Protein AF-T0PY92-F1 (afdb_monomer_lite)

pLDDT: mean 81.88, std 17.58, range [29.41, 98.19]

Radius of gyration: 31.51 Å; chains: 1; bounding box: 95×74×73 Å

Organism: Saprolegnia diclina (strain VS20) (NCBI:txid1156394)

Foldseek 3Di:
DPPVPADKDKDWAQDLCCQFDWDQCVVVLAQATFRQDGDDNCVVRPNDGQWGWQDKAPDGGGNPHHVVVVVCSNPHDPRIMIMTGDNVCVVVVPVPPPDDRPDDPDDPDVLVVVVVVLPPVDDDLVRLVVLLVVLVVLLVVQPDLQRDDPDPVVNVVSNVSNVSSVVSNVSSVVSNVPDPVSVVVVVVVVVVVCVVCQVLLLVLLLLVQLLAALPLVPDDLVRQQPDQFPVRDGRDSLNSCCCVVQVLLLLSQAQLVVVLVDFLVVLVPGDLPLDALSSLSNSCNSCVVSLVVLVVVCVDPRSVSNNVSSVVSVVVNVVLVVLLVVLCVVQNDPPNGDEQDPVGNPPGHPADACRRSNNSNVSVPSPDGRRGGSDRNHPPPPPPPDPPPDDDD

Sequence (393 aa):
MRADELPTYAVRFDGPKVGILPSDGAASGLDGALVGSVRGAALASGVVAGDLICRVNDINVLFKPFAFVTDVLRTAHWPCTIEFIPSVYGADLYRRYGVPLPVSTPRNDPVMDRLVAIMRPNDSYDELTRRIQEISRRMRAIGTADVTHPDPLVQRDLREEYFVLEQDMEACHDAIQHKPEYAIELTRLQEAWDDADADDALRALCAIRRMLPVNIKSLSETALTQMLTPNGQTIPRDVARKFKRTNILELLRTDPADVAKAHPAILENLRTTGLTLTERRALHAHLRDVGRQWARSIDNELGKRRYDWFQLLRGEYVASVNTYKAHVAQFGLPGSHPYATPKTPDVGCPLRGKQCPLMADASPAYSSDYGYPDGPVYMGFEGHNDYGIGNAT

InterPro domains:
  IPR036034 PDZ superfamily [SSF50156] (15-83)

Structure (mmCIF, N/CA/C/O backbone):
data_AF-T0PY92-F1
#
_entry.id   AF-T0PY92-F1
#
loop_
_atom_site.group_PDB
_atom_site.id
_atom_site.type_symbol
_atom_site.label_atom_id
_atom_site.label_alt_id
_atom_site.label_comp_id
_atom_site.label_asym_id
_atom_site.label_entity_id
_atom_site.label_seq_id
_atom_site.pdbx_PDB_ins_code
_atom_site.Cartn_x
_atom_site.Cartn_y
_atom_site.Cartn_z
_atom_site.occupancy
_atom_site.B_iso_or_equiv
_atom_site.auth_seq_id
_atom_site.auth_comp_id
_atom_site.auth_asym_id
_atom_site.auth_atom_id
_atom_site.pdbx_PDB_model_num
ATOM 1 N N . MET A 1 1 ? 40.375 23.351 -4.734 1.00 42.12 1 MET A N 1
ATOM 2 C CA . MET A 1 1 ? 41.007 22.160 -4.148 1.00 42.12 1 MET A CA 1
ATOM 3 C C . MET A 1 1 ? 42.084 21.665 -5.100 1.00 42.12 1 MET A C 1
ATOM 5 O O . MET A 1 1 ? 41.837 21.728 -6.299 1.00 42.12 1 MET A O 1
ATOM 9 N N . ARG A 1 2 ? 43.261 21.262 -4.609 1.00 40.72 2 ARG A N 1
ATOM 10 C CA . ARG A 1 2 ? 44.324 20.622 -5.420 1.00 40.72 2 ARG A CA 1
ATOM 11 C C . ARG A 1 2 ? 43.956 19.151 -5.697 1.00 40.72 2 ARG A C 1
ATOM 13 O O . ARG A 1 2 ? 43.075 18.615 -5.026 1.00 40.72 2 ARG A O 1
ATOM 20 N N . ALA A 1 3 ? 44.597 18.498 -6.676 1.00 43.09 3 ALA A N 1
ATOM 21 C CA . ALA A 1 3 ? 44.310 17.094 -7.054 1.00 43.09 3 ALA A CA 1
ATOM 22 C C . ALA A 1 3 ? 44.480 16.121 -5.877 1.00 43.09 3 ALA A C 1
ATOM 24 O O . ALA A 1 3 ? 43.842 15.075 -5.817 1.00 43.09 3 ALA A O 1
ATOM 25 N N . ASP A 1 4 ? 45.280 16.554 -4.915 1.00 48.81 4 ASP A N 1
ATOM 26 C CA . ASP A 1 4 ? 45.674 15.892 -3.681 1.00 48.81 4 ASP A CA 1
ATOM 27 C C . ASP A 1 4 ? 44.562 15.882 -2.609 1.00 48.81 4 ASP A C 1
ATOM 29 O O . ASP A 1 4 ? 44.727 15.265 -1.562 1.00 48.81 4 ASP A O 1
ATOM 33 N N . GLU A 1 5 ? 43.436 16.570 -2.838 1.00 53.16 5 GLU A N 1
ATOM 34 C CA . GLU A 1 5 ? 42.357 16.731 -1.849 1.00 53.16 5 GLU A CA 1
ATOM 35 C C . GLU A 1 5 ? 41.085 15.930 -2.193 1.00 53.16 5 GLU A C 1
ATOM 37 O O . GLU A 1 5 ? 40.097 15.994 -1.460 1.00 53.16 5 GLU A O 1
ATOM 42 N N . LEU A 1 6 ? 41.074 15.177 -3.298 1.00 61.50 6 LEU A N 1
ATOM 43 C CA . LEU A 1 6 ? 39.950 14.299 -3.631 1.00 61.50 6 LEU A CA 1
ATOM 44 C C . LEU A 1 6 ? 40.007 13.013 -2.794 1.00 61.50 6 LEU A C 1
ATOM 46 O O . LEU A 1 6 ? 41.082 12.421 -2.668 1.00 61.50 6 LEU A O 1
ATOM 50 N N . PRO A 1 7 ? 38.871 12.552 -2.237 1.00 70.12 7 PRO A N 1
ATOM 51 C CA . PRO A 1 7 ? 38.833 11.301 -1.497 1.00 70.12 7 PRO A CA 1
ATOM 52 C C . PRO A 1 7 ? 39.203 10.154 -2.439 1.00 70.12 7 PRO A C 1
ATOM 54 O O . PRO A 1 7 ? 38.510 9.880 -3.419 1.00 70.12 7 PRO A O 1
ATOM 57 N N . THR A 1 8 ? 40.326 9.513 -2.140 1.00 80.94 8 THR A N 1
ATOM 58 C CA . THR A 1 8 ? 40.837 8.343 -2.851 1.00 80.94 8 THR A CA 1
ATOM 59 C C . THR A 1 8 ? 40.839 7.147 -1.916 1.00 80.94 8 THR A C 1
ATOM 61 O O . THR A 1 8 ? 40.910 7.293 -0.693 1.00 80.94 8 THR A O 1
ATOM 64 N N . TYR A 1 9 ? 40.766 5.953 -2.489 1.00 82.25 9 TYR A N 1
ATOM 65 C CA . TYR A 1 9 ? 41.011 4.720 -1.755 1.00 82.25 9 TYR A CA 1
ATOM 66 C C . TYR A 1 9 ? 41.973 3.834 -2.544 1.00 82.25 9 TYR A C 1
ATOM 68 O O . TYR A 1 9 ? 41.944 3.802 -3.774 1.00 82.25 9 TYR A O 1
ATOM 76 N N . ALA A 1 10 ? 42.859 3.144 -1.828 1.00 87.12 10 ALA A N 1
ATOM 77 C CA . ALA A 1 10 ? 43.905 2.313 -2.408 1.00 87.12 10 ALA A CA 1
ATOM 78 C C . ALA A 1 10 ? 43.610 0.836 -2.156 1.00 87.12 10 ALA A C 1
ATOM 80 O O . ALA A 1 10 ? 43.261 0.449 -1.039 1.00 87.12 10 ALA A O 1
ATOM 81 N N . VAL A 1 11 ? 43.808 0.004 -3.173 1.00 87.44 11 VAL A N 1
ATOM 82 C CA . VAL A 1 11 ? 43.692 -1.450 -3.064 1.00 87.44 11 VAL A CA 1
ATOM 83 C C . VAL A 1 11 ? 45.007 -2.091 -3.470 1.00 87.44 11 VAL A C 1
ATOM 85 O O . VAL A 1 11 ? 45.534 -1.822 -4.548 1.00 87.44 11 VAL A O 1
ATOM 88 N N . ARG A 1 12 ? 45.530 -2.960 -2.603 1.00 90.25 12 ARG A N 1
ATOM 89 C CA . ARG A 1 12 ? 46.725 -3.760 -2.868 1.00 90.25 12 ARG A CA 1
ATOM 90 C C . ARG A 1 12 ? 46.332 -5.141 -3.381 1.00 90.25 12 ARG A C 1
ATOM 92 O O . ARG A 1 12 ? 45.552 -5.848 -2.751 1.00 90.25 12 ARG A O 1
ATOM 99 N N . PHE A 1 13 ? 46.928 -5.529 -4.497 1.00 87.50 13 PHE A N 1
ATOM 100 C CA . PHE A 1 13 ? 46.736 -6.800 -5.173 1.00 87.50 13 PHE A CA 1
ATOM 101 C C . PHE A 1 13 ? 48.035 -7.600 -5.145 1.00 87.50 13 PHE A C 1
ATOM 103 O O . PHE A 1 13 ? 49.050 -7.192 -5.710 1.00 87.50 13 PHE A O 1
ATOM 110 N N . ASP A 1 14 ? 48.003 -8.769 -4.510 1.00 83.62 14 ASP A N 1
ATOM 111 C CA . ASP A 1 14 ? 49.196 -9.606 -4.332 1.00 83.62 14 ASP A CA 1
ATOM 112 C C . ASP A 1 14 ? 49.450 -10.582 -5.500 1.00 83.62 14 ASP A C 1
ATOM 114 O O . ASP A 1 14 ? 50.446 -11.301 -5.499 1.00 83.62 14 ASP A O 1
ATOM 118 N N . GLY A 1 15 ? 48.581 -10.616 -6.518 1.00 76.44 15 GLY A N 1
ATOM 119 C CA . GLY A 1 15 ? 48.709 -11.530 -7.655 1.00 76.44 15 GLY A CA 1
ATOM 120 C C . GLY A 1 15 ? 48.233 -10.940 -8.987 1.00 76.44 15 GLY A C 1
ATOM 121 O O . GLY A 1 15 ? 47.431 -10.009 -8.995 1.00 76.44 15 GLY A O 1
ATOM 122 N N . PRO A 1 16 ? 48.651 -11.524 -10.128 1.00 68.94 16 PRO A N 1
ATOM 123 C CA . PRO A 1 16 ? 48.541 -10.913 -11.459 1.00 68.94 16 PRO A CA 1
ATOM 124 C C . PRO A 1 16 ? 47.115 -10.766 -12.002 1.00 68.94 16 PRO A C 1
ATOM 126 O O . PRO A 1 16 ? 46.895 -10.156 -13.046 1.00 68.94 16 PRO A O 1
ATOM 129 N N . LYS A 1 17 ? 46.127 -11.346 -11.317 1.00 77.62 17 LYS A N 1
ATOM 130 C CA . LYS A 1 17 ? 44.714 -11.277 -11.688 1.00 77.62 17 LYS A CA 1
ATOM 131 C C . LYS A 1 17 ? 43.989 -10.308 -10.763 1.00 77.62 17 LYS A C 1
ATOM 133 O O . LYS A 1 17 ? 43.292 -10.728 -9.845 1.00 77.62 17 LYS A O 1
ATOM 138 N N . VAL A 1 18 ? 44.131 -9.017 -11.053 1.00 80.06 18 VAL A N 1
ATOM 139 C CA . VAL A 1 18 ? 43.422 -7.927 -10.356 1.00 80.06 18 VAL A CA 1
ATOM 140 C C . VAL A 1 18 ? 41.909 -8.104 -10.459 1.00 80.06 18 VAL A C 1
ATOM 142 O O . VAL A 1 18 ? 41.185 -7.906 -9.492 1.00 80.06 18 VAL A O 1
ATOM 145 N N . GLY A 1 19 ? 41.432 -8.531 -11.633 1.00 80.44 19 GLY A N 1
ATOM 146 C CA . GLY A 1 19 ? 40.004 -8.689 -11.903 1.00 80.44 19 GLY A CA 1
ATOM 147 C C . GLY A 1 19 ? 39.283 -7.373 -12.213 1.00 80.44 19 GLY A C 1
ATOM 148 O O . GLY A 1 19 ? 38.071 -7.293 -12.053 1.00 80.44 19 GLY A O 1
ATOM 149 N N . ILE A 1 20 ? 40.020 -6.362 -12.680 1.00 83.62 20 ILE A N 1
ATOM 150 C CA . ILE A 1 20 ? 39.487 -5.104 -13.214 1.00 83.62 20 ILE A CA 1
ATOM 151 C C . ILE A 1 20 ? 39.590 -5.147 -14.734 1.00 83.62 20 ILE A C 1
ATOM 153 O O . ILE A 1 20 ? 40.660 -5.437 -15.271 1.00 83.62 20 ILE A O 1
ATOM 157 N N . LEU A 1 21 ? 38.496 -4.828 -15.422 1.00 86.75 21 LEU A N 1
ATOM 158 C CA . LEU A 1 21 ? 38.519 -4.495 -16.841 1.00 86.75 21 LEU A CA 1
ATOM 159 C C . LEU A 1 21 ? 38.422 -2.971 -16.971 1.00 86.75 21 LEU A C 1
ATOM 161 O O . LEU A 1 21 ? 37.339 -2.432 -16.733 1.00 86.75 21 LEU A O 1
ATOM 165 N N . PRO A 1 22 ? 39.519 -2.269 -17.296 1.00 84.06 22 PRO A N 1
ATOM 166 C CA . PRO A 1 22 ? 39.475 -0.827 -17.456 1.00 84.06 22 PRO A CA 1
ATOM 167 C C . PRO A 1 22 ? 38.713 -0.469 -18.740 1.00 84.06 22 PRO A C 1
ATOM 169 O O . PRO A 1 22 ? 38.855 -1.140 -19.763 1.00 84.06 22 PRO A O 1
ATOM 172 N N . SER A 1 23 ? 37.911 0.587 -18.686 1.00 82.81 23 SER A N 1
ATOM 173 C CA . SER A 1 23 ? 37.211 1.179 -19.824 1.00 82.81 23 SER A CA 1
ATOM 174 C C . SER A 1 23 ? 37.735 2.583 -20.091 1.00 82.81 23 SER A C 1
ATOM 176 O O . SER A 1 23 ? 38.186 3.276 -19.176 1.00 82.81 23 SER A O 1
ATOM 178 N N . ASP A 1 24 ? 37.683 3.002 -21.351 1.00 81.06 24 ASP A N 1
ATOM 179 C CA . ASP A 1 24 ? 38.084 4.349 -21.738 1.00 81.06 24 ASP A CA 1
ATOM 180 C C . ASP A 1 24 ? 37.126 5.373 -21.115 1.00 81.06 24 ASP A C 1
ATOM 182 O O . ASP A 1 24 ? 35.912 5.314 -21.328 1.00 81.06 24 ASP A O 1
ATOM 186 N N . GLY A 1 25 ? 37.674 6.297 -20.325 1.00 66.62 25 GLY A N 1
ATOM 187 C CA . GLY A 1 25 ? 36.915 7.381 -19.713 1.00 66.62 25 GLY A CA 1
ATOM 188 C C . GLY A 1 25 ? 36.311 8.334 -20.741 1.00 66.62 25 GLY A C 1
ATOM 189 O O . GLY A 1 25 ? 35.349 9.034 -20.414 1.00 66.62 25 GLY A O 1
ATOM 190 N N . ALA A 1 26 ? 36.813 8.329 -21.985 1.00 65.62 26 ALA A N 1
ATOM 191 C CA . ALA A 1 26 ? 36.377 9.241 -23.037 1.00 65.62 26 ALA A CA 1
ATOM 192 C C . ALA A 1 26 ? 34.871 9.125 -23.322 1.00 65.62 26 ALA A C 1
ATOM 194 O O . ALA A 1 26 ? 34.213 10.133 -23.579 1.00 65.62 26 ALA A O 1
ATOM 195 N N . ALA A 1 27 ? 34.301 7.920 -23.196 1.00 55.19 27 ALA A N 1
ATOM 196 C CA . ALA A 1 27 ? 32.863 7.681 -23.352 1.00 55.19 27 ALA A CA 1
ATOM 197 C C . ALA A 1 27 ? 32.011 8.395 -22.284 1.00 55.19 27 ALA A C 1
ATOM 199 O O . ALA A 1 27 ? 30.836 8.665 -22.503 1.00 55.19 27 ALA A O 1
ATOM 200 N N . SER A 1 28 ? 32.604 8.720 -21.134 1.00 52.62 28 SER A N 1
ATOM 201 C CA . SER A 1 28 ? 31.986 9.470 -20.033 1.00 52.62 28 SER A CA 1
ATOM 202 C C . SER A 1 28 ? 32.442 10.935 -19.988 1.00 52.62 28 SER A C 1
ATOM 204 O O . SER A 1 28 ? 32.233 11.615 -18.986 1.00 52.62 28 SER A O 1
ATOM 206 N N . GLY A 1 29 ? 33.088 11.424 -21.053 1.00 56.38 29 GLY A N 1
ATOM 207 C CA . GLY A 1 29 ? 33.656 12.773 -21.113 1.00 56.38 29 GLY A CA 1
ATOM 208 C C . GLY A 1 29 ? 34.898 12.963 -20.239 1.00 56.38 29 GLY A C 1
ATOM 209 O O . GLY A 1 29 ? 35.262 14.105 -19.959 1.00 56.38 29 GLY A O 1
ATOM 210 N N . LEU A 1 30 ? 35.533 11.867 -19.797 1.00 60.62 30 LEU A N 1
ATOM 211 C CA . LEU A 1 30 ? 36.706 11.888 -18.930 1.00 60.62 30 LEU A CA 1
ATOM 212 C C . LEU A 1 30 ? 37.988 11.536 -19.711 1.00 60.62 30 LEU A C 1
ATOM 214 O O . LEU A 1 30 ? 38.008 10.559 -20.446 1.0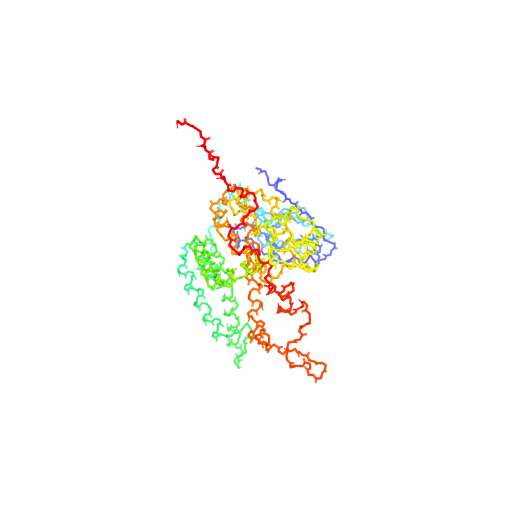0 60.62 30 LEU A O 1
ATOM 218 N N . ASP A 1 31 ? 39.092 12.253 -19.509 1.00 62.84 31 ASP A N 1
ATOM 219 C CA . ASP A 1 31 ? 40.418 11.764 -19.901 1.00 62.84 31 ASP A CA 1
ATOM 220 C C . ASP A 1 31 ? 40.891 10.825 -18.782 1.00 62.84 31 ASP A C 1
ATOM 222 O O . ASP A 1 31 ? 40.961 11.218 -17.616 1.00 62.84 31 ASP A O 1
ATOM 226 N N . GLY A 1 32 ? 41.174 9.562 -19.096 1.00 73.62 32 GLY A N 1
ATOM 227 C CA . GLY A 1 32 ? 41.601 8.570 -18.105 1.00 73.62 32 GLY A CA 1
ATOM 228 C C . GLY A 1 32 ? 40.994 7.189 -18.321 1.00 73.62 32 GLY A C 1
ATOM 229 O O . GLY A 1 32 ? 40.366 6.913 -19.341 1.00 73.62 32 GLY A O 1
ATOM 230 N N . ALA A 1 33 ? 41.191 6.305 -17.344 1.00 83.69 33 ALA A N 1
ATOM 231 C CA . ALA A 1 33 ? 40.605 4.970 -17.347 1.00 83.69 33 ALA A CA 1
ATOM 232 C C . ALA A 1 33 ? 39.627 4.814 -16.184 1.00 83.69 33 ALA A C 1
ATOM 234 O O . ALA A 1 33 ? 39.972 5.073 -15.029 1.00 83.69 33 ALA A O 1
ATOM 235 N N . LEU A 1 34 ? 38.424 4.354 -16.503 1.00 86.25 34 LEU A N 1
ATOM 236 C CA . LEU A 1 34 ? 37.405 3.971 -15.537 1.00 86.25 34 LEU A CA 1
ATOM 237 C C . LEU A 1 34 ? 37.459 2.467 -15.286 1.00 86.25 34 LEU A C 1
ATOM 239 O O . LEU A 1 34 ? 37.939 1.691 -16.112 1.00 86.25 34 LEU A O 1
ATOM 243 N N . VAL A 1 35 ? 36.922 2.034 -14.156 1.00 83.69 35 VAL A N 1
ATOM 244 C CA . VAL A 1 35 ? 36.642 0.625 -13.897 1.00 83.69 35 VAL A CA 1
ATOM 245 C C . VAL A 1 35 ? 35.384 0.236 -14.681 1.00 83.69 35 VAL A C 1
ATOM 247 O O . VAL A 1 35 ? 34.275 0.558 -14.273 1.00 83.69 35 VAL A O 1
ATOM 250 N N . GLY A 1 36 ? 35.530 -0.463 -15.806 1.00 77.75 36 GLY A N 1
ATOM 251 C CA . GLY A 1 36 ? 34.396 -0.881 -16.640 1.00 77.75 36 GLY A CA 1
ATOM 252 C C . GLY A 1 36 ? 33.674 -2.118 -16.101 1.00 77.75 36 GLY A C 1
ATOM 253 O O . GLY A 1 36 ? 32.449 -2.183 -16.095 1.00 77.75 36 GLY A O 1
ATOM 254 N N . SER A 1 37 ? 34.419 -3.112 -15.610 1.00 78.44 37 SER A N 1
ATOM 255 C CA . SER A 1 37 ? 33.835 -4.242 -14.873 1.00 78.44 37 SER A CA 1
ATOM 256 C C . SER A 1 37 ? 34.787 -4.796 -13.816 1.00 78.44 37 SER A C 1
ATOM 258 O O . SER A 1 37 ? 36.010 -4.719 -13.964 1.00 78.44 37 SER A O 1
ATOM 260 N N . VAL A 1 38 ? 34.216 -5.367 -12.752 1.00 82.88 38 VAL A N 1
ATOM 261 C CA . VAL A 1 38 ? 34.945 -5.930 -11.603 1.00 82.88 38 VAL A CA 1
ATOM 262 C C . VAL A 1 38 ? 34.598 -7.398 -11.389 1.00 82.88 38 VAL A C 1
ATOM 264 O O . VAL A 1 38 ? 33.439 -7.800 -11.484 1.00 82.88 38 VAL A O 1
ATOM 267 N N . ARG A 1 39 ? 35.612 -8.220 -11.112 1.00 81.06 39 ARG A N 1
ATOM 268 C CA . ARG A 1 39 ? 35.512 -9.656 -10.803 1.00 81.06 39 ARG A CA 1
ATOM 269 C C . ARG A 1 39 ? 36.654 -10.058 -9.864 1.00 81.06 39 ARG A C 1
ATOM 271 O O . ARG A 1 39 ? 37.640 -9.342 -9.737 1.00 81.06 39 ARG A O 1
ATOM 278 N N . GLY A 1 40 ? 36.565 -11.231 -9.239 1.00 84.94 40 GLY A N 1
ATOM 279 C CA . GLY A 1 40 ? 37.687 -11.809 -8.486 1.00 84.94 40 GLY A CA 1
ATOM 280 C C . GLY A 1 40 ? 38.199 -10.911 -7.351 1.00 84.94 40 GLY A C 1
ATOM 281 O O . GLY A 1 40 ? 37.407 -10.451 -6.532 1.00 84.94 40 GLY A O 1
ATOM 282 N N . ALA A 1 41 ? 39.517 -10.680 -7.301 1.00 80.44 41 ALA A N 1
ATOM 283 C CA . ALA A 1 41 ? 40.173 -9.932 -6.225 1.00 80.44 41 ALA A CA 1
ATOM 284 C C . ALA A 1 41 ? 39.650 -8.491 -6.093 1.00 80.44 41 ALA A C 1
ATOM 286 O O . ALA A 1 41 ? 39.387 -8.048 -4.983 1.00 80.44 41 ALA A O 1
ATOM 287 N N . ALA A 1 42 ? 39.406 -7.792 -7.205 1.00 76.75 42 ALA A N 1
ATOM 288 C CA . ALA A 1 42 ? 38.860 -6.434 -7.186 1.00 76.75 42 ALA A CA 1
ATOM 289 C C . ALA A 1 42 ? 37.468 -6.355 -6.553 1.00 76.75 42 ALA A C 1
ATOM 291 O O . ALA A 1 42 ? 37.205 -5.450 -5.765 1.00 76.75 42 ALA A O 1
ATOM 292 N N . LEU A 1 43 ? 36.604 -7.336 -6.833 1.00 78.94 43 LEU A N 1
ATOM 293 C CA . LEU A 1 43 ? 35.281 -7.404 -6.212 1.00 78.94 43 LEU A CA 1
ATOM 294 C C . LEU A 1 43 ? 35.387 -7.686 -4.704 1.00 78.94 43 LEU A C 1
ATOM 296 O O . LEU A 1 43 ? 34.701 -7.051 -3.911 1.00 78.94 43 LEU A O 1
ATOM 300 N N . ALA A 1 44 ? 36.274 -8.603 -4.300 1.00 75.00 44 ALA A N 1
ATOM 301 C CA . ALA A 1 44 ? 36.495 -8.933 -2.889 1.00 75.00 44 ALA A CA 1
ATOM 302 C C . ALA A 1 44 ? 37.095 -7.765 -2.083 1.00 75.00 44 ALA A C 1
ATOM 304 O O . ALA A 1 44 ? 36.862 -7.665 -0.881 1.00 75.00 44 ALA A O 1
ATOM 305 N N . SER A 1 45 ? 37.838 -6.875 -2.744 1.00 75.81 45 SER A N 1
ATOM 306 C CA . SER A 1 45 ? 38.432 -5.674 -2.152 1.00 75.81 45 SER A CA 1
ATOM 307 C C . SER A 1 45 ? 37.535 -4.431 -2.209 1.00 75.81 45 SER A C 1
ATOM 309 O O . SER A 1 45 ? 37.969 -3.364 -1.785 1.00 75.81 45 SER A O 1
ATOM 311 N N . GLY A 1 46 ? 36.298 -4.557 -2.706 1.00 75.00 46 GLY A N 1
ATOM 312 C CA . GLY A 1 46 ? 35.311 -3.474 -2.703 1.00 75.00 46 GLY A CA 1
ATOM 313 C C . GLY A 1 46 ? 35.453 -2.450 -3.833 1.00 75.00 46 GLY A C 1
ATOM 314 O O . GLY A 1 46 ? 34.919 -1.353 -3.706 1.00 75.00 46 GLY A O 1
ATOM 315 N N . VAL A 1 47 ? 36.149 -2.785 -4.926 1.00 78.69 47 VAL A N 1
ATOM 316 C CA . VAL A 1 47 ? 36.241 -1.916 -6.113 1.00 78.69 47 VAL A CA 1
ATOM 317 C C . VAL A 1 47 ? 34.897 -1.891 -6.843 1.00 78.69 47 VAL A C 1
ATOM 319 O O . VAL A 1 47 ? 34.294 -2.944 -7.069 1.00 78.69 47 VAL A O 1
ATOM 322 N N . VAL A 1 48 ? 34.445 -0.704 -7.251 1.00 79.75 48 VAL A N 1
ATOM 323 C CA . VAL A 1 48 ? 33.144 -0.499 -7.906 1.00 79.75 48 VAL A CA 1
ATOM 324 C C . VAL A 1 48 ? 33.329 -0.097 -9.372 1.00 79.75 48 VAL A C 1
ATOM 326 O O . VAL A 1 48 ? 34.261 0.623 -9.729 1.00 79.75 48 VAL A O 1
ATOM 329 N N . ALA A 1 49 ? 32.442 -0.579 -10.249 1.00 81.00 49 ALA A N 1
ATOM 330 C CA . ALA A 1 49 ? 32.407 -0.135 -11.641 1.00 81.00 49 ALA A CA 1
ATOM 331 C C . ALA A 1 49 ? 32.021 1.353 -11.727 1.00 81.00 49 ALA A C 1
ATOM 333 O O . ALA A 1 49 ? 31.126 1.811 -11.022 1.00 81.00 49 ALA A O 1
ATOM 334 N N . GLY A 1 50 ? 32.702 2.102 -12.589 1.00 75.44 50 GLY A N 1
ATOM 335 C CA . GLY A 1 50 ? 32.587 3.554 -12.706 1.00 75.44 50 GLY A CA 1
ATOM 336 C C . GLY A 1 50 ? 33.608 4.343 -11.881 1.00 75.44 50 GLY A C 1
ATOM 337 O O . GLY A 1 50 ? 33.694 5.556 -12.052 1.00 75.44 50 GLY A O 1
ATOM 338 N N . ASP A 1 51 ? 34.400 3.702 -11.015 1.00 81.25 51 ASP A N 1
ATOM 339 C CA . ASP A 1 51 ? 35.474 4.390 -10.291 1.00 81.25 51 ASP A CA 1
ATOM 340 C C . ASP A 1 51 ? 36.635 4.753 -11.227 1.00 81.25 51 ASP A C 1
ATOM 342 O O . ASP A 1 51 ? 36.945 4.031 -12.178 1.00 81.25 51 ASP A O 1
ATOM 346 N N . LEU A 1 52 ? 37.292 5.882 -10.966 1.00 85.75 52 LEU A N 1
ATOM 347 C CA . LEU A 1 52 ? 38.368 6.405 -11.806 1.00 85.75 52 LEU A CA 1
ATOM 348 C C . LEU A 1 52 ? 39.729 5.942 -11.293 1.00 85.75 52 LEU A C 1
ATOM 350 O O . LEU A 1 52 ? 40.054 6.141 -10.125 1.00 85.75 52 LEU A O 1
ATOM 354 N N . ILE A 1 53 ? 40.547 5.372 -12.174 1.00 89.06 53 ILE A N 1
ATOM 355 C CA . ILE A 1 53 ? 41.906 4.942 -11.840 1.00 89.06 53 ILE A CA 1
ATOM 356 C C . ILE A 1 53 ? 42.810 6.175 -11.835 1.00 89.06 53 ILE A C 1
ATOM 358 O O . ILE A 1 53 ? 43.004 6.812 -12.872 1.00 89.06 53 ILE A O 1
ATOM 362 N N . CYS A 1 54 ? 43.371 6.519 -10.675 1.00 87.12 54 CYS A N 1
ATOM 363 C CA . CYS A 1 54 ? 44.191 7.723 -10.527 1.00 87.12 54 CYS A CA 1
ATOM 364 C C . CYS A 1 54 ? 45.683 7.419 -10.342 1.00 87.12 54 CYS A C 1
ATOM 366 O O . CYS A 1 54 ? 46.527 8.187 -10.816 1.00 87.12 54 CYS A O 1
ATOM 368 N N . ARG A 1 55 ? 46.034 6.286 -9.722 1.00 90.38 55 ARG A N 1
ATOM 369 C CA . ARG A 1 55 ? 47.432 5.877 -9.525 1.00 90.38 55 ARG A CA 1
ATOM 370 C C . ARG A 1 55 ? 47.590 4.365 -9.607 1.00 90.38 55 ARG A C 1
ATOM 372 O O . ARG A 1 55 ? 46.743 3.626 -9.119 1.00 90.38 55 ARG A O 1
ATOM 379 N N . VAL A 1 56 ? 48.687 3.912 -10.204 1.00 91.38 56 VAL A N 1
ATOM 380 C CA . VAL A 1 56 ? 49.106 2.505 -10.216 1.00 91.38 56 VAL A CA 1
ATOM 381 C C . VAL A 1 56 ? 50.541 2.456 -9.695 1.00 91.38 56 VAL A C 1
ATOM 383 O O . VAL A 1 56 ? 51.452 2.998 -10.320 1.00 91.38 56 VAL A O 1
ATOM 386 N N . ASN A 1 57 ? 50.736 1.841 -8.533 1.00 90.31 57 ASN A N 1
ATOM 387 C CA . ASN A 1 57 ? 51.938 1.921 -7.703 1.00 90.31 57 ASN A CA 1
ATOM 388 C C . ASN A 1 57 ? 52.317 3.394 -7.461 1.00 90.31 57 ASN A C 1
ATOM 390 O O . ASN A 1 57 ? 51.529 4.140 -6.883 1.00 90.31 57 ASN A O 1
ATOM 394 N N . ASP A 1 58 ? 53.470 3.833 -7.966 1.00 86.44 58 ASP A N 1
ATOM 395 C CA . ASP A 1 58 ? 53.941 5.219 -7.852 1.00 86.44 58 ASP A CA 1
ATOM 396 C C . ASP A 1 58 ? 53.638 6.068 -9.106 1.00 86.44 58 ASP A C 1
ATOM 398 O O . ASP A 1 58 ? 54.042 7.228 -9.199 1.00 86.44 58 ASP A O 1
ATOM 402 N N . ILE A 1 59 ? 52.931 5.511 -10.098 1.00 87.06 59 ILE A N 1
ATOM 403 C CA . ILE A 1 59 ? 52.663 6.169 -11.384 1.00 87.06 59 ILE A CA 1
ATOM 404 C C . ILE A 1 59 ? 51.282 6.822 -11.357 1.00 87.06 59 ILE A C 1
ATOM 406 O O . ILE A 1 59 ? 50.257 6.144 -11.286 1.00 87.06 59 ILE A O 1
ATOM 410 N N . ASN A 1 60 ? 51.246 8.153 -11.468 1.00 85.50 60 ASN A N 1
ATOM 411 C CA . ASN A 1 60 ? 50.006 8.905 -11.648 1.00 85.50 60 ASN A CA 1
ATOM 412 C C . ASN A 1 60 ? 49.472 8.713 -13.078 1.00 85.50 60 ASN A C 1
ATOM 414 O O . ASN A 1 60 ? 50.128 9.082 -14.058 1.00 85.50 60 ASN A O 1
ATOM 418 N N . VAL A 1 61 ? 48.275 8.138 -13.174 1.00 86.06 61 VAL A N 1
ATOM 419 C CA . VAL A 1 61 ? 47.587 7.820 -14.433 1.00 86.06 61 VAL A CA 1
ATOM 420 C C . VAL A 1 61 ? 46.321 8.656 -14.644 1.00 86.06 61 VAL A C 1
ATOM 422 O O . VAL A 1 61 ? 45.656 8.516 -15.670 1.00 86.06 61 VAL A O 1
ATOM 425 N N . LEU A 1 62 ? 46.007 9.556 -13.710 1.00 81.25 62 LEU A N 1
ATOM 426 C CA . LEU A 1 62 ? 44.869 10.461 -13.806 1.00 81.25 62 LEU A CA 1
ATOM 427 C C . LEU A 1 62 ? 45.023 11.373 -15.035 1.00 81.25 62 LEU A C 1
ATOM 429 O O . LEU A 1 62 ? 46.082 11.971 -15.241 1.00 81.25 62 LEU A O 1
ATOM 433 N N . PHE A 1 63 ? 43.979 11.470 -15.863 1.00 74.94 63 PHE A N 1
ATOM 434 C CA . PHE A 1 63 ? 43.983 12.240 -17.117 1.00 74.94 63 PHE A CA 1
ATOM 435 C C . PHE A 1 63 ? 45.040 11.816 -18.145 1.00 74.94 63 PHE A C 1
ATOM 437 O O . PHE A 1 63 ? 45.391 12.582 -19.043 1.00 74.94 63 PHE A O 1
ATOM 444 N N . LYS A 1 64 ? 45.575 10.595 -18.034 1.00 81.25 64 LYS A N 1
ATOM 445 C CA . LYS A 1 64 ? 46.438 10.019 -19.069 1.00 81.25 64 LYS A CA 1
ATOM 446 C C . LYS A 1 64 ? 45.604 9.262 -20.107 1.00 81.25 64 LYS A C 1
ATOM 448 O O . LYS A 1 64 ? 44.574 8.693 -19.749 1.00 81.25 64 LYS A O 1
ATOM 453 N N . PRO A 1 65 ? 46.057 9.192 -21.376 1.00 80.75 65 PRO A N 1
ATOM 454 C CA . PRO A 1 65 ? 45.353 8.442 -22.412 1.00 80.75 65 PRO A CA 1
ATOM 455 C C . PRO A 1 65 ? 45.120 6.987 -21.999 1.00 80.75 65 PRO A C 1
ATOM 457 O O . PRO A 1 65 ? 46.015 6.357 -21.435 1.00 80.75 65 PRO A O 1
ATOM 460 N N . PHE A 1 66 ? 43.966 6.418 -22.342 1.00 81.88 66 PHE A N 1
ATOM 461 C CA . PHE A 1 66 ? 43.606 5.042 -21.979 1.00 81.88 66 PHE A CA 1
ATOM 462 C C . PHE A 1 66 ? 44.674 4.001 -22.375 1.00 81.88 66 PHE A C 1
ATOM 464 O O . PHE A 1 66 ? 44.982 3.084 -21.610 1.00 81.88 66 PHE A O 1
ATOM 471 N N . ALA A 1 67 ? 45.320 4.183 -23.532 1.00 82.19 67 ALA A N 1
ATOM 472 C CA . ALA A 1 67 ? 46.433 3.343 -23.984 1.00 82.19 67 ALA A CA 1
ATOM 473 C C . ALA A 1 67 ? 47.644 3.374 -23.028 1.00 82.19 67 ALA A C 1
ATOM 475 O O . ALA A 1 67 ? 48.292 2.355 -22.812 1.00 82.19 67 ALA A O 1
ATOM 476 N N . PHE A 1 68 ? 47.931 4.526 -22.417 1.00 83.56 68 PHE A N 1
ATOM 477 C CA . PHE A 1 68 ? 48.985 4.656 -21.411 1.00 83.56 68 PHE A CA 1
ATOM 478 C C . PHE A 1 68 ? 48.591 3.947 -20.113 1.00 83.56 68 PHE A C 1
ATOM 480 O O . PHE A 1 68 ? 49.386 3.198 -19.555 1.00 83.56 68 PHE A O 1
ATOM 487 N N . VAL A 1 69 ? 47.351 4.132 -19.647 1.00 86.00 69 VAL A N 1
ATOM 488 C CA . VAL A 1 69 ? 46.883 3.508 -18.398 1.00 86.00 69 VAL A CA 1
ATOM 489 C C . VAL A 1 69 ? 46.846 1.982 -18.510 1.00 86.00 69 VAL A C 1
ATOM 491 O O . VAL A 1 69 ? 47.262 1.280 -17.591 1.00 86.00 69 VAL A O 1
ATOM 494 N N . THR A 1 70 ? 46.400 1.455 -19.651 1.00 87.50 70 THR A N 1
ATOM 495 C CA . THR A 1 70 ? 46.388 0.008 -19.922 1.00 87.50 70 THR A CA 1
ATOM 496 C C . THR A 1 70 ? 47.794 -0.580 -20.006 1.00 87.50 70 THR A C 1
ATOM 498 O O . THR A 1 70 ? 48.022 -1.672 -19.483 1.00 87.50 70 THR A O 1
ATOM 501 N N . ASP A 1 71 ? 48.753 0.139 -20.593 1.00 88.06 71 ASP A N 1
ATOM 502 C CA . ASP A 1 71 ? 50.150 -0.299 -20.618 1.00 88.06 71 ASP A CA 1
ATOM 503 C C . ASP A 1 71 ? 50.782 -0.304 -19.218 1.00 88.06 71 ASP A C 1
ATOM 505 O O . ASP A 1 71 ? 51.421 -1.285 -18.833 1.00 88.06 71 ASP A O 1
ATOM 509 N N . VAL A 1 72 ? 50.516 0.727 -18.409 1.00 88.75 72 VAL A N 1
ATOM 510 C CA . VAL A 1 72 ? 50.949 0.801 -17.003 1.00 88.75 72 VAL A CA 1
ATOM 511 C C . VAL A 1 72 ? 50.358 -0.344 -16.174 1.00 88.75 72 VAL A C 1
ATOM 513 O O . VAL A 1 72 ? 51.090 -1.015 -15.453 1.00 88.75 72 VAL A O 1
ATOM 516 N N . LEU A 1 73 ? 49.060 -0.637 -16.310 1.00 87.62 73 LEU A N 1
ATOM 517 C CA . LEU A 1 73 ? 48.415 -1.756 -15.606 1.00 87.62 73 LEU A CA 1
ATOM 518 C C . LEU A 1 73 ? 48.985 -3.119 -16.019 1.00 87.62 73 LEU A C 1
ATOM 520 O O . LEU A 1 73 ? 49.085 -4.027 -15.196 1.00 87.62 73 LEU A O 1
ATOM 524 N N . ARG A 1 74 ? 49.372 -3.272 -17.289 1.00 86.38 74 ARG A N 1
ATOM 525 C CA . ARG A 1 74 ? 49.948 -4.514 -17.822 1.00 86.38 74 ARG A CA 1
ATOM 526 C C . ARG A 1 74 ? 51.399 -4.729 -17.387 1.00 86.38 74 ARG A C 1
ATOM 528 O O . ARG A 1 74 ? 51.826 -5.874 -17.258 1.00 86.38 74 ARG A O 1
ATOM 535 N N . THR A 1 75 ? 52.152 -3.648 -17.203 1.00 86.31 75 THR A N 1
ATOM 536 C CA . THR A 1 75 ? 53.592 -3.670 -16.885 1.00 86.31 75 THR A CA 1
ATOM 537 C C . THR A 1 75 ? 53.893 -3.458 -15.399 1.00 86.31 75 THR A C 1
ATOM 539 O O . THR A 1 75 ? 55.055 -3.527 -14.995 1.00 86.31 75 THR A O 1
ATOM 542 N N . ALA A 1 76 ? 52.864 -3.239 -14.574 1.00 85.88 76 ALA A N 1
ATOM 543 C CA . ALA A 1 76 ? 52.998 -3.039 -13.138 1.00 85.88 76 ALA A CA 1
ATOM 544 C C . ALA A 1 76 ? 53.684 -4.229 -12.445 1.00 85.88 76 ALA A C 1
ATOM 546 O O . ALA A 1 76 ? 53.393 -5.399 -12.710 1.00 85.88 76 ALA A O 1
ATOM 547 N N . HIS A 1 77 ? 54.596 -3.917 -11.522 1.00 84.25 77 HIS A N 1
ATOM 548 C CA . HIS A 1 77 ? 55.243 -4.918 -10.682 1.00 84.25 77 HIS A CA 1
ATOM 549 C C . HIS A 1 77 ? 54.309 -5.361 -9.547 1.00 84.25 77 HIS A C 1
ATOM 551 O O . HIS A 1 77 ? 53.510 -4.568 -9.045 1.00 84.25 77 HIS A O 1
ATOM 557 N N . TRP A 1 78 ? 54.435 -6.628 -9.142 1.00 83.12 78 TRP A N 1
ATOM 558 C CA . TRP A 1 78 ? 53.639 -7.242 -8.078 1.00 83.12 78 TRP A CA 1
ATOM 559 C C . TRP A 1 78 ? 54.418 -7.268 -6.759 1.00 83.12 78 TRP A C 1
ATOM 561 O O . TRP A 1 78 ? 55.615 -7.565 -6.787 1.00 83.12 78 TRP A O 1
ATOM 571 N N . PRO A 1 79 ? 53.771 -7.027 -5.606 1.00 85.62 79 PRO A N 1
ATOM 572 C CA . PRO A 1 79 ? 52.357 -6.674 -5.418 1.00 85.62 79 PRO A CA 1
ATOM 573 C C . PRO A 1 79 ? 52.032 -5.275 -5.965 1.00 85.62 79 PRO A C 1
ATOM 575 O O . PRO A 1 79 ? 52.842 -4.360 -5.843 1.00 85.62 79 PRO A O 1
ATOM 578 N N . CYS A 1 80 ? 50.856 -5.125 -6.574 1.00 88.81 80 CYS A N 1
ATOM 579 C CA . CYS A 1 80 ? 50.434 -3.890 -7.232 1.00 88.81 80 CYS A CA 1
ATOM 580 C C . CYS A 1 80 ? 49.409 -3.148 -6.371 1.00 88.81 80 CYS A C 1
ATOM 582 O O . CYS A 1 80 ? 48.416 -3.736 -5.950 1.00 88.81 80 CYS A O 1
ATOM 584 N N . THR A 1 81 ? 49.624 -1.860 -6.127 1.00 92.19 81 THR A N 1
ATOM 585 C CA . THR A 1 81 ? 48.669 -0.987 -5.437 1.00 92.19 81 THR A CA 1
ATOM 586 C C . THR A 1 81 ? 48.002 -0.084 -6.459 1.00 92.19 81 THR A C 1
ATOM 588 O O . THR A 1 81 ? 48.688 0.622 -7.188 1.00 92.19 81 THR A O 1
ATOM 591 N N . ILE A 1 82 ? 46.675 -0.077 -6.518 1.00 92.12 82 ILE A N 1
ATOM 592 C CA . ILE A 1 82 ? 45.922 0.809 -7.408 1.00 92.12 82 ILE A CA 1
ATOM 593 C C . ILE A 1 82 ? 45.082 1.747 -6.551 1.00 92.12 82 ILE A C 1
ATOM 595 O O . ILE A 1 82 ? 44.370 1.296 -5.654 1.00 92.12 82 IL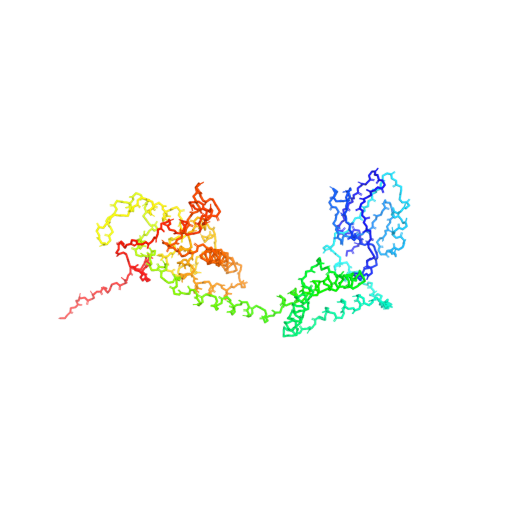E A O 1
ATOM 599 N N . GLU A 1 83 ? 45.182 3.043 -6.819 1.00 89.94 83 GLU A N 1
ATOM 600 C CA . GLU A 1 83 ? 44.346 4.064 -6.200 1.00 89.94 83 GLU A CA 1
ATOM 601 C C . GLU A 1 83 ? 43.205 4.466 -7.129 1.00 89.94 83 GLU A C 1
ATOM 603 O O . GLU A 1 83 ? 43.389 4.657 -8.340 1.00 89.94 83 GLU A O 1
ATOM 608 N N . PHE A 1 84 ? 42.035 4.629 -6.521 1.00 86.25 84 PHE A N 1
ATOM 609 C CA . PHE A 1 84 ? 40.788 4.952 -7.190 1.00 86.25 84 PHE A CA 1
ATOM 610 C C . PHE A 1 84 ? 40.174 6.223 -6.616 1.00 86.25 84 PHE A C 1
ATOM 612 O O . PHE A 1 84 ? 40.286 6.504 -5.420 1.00 86.25 84 PHE A O 1
ATOM 619 N N . ILE A 1 85 ? 39.469 6.961 -7.470 1.00 83.19 85 ILE A N 1
ATOM 620 C CA . ILE A 1 85 ? 38.538 8.013 -7.071 1.00 83.19 85 ILE A CA 1
ATOM 621 C C . ILE A 1 85 ? 37.118 7.464 -7.260 1.00 83.19 85 ILE A C 1
ATOM 623 O O . ILE A 1 85 ? 36.790 7.047 -8.375 1.00 83.19 85 ILE A O 1
ATOM 627 N N . PRO A 1 86 ? 36.266 7.470 -6.219 1.00 79.00 86 PRO A N 1
ATOM 628 C CA . PRO A 1 86 ? 34.897 6.985 -6.334 1.00 79.00 86 PRO A CA 1
ATOM 629 C C . PRO A 1 86 ? 34.089 7.727 -7.406 1.00 79.00 86 PRO A C 1
ATOM 631 O O . PRO A 1 86 ? 34.133 8.959 -7.494 1.00 79.00 86 PRO A O 1
ATOM 634 N N . SER A 1 87 ? 33.297 6.976 -8.169 1.00 71.69 87 SER A N 1
ATOM 635 C CA . SER A 1 87 ? 32.430 7.460 -9.257 1.00 71.69 87 SER A CA 1
ATOM 636 C C . SER A 1 87 ? 31.533 8.644 -8.872 1.00 71.69 87 SER A C 1
ATOM 638 O O . SER A 1 87 ? 31.326 9.554 -9.676 1.00 71.69 87 SER A O 1
ATOM 640 N N . VAL A 1 88 ? 31.070 8.695 -7.617 1.00 63.78 88 VAL A N 1
ATOM 641 C CA . VAL A 1 88 ? 30.241 9.787 -7.067 1.00 63.78 88 VAL A CA 1
ATOM 642 C C . VAL A 1 88 ? 30.905 11.169 -7.153 1.00 63.78 88 VAL A C 1
ATOM 644 O O . VAL A 1 88 ? 30.211 12.182 -7.119 1.00 63.78 88 VAL A O 1
ATOM 647 N N . TYR A 1 89 ? 32.232 11.231 -7.302 1.00 64.25 89 TYR A N 1
ATOM 648 C CA . TYR A 1 89 ? 32.987 12.480 -7.438 1.00 64.25 89 TYR A CA 1
ATOM 649 C C . TYR A 1 89 ? 33.319 12.847 -8.897 1.00 64.25 89 TYR A C 1
ATOM 651 O O . TYR A 1 89 ? 33.843 13.935 -9.148 1.00 64.25 89 TYR A O 1
ATOM 659 N N . GLY A 1 90 ? 32.994 11.990 -9.873 1.00 58.16 90 GLY A N 1
ATOM 660 C CA . GLY A 1 90 ? 33.368 12.163 -11.284 1.00 58.16 90 GLY A CA 1
ATOM 661 C C . GLY A 1 90 ? 32.781 13.417 -11.948 1.00 58.16 90 GLY A C 1
ATOM 662 O O . GLY A 1 90 ? 33.494 14.142 -12.641 1.00 58.16 90 GLY A O 1
ATOM 663 N N . ALA A 1 91 ? 31.512 13.741 -11.675 1.00 52.47 91 ALA A N 1
ATOM 664 C CA . ALA A 1 91 ? 30.837 14.922 -12.236 1.00 52.47 91 ALA A CA 1
ATOM 665 C C . ALA A 1 91 ? 31.345 16.264 -11.657 1.00 52.47 91 ALA A C 1
ATOM 667 O O . ALA A 1 91 ? 31.223 17.317 -12.291 1.00 52.47 91 ALA A O 1
ATOM 668 N N . ASP A 1 92 ? 31.920 16.230 -10.452 1.00 52.88 92 ASP A N 1
ATOM 669 C CA . ASP A 1 92 ? 32.417 17.400 -9.715 1.00 52.88 92 ASP A CA 1
ATOM 670 C C . ASP A 1 92 ? 33.888 17.722 -10.046 1.00 52.88 92 ASP A C 1
ATOM 672 O O . ASP A 1 92 ? 34.316 18.876 -9.949 1.00 52.88 92 ASP A O 1
ATOM 676 N N . LEU A 1 93 ? 34.646 16.718 -10.503 1.00 55.50 93 LEU A N 1
ATOM 677 C CA . LEU A 1 93 ? 36.029 16.827 -10.979 1.00 55.50 93 LEU A CA 1
ATOM 678 C C . LEU A 1 93 ? 36.147 17.766 -12.197 1.00 55.50 93 LEU A C 1
ATOM 680 O O . LEU A 1 93 ? 36.988 18.663 -12.214 1.00 55.50 93 LEU A O 1
ATOM 684 N N . TYR A 1 94 ? 35.256 17.646 -13.183 1.00 50.97 94 TYR A N 1
ATOM 685 C CA . TYR A 1 94 ? 35.340 18.407 -14.442 1.00 50.97 94 TYR A CA 1
ATOM 686 C C . TYR A 1 94 ? 35.001 19.891 -14.300 1.00 50.97 94 TYR A C 1
ATOM 688 O O . TYR A 1 94 ? 35.685 20.747 -14.863 1.00 50.97 94 TYR A O 1
ATOM 696 N N . ARG A 1 95 ? 33.996 20.222 -13.479 1.00 50.31 95 ARG A N 1
ATOM 697 C CA . ARG A 1 95 ? 33.611 21.618 -13.213 1.00 50.31 95 ARG A CA 1
ATOM 698 C C . ARG A 1 95 ? 34.704 22.420 -12.503 1.00 50.31 95 ARG A C 1
ATOM 700 O O . ARG A 1 95 ? 34.724 23.641 -12.623 1.00 50.31 95 ARG A O 1
ATOM 707 N N . ARG A 1 96 ? 35.597 21.756 -11.760 1.00 51.16 96 ARG A N 1
ATOM 708 C CA . ARG A 1 96 ? 36.603 22.414 -10.910 1.00 51.16 96 ARG A CA 1
ATOM 709 C C . ARG A 1 96 ? 37.996 22.517 -11.543 1.00 51.16 96 ARG A C 1
ATOM 711 O O . ARG A 1 96 ? 38.728 23.423 -11.156 1.00 51.16 96 ARG A O 1
ATOM 718 N N . TYR A 1 97 ? 38.358 21.653 -12.501 1.00 51.34 97 TYR A N 1
ATOM 719 C CA . TYR A 1 97 ? 39.690 21.662 -13.143 1.00 51.34 97 TYR A CA 1
ATOM 720 C C . TYR A 1 97 ? 39.787 22.456 -14.454 1.00 51.34 97 TYR A C 1
ATOM 722 O O . TYR A 1 97 ? 40.885 22.590 -14.986 1.00 51.34 97 TYR A O 1
ATOM 730 N N . GLY A 1 98 ? 38.687 23.025 -14.960 1.00 41.88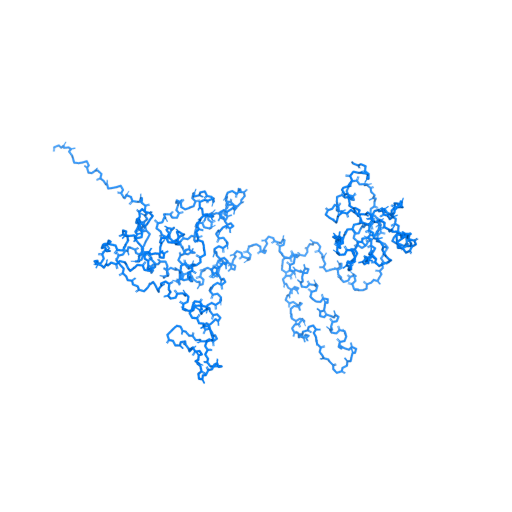 98 GLY A N 1
ATOM 731 C CA . GLY A 1 98 ? 38.725 23.992 -16.068 1.00 41.88 98 GLY A CA 1
ATOM 732 C C . GLY A 1 98 ? 39.309 23.459 -17.383 1.00 41.88 98 GLY A C 1
ATOM 733 O O . GLY A 1 98 ? 39.736 24.250 -18.222 1.00 41.88 98 GLY A O 1
ATOM 734 N N . VAL A 1 99 ? 39.349 22.136 -17.567 1.00 42.41 99 VAL A N 1
ATOM 735 C CA . VAL A 1 99 ? 39.834 21.511 -18.800 1.00 42.41 99 VAL A CA 1
ATOM 736 C C . VAL A 1 99 ? 38.723 21.615 -19.852 1.00 42.41 99 VAL A C 1
ATOM 738 O O . VAL A 1 99 ? 37.608 21.161 -19.584 1.00 42.41 99 VAL A O 1
ATOM 741 N N . PRO A 1 100 ? 38.970 22.225 -21.027 1.00 35.78 100 PRO A N 1
ATOM 742 C CA . PRO A 1 100 ? 37.980 22.267 -22.095 1.00 35.78 100 PRO A CA 1
ATOM 743 C C . PRO A 1 100 ? 37.655 20.839 -22.531 1.00 35.78 100 PRO A C 1
ATOM 745 O O . PRO A 1 100 ? 38.569 20.052 -22.774 1.00 35.78 100 PRO A O 1
ATOM 748 N N . LEU A 1 101 ? 36.367 20.515 -22.651 1.00 36.62 101 LEU A N 1
ATOM 749 C CA . LEU A 1 101 ? 35.934 19.257 -23.255 1.00 36.62 101 LEU A CA 1
ATOM 750 C C . LEU A 1 101 ? 36.550 19.163 -24.663 1.00 36.62 101 LEU A C 1
ATOM 752 O O . LEU A 1 101 ? 36.339 20.082 -25.464 1.00 36.62 101 LEU A O 1
ATOM 756 N N . PRO A 1 102 ? 37.322 18.112 -24.989 1.00 32.81 102 PRO A N 1
ATOM 757 C CA . PRO A 1 102 ? 37.802 17.941 -26.346 1.00 32.81 102 PRO A CA 1
ATOM 758 C C . PRO A 1 102 ? 36.599 17.721 -27.264 1.00 32.81 102 PRO A C 1
ATOM 760 O O . PRO A 1 102 ? 35.693 16.943 -26.962 1.00 32.81 102 PRO A O 1
ATOM 763 N N . VAL A 1 103 ? 36.594 18.433 -28.392 1.00 34.50 103 VAL A N 1
ATOM 764 C CA . VAL A 1 103 ? 35.617 18.238 -29.464 1.00 34.50 103 VAL A CA 1
ATOM 765 C C . VAL A 1 103 ? 35.733 16.786 -29.915 1.00 34.50 103 VAL A C 1
ATOM 767 O O . VAL A 1 103 ? 36.771 16.377 -30.438 1.00 34.50 103 VAL A O 1
ATOM 770 N N . SER A 1 104 ? 34.688 16.004 -29.656 1.00 34.78 104 SER A N 1
ATOM 771 C CA . SER A 1 104 ? 34.617 14.592 -30.008 1.00 34.78 104 SER A CA 1
ATOM 772 C C . SER A 1 104 ? 34.952 14.424 -31.488 1.00 34.78 104 SER A C 1
ATOM 774 O O . SER A 1 104 ? 34.275 14.979 -32.355 1.00 34.78 104 SER A O 1
ATOM 776 N N . THR A 1 105 ? 36.004 13.666 -31.796 1.00 31.23 105 THR A N 1
ATOM 777 C CA . THR A 1 105 ? 36.156 13.139 -33.152 1.00 31.23 105 THR A CA 1
ATOM 778 C C . THR A 1 105 ? 35.106 12.040 -33.311 1.00 31.23 105 THR A C 1
ATOM 780 O O . THR A 1 105 ? 35.074 11.116 -32.494 1.00 31.23 105 THR A O 1
ATOM 783 N N . PRO A 1 106 ? 34.202 12.140 -34.298 1.00 29.41 106 PRO A N 1
ATOM 784 C CA . PRO A 1 106 ? 33.123 11.180 -34.446 1.00 29.41 106 PRO A CA 1
ATOM 785 C C . PRO A 1 106 ? 33.714 9.840 -34.889 1.00 29.41 106 PRO A C 1
ATOM 787 O O . PRO A 1 106 ? 34.242 9.703 -35.994 1.00 29.41 106 PRO A O 1
ATOM 790 N N . ARG A 1 107 ? 33.643 8.837 -34.010 1.00 34.03 107 ARG A N 1
ATOM 791 C CA . ARG A 1 107 ? 33.698 7.435 -34.424 1.00 34.03 107 ARG A CA 1
ATOM 792 C C . ARG A 1 107 ? 32.305 7.075 -34.932 1.00 34.03 107 ARG A C 1
ATOM 794 O O . ARG A 1 107 ? 31.369 7.065 -34.145 1.00 34.03 107 ARG A O 1
ATOM 801 N N . ASN A 1 108 ? 32.203 6.783 -36.229 1.00 33.97 108 ASN A N 1
ATOM 802 C CA . ASN A 1 108 ? 31.044 6.136 -36.848 1.00 33.97 108 ASN A CA 1
ATOM 803 C C . ASN A 1 108 ? 30.854 4.747 -36.222 1.00 33.97 108 ASN A C 1
ATOM 805 O O . ASN A 1 108 ? 31.372 3.758 -36.744 1.00 33.97 108 ASN A O 1
ATOM 809 N N . ASP A 1 109 ? 30.148 4.684 -35.099 1.00 36.28 109 ASP A N 1
ATOM 810 C CA . ASP A 1 109 ? 29.732 3.437 -34.474 1.00 36.28 109 ASP A CA 1
ATOM 811 C C . ASP A 1 109 ? 28.194 3.403 -34.498 1.00 36.28 109 ASP A C 1
ATOM 813 O O . ASP A 1 109 ? 27.548 4.112 -33.721 1.00 36.28 109 ASP A O 1
ATOM 817 N N . PRO A 1 110 ? 27.570 2.644 -35.420 1.00 38.38 110 PRO A N 1
ATOM 818 C CA . PRO A 1 110 ? 26.135 2.748 -35.708 1.00 38.38 110 PRO A CA 1
ATOM 819 C C . PRO A 1 110 ? 25.228 2.366 -34.525 1.00 38.38 110 PRO A C 1
ATOM 821 O O . PRO A 1 110 ? 24.033 2.660 -34.549 1.00 38.38 110 PRO A O 1
ATOM 824 N N . VAL A 1 111 ? 25.782 1.730 -33.488 1.00 36.56 111 VAL A N 1
ATOM 825 C CA . VAL A 1 111 ? 25.080 1.370 -32.246 1.00 36.56 111 VAL A CA 1
ATOM 826 C C . VAL A 1 111 ? 25.110 2.519 -31.230 1.00 36.56 111 VAL A C 1
ATOM 828 O O . VAL A 1 111 ? 24.089 2.813 -30.609 1.00 36.56 111 VAL A O 1
ATOM 831 N N . MET A 1 112 ? 26.234 3.235 -31.112 1.00 34.66 112 MET A N 1
ATOM 832 C CA . MET A 1 112 ? 26.355 4.394 -30.214 1.00 34.66 112 MET A CA 1
ATOM 833 C C . MET A 1 112 ? 25.721 5.655 -30.806 1.00 34.66 112 MET A C 1
ATOM 835 O O . MET A 1 112 ? 25.105 6.416 -30.065 1.00 34.66 112 MET A O 1
ATOM 839 N N . ASP A 1 113 ? 25.761 5.834 -32.130 1.00 37.44 113 ASP A N 1
ATOM 840 C CA . ASP A 1 113 ? 24.997 6.890 -32.811 1.00 37.44 113 ASP A CA 1
ATOM 841 C C . ASP A 1 113 ? 23.482 6.679 -32.668 1.00 37.44 113 ASP A C 1
ATOM 843 O O . ASP A 1 113 ? 22.721 7.647 -32.649 1.00 37.44 113 ASP A O 1
ATOM 847 N N . ARG A 1 114 ? 23.026 5.427 -32.497 1.00 40.66 114 ARG A N 1
ATOM 848 C CA . ARG A 1 114 ? 21.643 5.144 -32.094 1.00 40.66 114 ARG A CA 1
ATOM 849 C C . ARG A 1 114 ? 21.426 5.517 -30.632 1.00 40.66 114 ARG A C 1
ATOM 851 O O . ARG A 1 114 ? 20.595 6.374 -30.386 1.00 40.66 114 ARG A O 1
ATOM 858 N N . LEU A 1 115 ? 22.195 4.994 -29.679 1.00 34.75 115 LEU A N 1
ATOM 859 C CA . LEU A 1 115 ? 22.003 5.291 -28.246 1.00 34.75 115 LEU A CA 1
ATOM 860 C C . LEU A 1 115 ? 22.079 6.798 -27.900 1.00 34.75 115 LEU A C 1
ATOM 862 O O . LEU A 1 115 ? 21.277 7.295 -27.108 1.00 34.75 115 LEU A O 1
ATOM 866 N N . VAL A 1 116 ? 22.962 7.564 -28.549 1.00 39.31 116 VAL A N 1
ATOM 867 C CA . VAL A 1 116 ? 23.069 9.028 -28.375 1.00 39.31 116 VAL A CA 1
ATOM 868 C C . VAL A 1 116 ? 21.941 9.788 -29.089 1.00 39.31 116 VAL A C 1
ATOM 870 O O . VAL A 1 116 ? 21.472 10.805 -28.580 1.00 39.31 116 VAL A O 1
ATOM 873 N N . ALA A 1 117 ? 21.426 9.292 -30.221 1.00 45.09 117 ALA A N 1
ATOM 874 C CA . ALA A 1 117 ? 20.235 9.865 -30.861 1.00 45.09 117 ALA A CA 1
ATOM 875 C C . ALA A 1 117 ? 18.939 9.632 -30.060 1.00 45.09 117 ALA A C 1
ATOM 877 O O . ALA A 1 117 ? 17.914 10.251 -30.361 1.00 45.09 117 ALA A O 1
ATOM 878 N N . ILE A 1 118 ? 18.990 8.733 -29.075 1.00 43.09 118 ILE A N 1
ATOM 879 C CA . ILE A 1 118 ? 17.849 8.175 -28.350 1.00 43.09 118 ILE A CA 1
ATOM 880 C C . ILE A 1 118 ? 17.623 8.860 -27.006 1.00 43.09 118 ILE A C 1
ATOM 882 O O . ILE A 1 118 ? 16.469 9.061 -26.638 1.00 43.09 118 ILE A O 1
ATOM 886 N N . MET A 1 119 ? 18.687 9.286 -26.324 1.00 45.34 119 MET A N 1
ATOM 887 C CA . MET A 1 119 ? 18.598 10.194 -25.182 1.00 45.34 119 MET A CA 1
ATOM 888 C C . MET A 1 119 ? 18.625 11.641 -25.668 1.00 45.34 119 MET A C 1
ATOM 890 O O . MET A 1 119 ? 19.575 12.384 -25.422 1.00 45.34 119 MET A O 1
ATOM 894 N N . ARG A 1 120 ? 17.580 12.069 -26.380 1.00 54.06 120 ARG A N 1
ATOM 895 C CA . ARG A 1 120 ? 17.392 13.498 -26.632 1.00 54.06 120 ARG A CA 1
ATOM 896 C C . ARG A 1 120 ? 17.009 14.144 -25.301 1.00 54.06 120 ARG A C 1
ATOM 898 O O . ARG A 1 120 ? 15.947 13.824 -24.768 1.00 54.06 120 ARG A O 1
ATOM 905 N N . PRO A 1 121 ? 17.803 15.087 -24.767 1.00 50.47 121 PRO A N 1
ATOM 906 C CA . PRO A 1 121 ? 17.548 15.690 -23.454 1.00 50.47 121 PRO A CA 1
ATOM 907 C C . PRO A 1 121 ? 16.183 16.400 -23.326 1.00 50.47 121 PRO A C 1
ATOM 909 O O . PRO A 1 121 ? 15.800 16.788 -22.227 1.00 50.47 121 PRO A O 1
ATOM 912 N N . ASN A 1 122 ? 15.446 16.562 -24.433 1.00 58.22 122 ASN A N 1
ATOM 913 C CA . ASN A 1 122 ? 14.224 17.354 -24.542 1.00 58.22 122 ASN A CA 1
ATOM 914 C C . ASN A 1 122 ? 13.004 16.601 -25.105 1.00 58.22 122 ASN A C 1
ATOM 916 O O . ASN A 1 122 ? 12.017 17.264 -25.424 1.00 58.22 122 ASN A O 1
ATOM 920 N N . ASP A 1 123 ? 13.018 15.269 -25.224 1.00 69.00 123 ASP A N 1
ATOM 921 C CA . ASP A 1 123 ? 11.829 14.554 -25.721 1.00 69.00 123 ASP A CA 1
ATOM 922 C C . ASP A 1 123 ? 10.612 14.824 -24.818 1.00 69.00 123 ASP A C 1
ATOM 924 O O . ASP A 1 123 ? 10.719 14.867 -23.584 1.00 69.00 123 ASP A O 1
ATOM 928 N N . SER A 1 124 ? 9.456 15.072 -25.439 1.00 83.44 124 SER A N 1
ATOM 929 C CA . SER A 1 124 ? 8.200 15.352 -24.729 1.00 83.44 124 SER A CA 1
ATOM 930 C C . SER A 1 124 ? 7.624 14.086 -24.084 1.00 83.44 124 SER A C 1
ATOM 932 O O . SER A 1 124 ? 7.944 12.970 -24.495 1.00 83.44 124 SER A O 1
ATOM 934 N N . TYR A 1 125 ? 6.746 14.240 -23.086 1.00 78.25 125 TYR A N 1
ATOM 935 C CA . TYR A 1 125 ? 6.063 13.101 -22.456 1.00 78.25 125 TYR A CA 1
ATOM 936 C C . TYR A 1 125 ? 5.308 12.231 -23.480 1.00 78.25 125 TYR A C 1
ATOM 938 O O . TYR A 1 125 ? 5.405 11.002 -23.447 1.00 78.25 125 TYR A O 1
ATOM 946 N N . ASP A 1 126 ? 4.616 12.861 -24.435 1.00 83.75 126 ASP A N 1
ATOM 947 C CA . ASP A 1 126 ? 3.861 12.167 -25.485 1.00 83.75 126 ASP A CA 1
ATOM 948 C C . ASP A 1 126 ? 4.776 11.393 -26.442 1.00 83.75 126 ASP A C 1
ATOM 950 O O . ASP A 1 126 ? 4.465 10.269 -26.843 1.00 83.75 126 ASP A O 1
ATOM 954 N N . GLU A 1 127 ? 5.930 11.967 -26.787 1.00 85.19 127 GLU A N 1
ATOM 955 C CA . GLU A 1 127 ? 6.910 11.332 -27.669 1.00 85.19 127 GLU A CA 1
ATOM 956 C C . GLU A 1 127 ? 7.565 10.117 -27.008 1.00 85.19 127 GLU A C 1
ATOM 958 O O . GLU A 1 127 ? 7.628 9.049 -27.623 1.00 85.19 127 GLU A O 1
ATOM 963 N N . LEU A 1 128 ? 7.953 10.240 -25.734 1.00 83.12 128 LEU A N 1
ATOM 964 C CA . LEU A 1 128 ? 8.468 9.122 -24.943 1.00 83.12 128 LEU A CA 1
ATOM 965 C C . LEU A 1 128 ? 7.409 8.020 -24.785 1.00 83.12 128 LEU A C 1
ATOM 967 O O . LEU A 1 128 ? 7.710 6.839 -24.955 1.00 83.12 128 LEU A O 1
ATOM 971 N N . THR A 1 129 ? 6.147 8.386 -24.540 1.00 83.69 129 THR A N 1
ATOM 972 C CA . THR A 1 129 ? 5.040 7.424 -24.413 1.00 83.69 129 THR A CA 1
ATOM 973 C C . THR A 1 129 ? 4.780 6.682 -25.724 1.00 83.69 129 THR A C 1
ATOM 975 O O . THR A 1 129 ? 4.653 5.455 -25.729 1.00 83.69 129 THR A O 1
ATOM 978 N N . ARG A 1 130 ? 4.744 7.395 -26.860 1.00 88.56 130 ARG A N 1
ATOM 979 C CA . ARG A 1 130 ? 4.615 6.777 -28.190 1.00 88.56 130 ARG A CA 1
ATOM 980 C C . ARG A 1 130 ? 5.761 5.805 -28.446 1.00 88.56 130 ARG A C 1
ATOM 982 O O . ARG A 1 130 ? 5.537 4.697 -28.931 1.00 88.56 130 ARG A O 1
ATOM 989 N N . ARG A 1 131 ? 6.977 6.194 -28.074 1.00 84.75 131 ARG A N 1
ATOM 990 C CA . ARG A 1 131 ? 8.165 5.373 -28.264 1.00 84.75 131 ARG A CA 1
ATOM 991 C C . ARG A 1 131 ? 8.139 4.101 -27.419 1.00 84.75 131 ARG A C 1
ATOM 993 O O . ARG A 1 131 ? 8.372 3.024 -27.958 1.00 84.75 131 ARG A O 1
ATOM 1000 N N . ILE A 1 132 ? 7.739 4.185 -26.150 1.00 88.00 132 ILE A N 1
ATOM 1001 C CA . ILE A 1 132 ? 7.502 3.003 -25.301 1.00 88.00 132 ILE A CA 1
ATOM 1002 C C . ILE A 1 132 ? 6.496 2.048 -25.952 1.00 88.00 132 ILE A C 1
ATOM 1004 O O . ILE A 1 132 ? 6.696 0.831 -25.946 1.00 88.00 132 ILE A O 1
ATOM 1008 N N . GLN A 1 133 ? 5.422 2.570 -26.552 1.00 89.75 133 GLN A N 1
ATOM 1009 C CA . GLN A 1 133 ? 4.428 1.743 -27.244 1.00 89.75 133 GLN A CA 1
ATOM 1010 C C . GLN A 1 133 ? 4.992 1.073 -28.505 1.00 89.75 133 GLN A C 1
ATOM 1012 O O . GLN A 1 133 ? 4.660 -0.082 -28.785 1.00 89.75 133 GLN A O 1
ATOM 1017 N N . GLU A 1 134 ? 5.832 1.772 -29.268 1.00 91.06 134 GLU A N 1
ATOM 1018 C CA . GLU A 1 134 ? 6.511 1.234 -30.452 1.00 91.06 134 GLU A CA 1
ATOM 1019 C C . GLU A 1 134 ? 7.514 0.137 -30.076 1.00 91.06 134 GLU A C 1
ATOM 1021 O O . GLU A 1 134 ? 7.444 -0.963 -30.634 1.00 91.06 134 GLU A O 1
ATOM 1026 N N . ILE A 1 135 ? 8.360 0.387 -29.072 1.00 86.94 135 ILE A N 1
ATOM 1027 C CA . ILE A 1 135 ? 9.312 -0.590 -28.528 1.00 86.94 135 ILE A CA 1
ATOM 1028 C C . ILE A 1 135 ? 8.551 -1.818 -28.018 1.00 86.94 135 ILE A C 1
ATOM 1030 O O . ILE A 1 135 ? 8.836 -2.939 -28.434 1.00 86.94 135 ILE A O 1
ATOM 1034 N N . SER A 1 136 ? 7.502 -1.620 -27.211 1.00 89.00 136 SER A N 1
ATOM 1035 C CA . SER A 1 136 ? 6.673 -2.707 -26.666 1.00 89.00 136 SER A CA 1
ATOM 1036 C C . SER A 1 136 ? 6.051 -3.563 -27.770 1.00 89.00 136 SER A C 1
ATOM 1038 O O . SER A 1 136 ? 5.989 -4.791 -27.669 1.00 89.00 136 SER A O 1
ATOM 1040 N N . ARG A 1 137 ? 5.577 -2.923 -28.847 1.00 93.88 137 ARG A N 1
ATOM 1041 C CA . ARG A 1 137 ? 5.013 -3.612 -30.012 1.00 93.88 137 ARG A CA 1
ATOM 1042 C C . ARG A 1 137 ? 6.076 -4.444 -30.719 1.00 93.88 137 ARG A C 1
ATOM 1044 O O . ARG A 1 137 ? 5.788 -5.581 -31.095 1.00 93.88 137 ARG A O 1
ATOM 1051 N N . ARG A 1 138 ? 7.289 -3.906 -30.884 1.00 92.19 138 ARG A N 1
ATOM 1052 C CA . ARG A 1 138 ? 8.385 -4.617 -31.545 1.00 92.19 138 ARG A CA 1
ATOM 1053 C C . ARG A 1 138 ? 8.910 -5.775 -30.701 1.00 92.19 138 ARG A C 1
ATOM 1055 O O . ARG A 1 138 ? 9.017 -6.878 -31.229 1.00 92.19 138 ARG A O 1
ATOM 1062 N N . MET A 1 139 ? 9.122 -5.571 -29.402 1.00 88.25 139 MET A N 1
ATOM 1063 C CA . MET A 1 139 ? 9.515 -6.632 -28.468 1.00 88.25 139 MET A CA 1
ATOM 1064 C C . MET A 1 139 ? 8.493 -7.770 -28.452 1.00 88.25 139 MET A C 1
ATOM 1066 O O . MET A 1 139 ? 8.871 -8.933 -28.547 1.00 88.25 139 MET A O 1
ATOM 1070 N N . ARG A 1 140 ? 7.188 -7.455 -28.445 1.00 91.62 140 ARG A N 1
ATOM 1071 C CA . ARG A 1 140 ? 6.125 -8.471 -28.535 1.00 91.62 140 ARG A CA 1
ATOM 1072 C C . ARG A 1 140 ? 6.163 -9.254 -29.851 1.00 91.62 140 ARG A C 1
ATOM 1074 O O . ARG A 1 140 ? 5.841 -10.436 -29.849 1.00 91.62 140 ARG A O 1
ATOM 1081 N N . ALA A 1 141 ? 6.537 -8.614 -30.959 1.00 91.00 141 ALA A N 1
ATOM 1082 C CA . ALA A 1 141 ? 6.680 -9.281 -32.253 1.00 91.00 141 ALA A CA 1
ATOM 1083 C C . ALA A 1 141 ? 7.907 -10.208 -32.315 1.00 91.00 141 ALA A C 1
ATOM 1085 O O . ALA A 1 141 ? 7.862 -11.211 -33.021 1.00 91.00 141 ALA A O 1
ATOM 1086 N N . ILE A 1 142 ? 8.984 -9.887 -31.590 1.00 88.94 142 ILE A N 1
ATOM 1087 C CA . ILE A 1 142 ? 10.155 -10.769 -31.440 1.00 88.94 142 ILE A CA 1
ATOM 1088 C C . ILE A 1 142 ? 9.837 -11.922 -30.470 1.00 88.94 142 ILE A C 1
ATOM 1090 O O . ILE A 1 142 ? 10.258 -13.056 -30.687 1.00 88.94 142 ILE A O 1
ATOM 1094 N N . GLY A 1 143 ? 9.051 -11.644 -29.428 1.00 89.31 143 GLY A N 1
ATOM 1095 C CA . GLY A 1 143 ? 8.608 -12.605 -28.425 1.00 89.31 143 GLY A CA 1
ATOM 1096 C C . GLY A 1 143 ? 9.430 -12.503 -27.146 1.00 89.31 143 GLY A C 1
ATOM 1097 O O . GLY A 1 143 ? 8.944 -11.968 -26.153 1.00 89.31 143 GLY A O 1
ATOM 1098 N N . THR A 1 144 ? 10.656 -13.024 -27.162 1.00 85.44 144 THR A N 1
ATOM 1099 C CA . THR A 1 144 ? 11.534 -13.095 -25.982 1.00 85.44 144 THR A CA 1
ATOM 1100 C C . THR A 1 144 ? 13.003 -12.874 -26.347 1.00 85.44 144 THR A C 1
ATOM 1102 O O . THR A 1 144 ? 13.391 -13.016 -27.507 1.00 85.44 144 THR A O 1
ATOM 1105 N N . ALA A 1 145 ? 13.835 -12.599 -25.336 1.00 79.44 145 ALA A N 1
ATOM 1106 C CA . ALA A 1 145 ? 15.291 -12.497 -25.480 1.00 79.44 145 ALA A CA 1
ATOM 1107 C C . ALA A 1 145 ? 15.929 -13.775 -26.057 1.00 79.44 145 ALA A C 1
ATOM 1109 O O . ALA A 1 145 ? 16.902 -13.712 -26.803 1.00 79.44 145 ALA A O 1
ATOM 1110 N N . ASP A 1 146 ? 15.350 -14.942 -25.764 1.00 85.75 146 ASP A N 1
ATOM 1111 C CA . ASP A 1 146 ? 15.834 -16.248 -26.221 1.00 85.75 146 ASP A CA 1
ATOM 1112 C C . ASP A 1 146 ? 15.191 -16.711 -27.536 1.00 85.75 146 ASP A C 1
ATOM 1114 O O . ASP A 1 146 ? 15.108 -17.914 -27.799 1.00 85.75 146 ASP A O 1
ATOM 1118 N N . VAL A 1 147 ? 14.755 -15.777 -28.390 1.00 86.75 147 VAL A N 1
ATOM 1119 C CA . VAL A 1 147 ? 14.133 -16.090 -29.684 1.00 86.75 147 VAL A CA 1
ATOM 1120 C C . VAL A 1 147 ? 14.945 -17.133 -30.465 1.00 86.75 147 VAL A C 1
ATOM 1122 O O . VAL A 1 147 ? 16.186 -17.110 -30.507 1.00 86.75 147 VAL A O 1
ATOM 1125 N N . THR A 1 148 ? 14.223 -18.095 -31.042 1.00 86.75 148 THR A N 1
ATOM 1126 C CA . THR A 1 148 ? 14.763 -19.177 -31.871 1.00 86.75 148 THR A CA 1
ATOM 1127 C C . THR A 1 148 ? 14.253 -19.001 -33.292 1.00 86.75 148 THR A C 1
ATOM 1129 O O . THR A 1 148 ? 13.067 -18.757 -33.510 1.00 86.75 148 THR A O 1
ATOM 1132 N N . HIS A 1 149 ? 15.153 -19.091 -34.268 1.00 87.38 149 HIS A N 1
ATOM 1133 C CA . HIS A 1 149 ? 14.815 -18.950 -35.678 1.00 87.38 149 HIS A CA 1
ATOM 1134 C C . HIS A 1 149 ? 15.586 -20.007 -36.488 1.00 87.38 149 HIS A C 1
ATOM 1136 O O . HIS A 1 149 ? 16.728 -20.300 -36.137 1.00 87.38 149 HIS A O 1
ATOM 1142 N N . PRO A 1 150 ? 15.002 -20.601 -37.551 1.00 87.06 150 PRO A N 1
ATOM 1143 C CA . PRO A 1 150 ? 15.686 -21.614 -38.364 1.00 87.06 150 PRO A CA 1
ATOM 1144 C C . PRO A 1 150 ? 16.995 -21.127 -39.002 1.00 87.06 150 PRO A C 1
ATOM 1146 O O . PRO A 1 150 ? 17.897 -21.924 -39.242 1.00 87.06 150 PRO A O 1
ATOM 1149 N N . ASP A 1 151 ? 17.085 -19.825 -39.279 1.00 89.06 151 ASP A N 1
ATOM 1150 C CA . ASP A 1 151 ? 18.298 -19.163 -39.765 1.00 89.06 151 ASP A CA 1
ATOM 1151 C C . ASP A 1 151 ? 19.118 -18.582 -38.590 1.00 89.06 151 ASP A C 1
ATOM 1153 O O . ASP A 1 151 ? 18.621 -17.671 -37.913 1.00 89.06 151 ASP A O 1
ATOM 1157 N N . PRO A 1 152 ? 20.364 -19.054 -38.364 1.00 84.69 152 PRO A N 1
ATOM 1158 C CA . PRO A 1 152 ? 21.248 -18.563 -37.306 1.00 84.69 152 PRO A CA 1
ATOM 1159 C C . PRO A 1 152 ? 21.602 -17.074 -37.394 1.00 84.69 152 PRO A C 1
ATOM 1161 O O . PRO A 1 152 ? 21.826 -16.448 -36.357 1.00 84.69 152 PRO A O 1
ATOM 1164 N N . LEU A 1 153 ? 21.672 -16.497 -38.600 1.00 84.00 153 LEU A N 1
ATOM 1165 C CA . LEU A 1 153 ? 21.980 -15.072 -38.770 1.00 84.00 153 LEU A CA 1
ATOM 1166 C C . LEU A 1 153 ? 20.797 -14.219 -38.315 1.00 84.00 153 LEU A C 1
ATOM 1168 O O . LEU A 1 153 ? 20.960 -13.344 -37.470 1.00 84.00 153 LEU A O 1
ATOM 1172 N N . VAL A 1 154 ? 19.593 -14.561 -38.776 1.00 83.56 154 VAL A N 1
ATOM 1173 C CA . VAL A 1 154 ? 18.352 -13.897 -38.349 1.00 83.56 154 VAL A CA 1
ATOM 1174 C C . VAL A 1 154 ? 18.129 -14.066 -36.845 1.00 83.56 154 VAL A C 1
ATOM 1176 O O . VAL A 1 154 ? 17.706 -13.130 -36.175 1.00 83.56 154 VAL A O 1
ATOM 1179 N N . GLN A 1 155 ? 18.452 -15.233 -36.281 1.00 80.56 155 GLN A N 1
ATOM 1180 C CA . GLN A 1 155 ? 18.372 -15.453 -34.838 1.00 80.56 155 GLN A CA 1
ATOM 1181 C C . GLN A 1 155 ? 19.293 -14.508 -34.059 1.00 80.56 155 GLN A C 1
ATOM 1183 O O . GLN A 1 155 ? 18.867 -13.931 -33.061 1.00 80.56 155 GLN A O 1
ATOM 1188 N N . ARG A 1 156 ? 20.552 -14.357 -34.490 1.00 81.69 156 ARG A N 1
ATOM 1189 C CA . ARG A 1 156 ? 21.503 -13.435 -33.859 1.00 81.69 156 ARG A CA 1
ATOM 1190 C C . ARG A 1 156 ? 20.992 -11.997 -33.933 1.00 81.69 156 ARG A C 1
ATOM 1192 O O . ARG A 1 156 ? 20.968 -11.324 -32.907 1.00 81.69 156 ARG A O 1
ATOM 1199 N N . ASP A 1 157 ? 20.543 -11.571 -35.108 1.00 81.94 157 ASP A N 1
ATOM 1200 C CA . ASP A 1 157 ? 20.104 -10.196 -35.343 1.00 81.94 157 ASP A CA 1
ATOM 1201 C C . ASP A 1 157 ? 18.835 -9.861 -34.530 1.00 81.94 157 ASP A C 1
ATOM 1203 O O . ASP A 1 157 ? 18.742 -8.784 -33.949 1.00 81.94 157 ASP A O 1
ATOM 1207 N N . LEU A 1 158 ? 17.887 -10.800 -34.391 1.00 81.38 158 LEU A N 1
ATOM 1208 C CA . LEU A 1 158 ? 16.698 -10.615 -33.545 1.00 81.38 158 LEU A CA 1
ATOM 1209 C C . LEU A 1 158 ? 17.033 -10.524 -32.049 1.00 81.38 158 LEU A C 1
ATOM 1211 O O . LEU A 1 158 ? 16.369 -9.789 -31.321 1.00 81.38 158 LEU A O 1
ATOM 1215 N N . ARG A 1 159 ? 18.044 -11.266 -31.580 1.00 82.62 159 ARG A N 1
ATOM 1216 C CA . ARG A 1 159 ? 18.511 -11.196 -30.184 1.00 82.62 159 ARG A CA 1
ATOM 1217 C C . ARG A 1 159 ? 19.203 -9.873 -29.890 1.00 82.62 159 ARG A C 1
ATOM 1219 O O . ARG A 1 159 ? 18.963 -9.280 -28.843 1.00 82.62 159 ARG A O 1
ATOM 1226 N N . GLU A 1 160 ? 20.037 -9.415 -30.817 1.00 80.19 160 GLU A N 1
ATOM 1227 C CA . GLU A 1 160 ? 20.684 -8.107 -30.732 1.00 80.19 160 GLU A CA 1
ATOM 1228 C C . GLU A 1 160 ? 19.644 -6.981 -30.742 1.00 80.19 160 GLU A C 1
ATOM 1230 O O . GLU A 1 160 ? 19.683 -6.099 -29.888 1.00 80.19 160 GLU A O 1
ATOM 1235 N N . GLU A 1 161 ? 18.654 -7.052 -31.636 1.00 83.38 161 GLU A N 1
ATOM 1236 C CA . GLU A 1 161 ? 17.554 -6.090 -31.676 1.00 83.38 161 GLU A CA 1
ATOM 1237 C C . GLU A 1 161 ? 16.751 -6.087 -30.370 1.00 83.38 161 GLU A C 1
ATOM 1239 O O . GLU A 1 161 ? 16.469 -5.020 -29.832 1.00 83.38 161 GLU A O 1
ATOM 1244 N N . TYR A 1 162 ? 16.410 -7.259 -29.831 1.00 83.69 162 TYR A N 1
ATOM 1245 C CA . TYR A 1 162 ? 15.687 -7.361 -28.564 1.00 83.69 162 TYR A CA 1
ATOM 1246 C C . TYR A 1 162 ? 16.467 -6.720 -27.406 1.00 83.69 162 TYR A C 1
ATOM 1248 O O . TYR A 1 162 ? 15.892 -5.959 -26.633 1.00 83.69 162 TYR A O 1
ATOM 1256 N N . PHE A 1 163 ? 17.777 -6.967 -27.324 1.00 79.38 163 PHE A N 1
ATOM 1257 C CA . PHE A 1 163 ? 18.648 -6.369 -26.310 1.00 79.38 163 PHE A CA 1
ATOM 1258 C C . PHE A 1 163 ? 18.715 -4.838 -26.416 1.00 79.38 163 PHE A C 1
ATOM 1260 O O . PHE A 1 163 ? 18.663 -4.141 -25.404 1.00 79.38 163 PHE A O 1
ATOM 1267 N N . VAL A 1 164 ? 18.786 -4.299 -27.637 1.00 79.19 164 VAL A N 1
ATOM 1268 C CA . VAL A 1 164 ? 18.738 -2.845 -27.861 1.00 79.19 164 VAL A CA 1
ATOM 1269 C C . VAL A 1 164 ? 17.376 -2.277 -27.459 1.00 79.19 164 VAL A C 1
ATOM 1271 O O . VAL A 1 164 ? 17.317 -1.241 -26.806 1.00 79.19 164 VAL A O 1
ATOM 1274 N N . LEU A 1 165 ? 16.281 -2.963 -27.793 1.00 79.94 165 LEU A N 1
ATOM 1275 C CA . LEU A 1 165 ? 14.931 -2.544 -27.410 1.00 79.94 165 LEU A CA 1
ATOM 1276 C C . LEU A 1 165 ? 14.728 -2.531 -25.887 1.00 79.94 165 LEU A C 1
ATOM 1278 O O . LEU A 1 165 ? 14.016 -1.661 -25.395 1.00 79.94 165 LEU A O 1
ATOM 1282 N N . GLU A 1 166 ? 15.348 -3.448 -25.141 1.00 78.62 166 GLU A N 1
ATOM 1283 C CA . GLU A 1 166 ? 15.333 -3.421 -23.671 1.00 78.62 166 GLU A CA 1
ATOM 1284 C C . GLU A 1 166 ? 16.028 -2.176 -23.113 1.00 78.62 166 GLU A C 1
ATOM 1286 O O . GLU A 1 166 ? 15.436 -1.476 -22.291 1.00 78.62 166 GLU A O 1
ATOM 1291 N N . GLN A 1 167 ? 17.233 -1.858 -23.598 1.00 80.00 167 GLN A N 1
ATOM 1292 C CA . GLN A 1 167 ? 17.949 -0.644 -23.185 1.00 80.00 167 GLN A CA 1
ATOM 1293 C C . GLN A 1 167 ? 17.167 0.624 -23.541 1.00 80.00 167 GLN A C 1
ATOM 1295 O O . GLN A 1 167 ? 17.064 1.548 -22.736 1.00 80.00 167 GLN A O 1
ATOM 1300 N N . ASP A 1 168 ? 16.573 0.656 -24.734 1.00 77.62 168 ASP A N 1
ATOM 1301 C CA . ASP A 1 168 ? 15.730 1.761 -25.182 1.00 77.62 168 ASP A CA 1
ATOM 1302 C C . ASP A 1 168 ? 14.490 1.928 -24.295 1.00 77.62 168 ASP A C 1
ATOM 1304 O O . ASP A 1 168 ? 14.092 3.056 -23.992 1.00 77.62 168 ASP A O 1
ATOM 1308 N N . MET A 1 169 ? 13.870 0.818 -23.884 1.00 81.19 169 MET A N 1
ATOM 1309 C CA . MET A 1 169 ? 12.716 0.825 -22.988 1.00 81.19 169 MET A CA 1
ATOM 1310 C C . MET A 1 169 ? 13.088 1.400 -21.621 1.00 81.19 169 MET A C 1
ATOM 1312 O O . MET A 1 169 ? 12.368 2.253 -21.103 1.00 81.19 169 MET A O 1
ATOM 1316 N N . GLU A 1 170 ? 14.210 0.951 -21.057 1.00 78.75 170 GLU A N 1
ATOM 1317 C CA . GLU A 1 170 ? 14.737 1.430 -19.777 1.00 78.75 170 GLU A CA 1
ATOM 1318 C C . GLU A 1 170 ? 15.042 2.932 -19.840 1.00 78.75 170 GLU A C 1
ATOM 1320 O O . GLU A 1 170 ? 14.507 3.702 -19.043 1.00 78.75 170 GLU A O 1
ATOM 1325 N N . ALA A 1 171 ? 15.764 3.383 -20.871 1.00 77.88 171 ALA A N 1
ATOM 1326 C CA . ALA A 1 171 ? 16.070 4.798 -21.072 1.00 77.88 171 ALA A CA 1
ATOM 1327 C C . ALA A 1 171 ? 14.806 5.664 -21.224 1.00 77.88 171 ALA A C 1
ATOM 1329 O O . ALA A 1 171 ? 14.732 6.767 -20.675 1.00 77.88 171 ALA A O 1
ATOM 1330 N N . CYS A 1 172 ? 13.788 5.177 -21.945 1.00 78.06 172 CYS A N 1
ATOM 1331 C CA . CYS A 1 172 ? 12.511 5.882 -22.064 1.00 78.06 172 CYS A CA 1
ATOM 1332 C C . CYS A 1 172 ? 11.765 5.939 -20.724 1.00 78.06 172 CYS A C 1
ATOM 1334 O O . CYS A 1 172 ? 11.205 6.984 -20.388 1.00 78.06 172 CYS A O 1
ATOM 1336 N N . HIS A 1 173 ? 11.748 4.847 -19.955 1.00 79.62 173 HIS A N 1
ATOM 1337 C CA . HIS A 1 173 ? 11.122 4.822 -18.635 1.00 79.62 173 HIS A CA 1
ATOM 1338 C C . HIS A 1 173 ? 11.786 5.807 -17.676 1.00 79.62 173 HIS A C 1
ATOM 1340 O O . HIS A 1 173 ? 11.081 6.604 -17.052 1.00 79.62 173 HIS A O 1
ATOM 1346 N N . ASP A 1 174 ? 13.114 5.810 -17.616 1.00 79.00 174 ASP A N 1
ATOM 1347 C CA . ASP A 1 174 ? 13.874 6.737 -16.783 1.00 79.00 174 ASP A CA 1
ATOM 1348 C C . ASP A 1 174 ? 13.611 8.187 -17.196 1.00 79.00 174 ASP A C 1
ATOM 1350 O O . ASP A 1 174 ? 13.326 9.039 -16.352 1.00 79.00 174 ASP A O 1
ATOM 1354 N N . ALA A 1 175 ? 13.610 8.484 -18.498 1.00 78.38 175 ALA A N 1
ATOM 1355 C CA . ALA A 1 175 ? 13.316 9.825 -18.997 1.00 78.38 175 ALA A CA 1
ATOM 1356 C C . ALA A 1 175 ? 11.896 10.294 -18.631 1.00 78.38 175 ALA A C 1
ATOM 1358 O O . ALA A 1 175 ? 11.716 11.452 -18.244 1.00 78.38 175 ALA A O 1
ATOM 1359 N N . ILE A 1 176 ? 10.894 9.409 -18.714 1.00 80.31 176 ILE A N 1
ATOM 1360 C CA . ILE A 1 176 ? 9.501 9.721 -18.358 1.00 80.31 176 ILE A CA 1
ATOM 1361 C C . ILE A 1 176 ? 9.355 10.044 -16.872 1.00 80.31 176 ILE A C 1
ATOM 1363 O O . ILE A 1 176 ? 8.618 10.968 -16.533 1.00 80.31 176 ILE A O 1
ATOM 1367 N N . GLN A 1 177 ? 10.055 9.335 -15.984 1.00 76.19 177 GLN A N 1
ATOM 1368 C CA . GLN A 1 177 ? 9.934 9.545 -14.535 1.00 76.19 177 GLN A CA 1
ATOM 1369 C C . GLN A 1 177 ? 10.306 10.967 -14.092 1.00 76.19 177 GLN A C 1
ATOM 1371 O O . GLN A 1 177 ? 9.794 11.453 -13.084 1.00 76.19 177 GLN A O 1
ATOM 1376 N N . HIS A 1 178 ? 11.153 11.652 -14.861 1.00 78.06 178 HIS A N 1
ATOM 1377 C CA . HIS A 1 178 ? 11.575 13.027 -14.594 1.00 78.06 178 HIS A CA 1
ATOM 1378 C C . HIS A 1 178 ? 10.620 14.085 -15.179 1.00 78.06 178 HIS A C 1
ATOM 1380 O O . HIS A 1 178 ? 10.857 15.284 -15.015 1.00 78.06 178 HIS A O 1
ATOM 1386 N N . LYS A 1 179 ? 9.549 13.677 -15.876 1.00 78.00 179 LYS A N 1
ATOM 1387 C CA . LYS A 1 179 ? 8.566 14.588 -16.476 1.00 78.00 179 LYS A CA 1
ATOM 1388 C C . LYS A 1 179 ? 7.445 14.938 -15.485 1.00 78.00 179 LYS A C 1
ATOM 1390 O O . LYS A 1 179 ? 6.906 14.040 -14.837 1.00 78.00 179 LYS A O 1
ATOM 1395 N N . PRO A 1 180 ? 7.026 16.212 -15.378 1.00 77.44 180 PRO A N 1
ATOM 1396 C CA . PRO A 1 180 ? 5.924 16.602 -14.494 1.00 77.44 180 PRO A CA 1
ATOM 1397 C C . PRO A 1 180 ? 4.589 15.945 -14.881 1.00 77.44 180 PRO A C 1
ATOM 1399 O O . PRO A 1 180 ? 3.786 15.616 -14.008 1.00 77.44 180 PRO A O 1
ATOM 1402 N N . GLU A 1 181 ? 4.364 15.685 -16.170 1.00 82.00 181 GLU A N 1
ATOM 1403 C CA . GLU A 1 181 ? 3.178 14.994 -16.685 1.00 82.00 181 GLU A CA 1
ATOM 1404 C C . GLU A 1 181 ? 3.070 13.564 -16.142 1.00 82.00 181 GLU A C 1
ATOM 1406 O O . GLU A 1 181 ? 1.969 13.094 -15.857 1.00 82.00 181 GLU A O 1
ATOM 1411 N N . TYR A 1 182 ? 4.204 12.894 -15.913 1.00 78.19 182 TYR A N 1
ATOM 1412 C CA . TYR A 1 182 ? 4.223 11.563 -15.312 1.00 78.19 182 TYR A CA 1
ATOM 1413 C C . TYR A 1 182 ? 3.683 11.576 -13.880 1.00 78.19 182 TYR A C 1
ATOM 1415 O O . TYR A 1 182 ? 2.912 10.694 -13.508 1.00 78.19 182 TYR A O 1
ATOM 1423 N N . ALA A 1 183 ? 4.017 12.597 -13.085 1.00 76.69 183 ALA A N 1
ATOM 1424 C CA . ALA A 1 183 ? 3.481 12.744 -11.733 1.00 76.69 183 ALA A CA 1
ATOM 1425 C C . ALA A 1 183 ? 1.961 13.007 -11.737 1.00 76.69 183 ALA A C 1
ATOM 1427 O O . ALA A 1 183 ? 1.237 12.483 -10.883 1.00 76.69 183 ALA A O 1
ATOM 1428 N N . ILE A 1 184 ? 1.467 13.775 -12.716 1.00 81.56 184 ILE A N 1
ATOM 1429 C CA . ILE A 1 184 ? 0.029 14.022 -12.914 1.00 81.56 184 ILE A CA 1
ATOM 1430 C C . ILE A 1 184 ? -0.684 12.722 -13.289 1.00 81.56 184 ILE A C 1
ATOM 1432 O O . ILE A 1 184 ? -1.691 12.376 -12.671 1.00 81.56 184 ILE A O 1
ATOM 1436 N N . GLU A 1 185 ? -0.153 11.976 -14.256 1.00 81.81 185 GLU A N 1
ATOM 1437 C CA . GLU A 1 185 ? -0.751 10.718 -14.701 1.00 81.81 185 GLU A CA 1
ATOM 1438 C C . GLU A 1 185 ? -0.722 9.656 -13.600 1.00 81.81 185 GLU A C 1
ATOM 1440 O O . GLU A 1 185 ? -1.723 8.979 -13.370 1.00 81.81 185 GLU A O 1
ATOM 1445 N N . LEU A 1 186 ? 0.379 9.554 -12.851 1.00 80.44 186 LEU A N 1
ATOM 1446 C CA . LEU A 1 186 ? 0.468 8.663 -11.698 1.00 80.44 186 LEU A CA 1
ATOM 1447 C C . LEU A 1 186 ? -0.609 9.000 -10.663 1.00 80.44 186 LEU A C 1
ATOM 1449 O O . LEU A 1 186 ? -1.282 8.095 -10.172 1.00 80.44 186 LEU A O 1
ATOM 1453 N N . THR A 1 187 ? -0.816 10.290 -10.382 1.00 82.88 187 THR A N 1
ATOM 1454 C CA . THR A 1 187 ? -1.880 10.764 -9.485 1.00 82.88 187 THR A CA 1
ATOM 1455 C C . THR A 1 187 ? -3.258 10.389 -10.025 1.00 82.88 187 THR A C 1
ATOM 1457 O O . THR A 1 187 ? -4.066 9.834 -9.286 1.00 82.88 187 THR A O 1
ATOM 1460 N N . ARG A 1 188 ? -3.514 10.605 -11.320 1.00 87.62 188 ARG A N 1
ATOM 1461 C CA . ARG A 1 188 ? -4.785 10.265 -11.975 1.00 87.62 188 ARG A CA 1
ATOM 1462 C C . ARG A 1 188 ? -5.083 8.769 -11.910 1.00 87.62 188 ARG A C 1
ATOM 1464 O O . ARG A 1 188 ? -6.200 8.379 -11.581 1.00 87.62 188 ARG A O 1
ATOM 1471 N N . LEU A 1 189 ? -4.096 7.926 -12.215 1.00 85.38 189 LEU A N 1
ATOM 1472 C CA . LEU A 1 189 ? -4.216 6.470 -12.118 1.00 85.38 189 LEU A CA 1
ATOM 1473 C C . LEU A 1 189 ? -4.465 6.035 -10.674 1.00 85.38 189 LEU A C 1
ATOM 1475 O O . LEU A 1 189 ? -5.275 5.142 -10.428 1.00 85.38 189 LEU A O 1
ATOM 1479 N N . GLN A 1 190 ? -3.804 6.693 -9.722 1.00 85.56 190 GLN A N 1
ATOM 1480 C CA . GLN A 1 190 ? -4.033 6.483 -8.301 1.00 85.56 190 GLN A CA 1
ATOM 1481 C C . GLN A 1 190 ? -5.476 6.816 -7.910 1.00 85.56 190 GLN A C 1
ATOM 1483 O O . GLN A 1 190 ? -6.128 5.985 -7.281 1.00 85.56 190 GLN A O 1
ATOM 1488 N N . GLU A 1 191 ? -5.992 7.979 -8.301 1.00 87.06 191 GLU A N 1
ATOM 1489 C CA . GLU A 1 191 ? -7.364 8.376 -7.981 1.00 87.06 191 GLU A CA 1
ATOM 1490 C C . GLU A 1 191 ? -8.396 7.473 -8.654 1.00 87.06 191 GLU A C 1
ATOM 1492 O O . GLU A 1 191 ? -9.342 7.048 -7.998 1.00 87.06 191 GLU A O 1
ATOM 1497 N N . ALA A 1 192 ? -8.173 7.100 -9.916 1.00 89.62 192 ALA A N 1
ATOM 1498 C CA . ALA A 1 192 ? -9.041 6.174 -10.633 1.00 89.62 192 ALA A CA 1
ATOM 1499 C C . ALA A 1 192 ? -9.093 4.793 -9.962 1.00 89.62 192 ALA A C 1
ATOM 1501 O O . ALA A 1 192 ? -10.158 4.181 -9.890 1.00 89.62 192 ALA A O 1
ATOM 1502 N N . TRP A 1 193 ? -7.957 4.302 -9.453 1.00 91.06 193 TRP A N 1
ATOM 1503 C CA . TRP A 1 193 ? -7.918 3.057 -8.686 1.00 91.06 193 TRP A CA 1
ATOM 1504 C C . TRP A 1 193 ? -8.676 3.194 -7.361 1.00 91.06 193 TRP A C 1
ATOM 1506 O O . TRP A 1 193 ? -9.478 2.323 -7.025 1.00 91.06 193 TRP A O 1
ATOM 1516 N N . ASP A 1 194 ? -8.461 4.298 -6.639 1.00 89.75 194 ASP A N 1
ATOM 1517 C CA . ASP A 1 194 ? -9.131 4.566 -5.364 1.00 89.75 194 ASP A CA 1
ATOM 1518 C C . ASP A 1 194 ? -10.657 4.671 -5.543 1.00 89.75 194 ASP A C 1
ATOM 1520 O O . ASP A 1 194 ? -11.407 4.166 -4.710 1.00 89.75 194 ASP A O 1
ATOM 1524 N N . ASP A 1 195 ? -11.123 5.301 -6.626 1.00 90.75 195 ASP A N 1
ATOM 1525 C CA . ASP A 1 195 ? -12.547 5.442 -6.946 1.00 90.75 195 ASP A CA 1
ATOM 1526 C C . ASP A 1 195 ? -13.181 4.113 -7.360 1.00 90.75 195 ASP A C 1
ATOM 1528 O O . ASP A 1 195 ? -14.283 3.794 -6.915 1.00 90.75 195 ASP A O 1
ATOM 1532 N N . ALA A 1 196 ? -12.475 3.299 -8.149 1.00 91.81 196 ALA A N 1
ATOM 1533 C CA . ALA A 1 196 ? -12.958 1.981 -8.555 1.00 91.81 196 ALA A CA 1
ATOM 1534 C C . ALA A 1 196 ? -13.155 1.016 -7.369 1.00 91.81 196 ALA A C 1
ATOM 1536 O O . ALA A 1 196 ? -13.945 0.077 -7.465 1.00 91.81 196 ALA A O 1
ATOM 1537 N N . ASP A 1 197 ? -12.438 1.228 -6.264 1.00 92.81 197 ASP A N 1
ATOM 1538 C CA . ASP A 1 197 ? -12.468 0.373 -5.073 1.00 92.81 197 ASP A CA 1
ATOM 1539 C C . ASP A 1 197 ? -13.185 1.041 -3.871 1.00 92.81 197 ASP A C 1
ATOM 1541 O O . ASP A 1 197 ? -13.286 0.451 -2.791 1.00 92.81 197 ASP A O 1
ATOM 1545 N N . ALA A 1 198 ? -13.722 2.256 -4.054 1.00 92.19 198 ALA A N 1
ATOM 1546 C CA . ALA A 1 198 ? -14.281 3.095 -2.990 1.00 92.19 198 ALA A CA 1
ATOM 1547 C C . ALA A 1 198 ? -15.466 2.447 -2.256 1.00 92.19 198 ALA A C 1
ATOM 1549 O O . ALA A 1 198 ? -15.523 2.486 -1.025 1.00 92.19 198 ALA A O 1
ATOM 1550 N N . ASP A 1 199 ? -16.388 1.815 -2.985 1.00 95.50 199 ASP A N 1
ATOM 1551 C CA . ASP A 1 199 ? -17.583 1.198 -2.397 1.00 95.50 199 ASP A CA 1
ATOM 1552 C C . ASP A 1 199 ? -17.240 0.034 -1.464 1.00 95.50 199 ASP A C 1
ATOM 1554 O O . ASP A 1 199 ? -17.803 -0.095 -0.374 1.00 95.50 199 ASP A O 1
ATOM 1558 N N . ASP A 1 200 ? -16.301 -0.820 -1.873 1.00 95.25 200 ASP A N 1
ATOM 1559 C CA . ASP A 1 200 ? -15.796 -1.892 -1.018 1.00 95.25 200 ASP A CA 1
ATOM 1560 C C . ASP A 1 200 ? -15.083 -1.321 0.216 1.00 95.25 200 ASP A C 1
ATOM 1562 O O . ASP A 1 200 ? -15.225 -1.851 1.321 1.00 95.25 200 ASP A O 1
ATOM 1566 N N . ALA A 1 201 ? -14.317 -0.240 0.038 1.00 95.75 201 ALA A N 1
ATOM 1567 C CA . ALA A 1 201 ? -13.591 0.406 1.121 1.00 95.75 201 ALA A CA 1
ATOM 1568 C C . ALA A 1 201 ? -14.538 1.016 2.169 1.00 95.75 201 ALA A C 1
ATOM 1570 O O . ALA A 1 201 ? -14.339 0.832 3.374 1.00 95.75 201 ALA A O 1
ATOM 1571 N N . LEU A 1 202 ? -15.619 1.659 1.720 1.00 96.06 202 LEU A N 1
ATOM 1572 C CA . LEU A 1 202 ? -16.679 2.178 2.584 1.00 96.06 202 LEU A CA 1
ATOM 1573 C C . LEU A 1 202 ? -17.445 1.057 3.291 1.00 96.06 202 LEU A C 1
ATOM 1575 O O . LEU A 1 202 ? -17.685 1.153 4.495 1.00 96.06 202 LEU A O 1
ATOM 1579 N N . ARG A 1 203 ? -17.780 -0.036 2.593 1.00 96.38 203 ARG A N 1
ATOM 1580 C CA . ARG A 1 203 ? -18.406 -1.211 3.224 1.00 96.38 203 ARG A CA 1
ATOM 1581 C C . ARG A 1 203 ? -17.542 -1.777 4.345 1.00 96.38 203 ARG A C 1
ATOM 1583 O O . ARG A 1 203 ? -18.054 -2.039 5.432 1.00 96.38 203 ARG A O 1
ATOM 1590 N N . ALA A 1 204 ? -16.242 -1.927 4.096 1.00 97.25 204 ALA A N 1
ATOM 1591 C CA . ALA A 1 204 ? -15.293 -2.394 5.096 1.00 97.25 204 ALA A CA 1
ATOM 1592 C C . ALA A 1 204 ? -15.225 -1.443 6.302 1.00 97.25 204 ALA A C 1
ATOM 1594 O O . ALA A 1 204 ? -15.287 -1.893 7.446 1.00 97.25 204 ALA A O 1
ATOM 1595 N N . LEU A 1 205 ? -15.168 -0.128 6.063 1.00 97.75 205 LEU A N 1
ATOM 1596 C CA . LEU A 1 205 ? -15.179 0.880 7.124 1.00 97.75 205 LEU A CA 1
ATOM 1597 C C . LEU A 1 205 ? -16.426 0.768 8.009 1.00 97.75 205 LEU A C 1
ATOM 1599 O O . LEU A 1 205 ? -16.307 0.709 9.235 1.00 97.75 205 LEU A O 1
ATOM 1603 N N . CYS A 1 206 ? -17.608 0.694 7.397 1.00 96.75 206 CYS A N 1
ATOM 1604 C CA . CYS A 1 206 ? -18.872 0.546 8.112 1.00 96.75 206 CYS A CA 1
ATOM 1605 C C . CYS A 1 206 ? -18.913 -0.753 8.929 1.00 96.75 206 CYS A C 1
ATOM 1607 O O . CYS A 1 206 ? -19.262 -0.720 10.108 1.00 96.75 206 CYS A O 1
ATOM 1609 N N . ALA A 1 207 ? -18.510 -1.882 8.336 1.00 96.38 207 ALA A N 1
ATOM 1610 C CA . ALA A 1 207 ? -18.494 -3.186 9.000 1.00 96.38 207 ALA A CA 1
ATOM 1611 C C . ALA A 1 207 ? -17.607 -3.183 10.256 1.00 96.38 207 ALA A C 1
ATOM 1613 O O . ALA A 1 207 ? -18.041 -3.599 11.331 1.00 96.38 207 ALA A O 1
ATOM 1614 N N . ILE A 1 208 ? -16.392 -2.631 10.158 1.00 97.19 208 ILE A N 1
ATOM 1615 C CA . ILE A 1 208 ? -15.502 -2.527 11.319 1.00 97.19 208 ILE A CA 1
ATOM 1616 C C . ILE A 1 208 ? -16.091 -1.586 12.370 1.00 97.19 208 ILE A C 1
ATOM 1618 O O . ILE A 1 208 ? -16.087 -1.918 13.556 1.00 97.19 208 ILE A O 1
ATOM 1622 N N . ARG A 1 209 ? -16.629 -0.429 11.965 1.00 97.12 209 ARG A N 1
ATOM 1623 C CA . ARG A 1 209 ? -17.204 0.541 12.905 1.00 97.12 209 ARG A CA 1
ATOM 1624 C C . ARG A 1 209 ? -18.384 -0.032 13.689 1.00 97.12 209 ARG A C 1
ATOM 1626 O O . ARG A 1 209 ? -18.428 0.189 14.897 1.00 97.12 209 ARG A O 1
ATOM 1633 N N . ARG A 1 210 ? -19.253 -0.851 13.086 1.00 95.81 210 ARG A N 1
ATOM 1634 C CA . ARG A 1 210 ? -20.349 -1.539 13.808 1.00 95.81 210 ARG A CA 1
ATOM 1635 C C . ARG A 1 210 ? -19.881 -2.461 14.927 1.00 95.81 210 ARG A C 1
ATOM 1637 O O . ARG A 1 210 ? -20.632 -2.726 15.864 1.00 95.81 210 ARG A O 1
ATOM 1644 N N . MET A 1 211 ? -18.631 -2.913 14.862 1.00 95.56 211 MET A N 1
ATOM 1645 C CA . MET A 1 211 ? -18.018 -3.757 15.884 1.00 95.56 211 MET A CA 1
ATOM 1646 C C . MET A 1 211 ? -17.062 -3.008 16.820 1.00 95.56 211 MET A C 1
ATOM 1648 O O . MET A 1 211 ? -16.616 -3.583 17.812 1.00 95.56 211 MET A O 1
ATOM 1652 N N . LEU A 1 212 ? -16.729 -1.753 16.516 1.00 95.88 212 LEU A N 1
ATOM 1653 C CA . LEU A 1 212 ? -15.675 -0.993 17.182 1.00 95.88 212 LEU A CA 1
ATOM 1654 C C . LEU A 1 212 ? -16.269 0.114 18.070 1.00 95.88 212 LEU A C 1
ATOM 1656 O O . LEU A 1 212 ? -16.822 1.081 17.532 1.00 95.88 212 LEU A O 1
ATOM 1660 N N . PRO A 1 213 ? -16.109 0.045 19.405 1.00 95.94 213 PRO A N 1
ATOM 1661 C CA . PRO A 1 213 ? -16.575 1.090 20.313 1.00 95.94 213 PRO A CA 1
ATOM 1662 C C . PRO A 1 213 ? -15.955 2.453 20.007 1.00 95.94 213 PRO A C 1
ATOM 1664 O O . PRO A 1 213 ? -14.763 2.547 19.716 1.00 95.94 213 PRO A O 1
ATOM 1667 N N . VAL A 1 214 ? -16.737 3.527 20.140 1.00 96.06 214 VAL A N 1
ATOM 1668 C CA . VAL A 1 214 ? -16.259 4.903 19.899 1.00 96.06 214 VAL A CA 1
ATOM 1669 C C . VAL A 1 214 ? -15.094 5.261 20.826 1.00 96.06 214 VAL A C 1
ATOM 1671 O O . VAL A 1 214 ? -14.121 5.869 20.396 1.00 96.06 214 VAL A O 1
ATOM 1674 N N . ASN A 1 215 ? -15.142 4.817 22.083 1.00 94.31 215 ASN A N 1
ATOM 1675 C CA . ASN A 1 215 ? -14.118 5.051 23.099 1.00 94.31 215 ASN A CA 1
ATOM 1676 C C . ASN A 1 215 ? -13.006 3.973 23.134 1.00 94.31 215 ASN A C 1
ATOM 1678 O O . ASN A 1 215 ? -12.344 3.816 24.154 1.00 94.31 215 ASN A O 1
ATOM 1682 N N . ILE A 1 216 ? -12.751 3.238 22.041 1.00 95.19 216 ILE A N 1
ATOM 1683 C CA . ILE A 1 216 ? -11.806 2.097 22.003 1.00 95.19 216 ILE A CA 1
ATOM 1684 C C . ILE A 1 216 ? -10.412 2.378 22.604 1.00 95.19 216 ILE A C 1
ATOM 1686 O O . ILE A 1 216 ? -9.819 1.508 23.252 1.00 95.19 216 ILE A O 1
ATOM 1690 N N . LYS A 1 217 ? -9.888 3.595 22.428 1.00 92.94 217 LYS A N 1
ATOM 1691 C CA . LYS A 1 217 ? -8.572 4.010 22.942 1.00 92.94 217 LYS A CA 1
ATOM 1692 C C . LYS A 1 217 ? -8.493 3.971 24.470 1.00 92.94 217 LYS A C 1
ATOM 1694 O O . LYS A 1 217 ? -7.447 3.611 25.001 1.00 92.94 217 LYS A O 1
ATOM 1699 N N . SER A 1 218 ? -9.580 4.296 25.177 1.00 93.56 218 SER A N 1
ATOM 1700 C CA . SER A 1 218 ? -9.617 4.301 26.648 1.00 93.56 218 SER A CA 1
ATOM 1701 C C . SER A 1 218 ? -9.979 2.945 27.260 1.00 93.56 218 SER A C 1
ATOM 1703 O O . SER A 1 218 ? -9.904 2.781 28.476 1.00 93.56 218 SER A O 1
ATOM 1705 N N . LEU A 1 219 ? -10.338 1.954 26.438 1.00 94.88 219 LEU A N 1
ATOM 1706 C CA . LEU A 1 219 ? -10.736 0.626 26.894 1.00 94.88 219 LEU A CA 1
ATOM 1707 C C . LEU A 1 219 ? -9.565 -0.368 26.877 1.00 94.88 219 LEU A C 1
ATOM 1709 O O . LEU A 1 219 ? -8.764 -0.418 25.939 1.00 94.88 219 LEU A O 1
ATOM 1713 N N . SER A 1 220 ? -9.497 -1.208 27.913 1.00 95.69 220 SER A N 1
ATOM 1714 C CA . SER A 1 220 ? -8.600 -2.369 27.974 1.00 95.69 220 SER A CA 1
ATOM 1715 C C . SER A 1 220 ? -9.214 -3.591 27.275 1.00 95.69 220 SER A C 1
ATOM 1717 O O . SER A 1 220 ? -10.425 -3.646 27.066 1.00 95.69 220 SER A O 1
ATOM 1719 N N . GLU A 1 221 ? -8.400 -4.608 26.943 1.00 96.12 221 GLU A N 1
ATOM 1720 C CA . GLU A 1 221 ? -8.909 -5.883 26.385 1.00 96.12 221 GLU A CA 1
ATOM 1721 C C . GLU A 1 221 ? -9.960 -6.505 27.321 1.00 96.12 221 GLU A C 1
ATOM 1723 O O . GLU A 1 221 ? -11.022 -6.920 26.866 1.00 96.12 221 GLU A O 1
ATOM 1728 N N . THR A 1 222 ? -9.705 -6.497 28.634 1.00 95.94 222 THR A N 1
ATOM 1729 C CA . THR A 1 222 ? -10.634 -7.027 29.640 1.00 95.94 222 THR A CA 1
ATOM 1730 C C . THR A 1 222 ? -11.952 -6.257 29.657 1.00 95.94 222 THR A C 1
ATOM 1732 O O . THR A 1 222 ? -13.014 -6.876 29.607 1.00 95.94 222 THR A O 1
ATOM 1735 N N . ALA A 1 223 ? -11.895 -4.921 29.659 1.00 96.06 223 ALA A N 1
ATOM 1736 C CA . ALA A 1 223 ? -13.091 -4.082 29.649 1.00 96.06 223 ALA A CA 1
ATOM 1737 C C . ALA A 1 223 ? -13.949 -4.329 28.396 1.00 96.06 223 ALA A C 1
ATOM 1739 O O . ALA A 1 223 ? -15.162 -4.479 28.513 1.00 96.06 223 ALA A O 1
ATOM 1740 N N . LEU A 1 224 ? -13.325 -4.462 27.219 1.00 95.50 224 LEU A N 1
ATOM 1741 C CA . LEU A 1 224 ? -14.029 -4.760 25.963 1.00 95.50 224 LEU A CA 1
ATOM 1742 C C . LEU A 1 224 ? -14.793 -6.085 26.006 1.00 95.50 224 LEU A C 1
ATOM 1744 O O . LEU A 1 224 ? -15.898 -6.173 25.486 1.00 95.50 224 LEU A O 1
ATOM 1748 N N . THR A 1 225 ? -14.215 -7.117 26.620 1.00 96.12 225 THR A N 1
ATOM 1749 C CA . THR A 1 225 ? -14.873 -8.431 26.710 1.00 96.12 225 THR A CA 1
ATOM 1750 C C . THR A 1 225 ? -16.001 -8.491 27.739 1.00 96.12 225 THR A C 1
ATOM 1752 O O . THR A 1 225 ? -16.861 -9.363 27.648 1.00 96.12 225 THR A O 1
ATOM 1755 N N . GLN A 1 226 ? -15.987 -7.597 28.731 1.00 95.56 226 GLN A N 1
ATOM 1756 C CA . GLN A 1 226 ? -16.956 -7.578 29.831 1.00 95.56 226 GLN A CA 1
ATOM 1757 C C . GLN A 1 226 ? -18.093 -6.580 29.610 1.00 95.56 226 GLN A C 1
ATOM 1759 O O . GLN A 1 226 ? -19.155 -6.729 30.211 1.00 95.56 226 GLN A O 1
ATOM 1764 N N . MET A 1 227 ? -17.881 -5.560 28.778 1.00 94.56 227 MET A N 1
ATOM 1765 C CA . MET A 1 227 ? -18.909 -4.566 28.509 1.00 94.56 227 MET A CA 1
ATOM 1766 C C . MET A 1 227 ? -20.048 -5.147 27.669 1.00 94.56 227 MET A C 1
ATOM 1768 O O . MET A 1 227 ? -19.829 -5.924 26.737 1.00 94.56 227 MET A O 1
ATOM 1772 N N . LEU A 1 228 ? -21.268 -4.707 27.977 1.00 95.75 228 LEU A N 1
ATOM 1773 C CA . LEU A 1 228 ? -22.393 -4.866 27.070 1.00 95.75 228 LEU A CA 1
ATOM 1774 C C . LEU A 1 228 ? -22.264 -3.829 25.956 1.00 95.75 228 LEU A C 1
ATOM 1776 O O . LEU A 1 228 ? -22.045 -2.640 26.195 1.00 95.75 228 LEU A O 1
ATOM 1780 N N . THR A 1 229 ? -22.367 -4.312 24.732 1.00 95.56 229 THR A N 1
ATOM 1781 C CA . THR A 1 229 ? -22.421 -3.492 23.526 1.00 95.56 229 THR A CA 1
ATOM 1782 C C . THR A 1 229 ? -23.817 -2.864 23.383 1.00 95.56 229 THR A C 1
ATOM 1784 O O . THR A 1 229 ? -24.752 -3.301 24.062 1.00 95.56 229 THR A O 1
ATOM 1787 N N . PRO A 1 230 ? -24.005 -1.838 22.532 1.00 95.50 230 PRO A N 1
ATOM 1788 C CA . PRO A 1 230 ? -25.303 -1.181 22.349 1.00 95.50 230 PRO A CA 1
ATOM 1789 C C . PRO A 1 230 ? -26.484 -2.106 22.025 1.00 95.50 230 PRO A C 1
ATOM 1791 O O . PRO A 1 230 ? -27.615 -1.779 22.373 1.00 95.50 230 PRO A O 1
ATOM 1794 N N . ASN A 1 231 ? -26.250 -3.263 21.400 1.00 94.25 231 ASN A N 1
ATOM 1795 C CA . ASN A 1 231 ? -27.304 -4.249 21.136 1.00 94.25 231 ASN A CA 1
ATOM 1796 C C . ASN A 1 231 ? -27.438 -5.341 22.220 1.00 94.25 231 ASN A C 1
ATOM 1798 O O . ASN A 1 231 ? -28.147 -6.327 22.022 1.00 94.25 231 ASN A O 1
ATOM 1802 N N . GLY A 1 232 ? -26.757 -5.183 23.358 1.00 93.75 232 GLY A N 1
ATOM 1803 C CA . GLY A 1 232 ? -26.818 -6.091 24.504 1.00 93.75 232 GLY A CA 1
ATOM 1804 C C . GLY A 1 232 ? -25.913 -7.323 24.413 1.00 93.75 232 GLY A C 1
ATOM 1805 O O . GLY A 1 232 ? -25.944 -8.153 25.319 1.00 93.75 232 GLY A O 1
ATOM 1806 N N . GLN A 1 233 ? -25.098 -7.467 23.363 1.00 94.75 233 GLN A N 1
ATOM 1807 C CA . GLN A 1 233 ? -24.135 -8.568 23.234 1.00 94.75 233 GLN A CA 1
ATOM 1808 C C . GLN A 1 233 ? -22.789 -8.231 23.891 1.00 94.75 233 GLN A C 1
ATOM 1810 O O . GLN A 1 233 ? -22.500 -7.065 24.157 1.00 94.75 233 GLN A O 1
ATOM 1815 N N . THR A 1 234 ? -21.936 -9.229 24.121 1.00 95.06 234 THR A N 1
ATOM 1816 C CA . THR A 1 234 ? -20.537 -9.027 24.536 1.00 95.06 234 THR A CA 1
ATOM 1817 C C . THR A 1 234 ? -19.587 -9.220 23.358 1.00 95.06 234 THR A C 1
ATOM 1819 O O . THR A 1 234 ? -19.848 -10.020 22.457 1.00 95.06 234 THR A O 1
ATOM 1822 N N . ILE A 1 235 ? -18.461 -8.499 23.357 1.00 94.38 235 ILE A N 1
ATOM 1823 C CA . ILE A 1 235 ? -17.446 -8.636 22.306 1.00 94.38 235 ILE A CA 1
ATOM 1824 C C . ILE A 1 235 ? -16.599 -9.896 22.577 1.00 94.38 235 ILE A C 1
ATOM 1826 O O . ILE A 1 235 ? -15.997 -10.009 23.651 1.00 94.38 235 ILE A O 1
ATOM 1830 N N . PRO A 1 236 ? -16.475 -10.826 21.612 1.00 94.44 236 PRO A N 1
ATOM 1831 C CA . PRO A 1 236 ? -15.602 -11.988 21.720 1.00 94.44 236 PRO A CA 1
ATOM 1832 C C . PRO A 1 236 ? -14.140 -11.614 21.986 1.00 94.44 236 PRO A C 1
ATOM 1834 O O . PRO A 1 236 ? -13.620 -10.605 21.501 1.00 94.44 236 PRO A O 1
ATOM 1837 N N . ARG A 1 237 ? -13.439 -12.465 22.744 1.00 93.75 237 ARG A N 1
ATOM 1838 C CA . ARG A 1 237 ? -12.059 -12.203 23.184 1.00 93.75 237 ARG A CA 1
ATOM 1839 C C . ARG A 1 237 ? -11.077 -12.021 22.028 1.00 93.75 237 ARG A C 1
ATOM 1841 O O . ARG A 1 237 ? -10.149 -11.227 22.138 1.00 93.75 237 ARG A O 1
ATOM 1848 N N . ASP A 1 238 ? -11.237 -12.768 20.947 1.00 91.69 238 ASP A N 1
ATOM 1849 C CA . ASP A 1 238 ? -10.407 -12.670 19.748 1.00 91.69 238 ASP A CA 1
ATOM 1850 C C . ASP A 1 238 ? -10.577 -11.319 19.037 1.00 91.69 238 ASP A C 1
ATOM 1852 O O . ASP A 1 238 ? -9.572 -10.701 18.679 1.00 91.69 238 ASP A O 1
ATOM 1856 N N . VAL A 1 239 ? -11.810 -10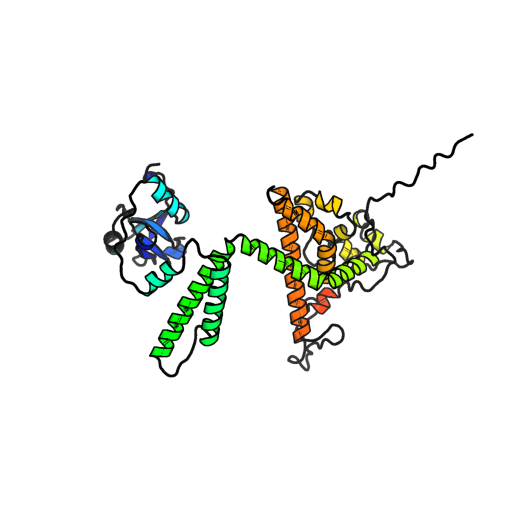.815 18.931 1.00 93.69 239 VAL A N 1
ATOM 1857 C CA . VAL A 1 239 ? -12.116 -9.485 18.378 1.00 93.69 239 VAL A CA 1
ATOM 1858 C C . VAL A 1 239 ? -11.563 -8.376 19.279 1.00 93.69 239 VAL A C 1
ATOM 1860 O O . VAL A 1 239 ? -10.846 -7.494 18.805 1.00 93.69 239 VAL A O 1
ATOM 1863 N N . ALA A 1 240 ? -11.809 -8.447 20.591 1.00 94.88 240 ALA A N 1
ATOM 1864 C CA . ALA A 1 240 ? -11.281 -7.476 21.553 1.00 94.88 240 ALA A CA 1
ATOM 1865 C C . ALA A 1 240 ? -9.743 -7.423 21.524 1.00 94.88 240 ALA A C 1
ATOM 1867 O O . ALA A 1 240 ? -9.137 -6.350 21.429 1.00 94.88 240 ALA A O 1
ATOM 1868 N N . ARG A 1 241 ? -9.097 -8.595 21.525 1.00 94.44 241 ARG A N 1
ATOM 1869 C CA . ARG A 1 241 ? -7.642 -8.725 21.397 1.00 94.44 241 ARG A CA 1
ATOM 1870 C C . ARG A 1 241 ? -7.138 -8.136 20.086 1.00 94.44 241 ARG A C 1
ATOM 1872 O O . ARG A 1 241 ? -6.088 -7.494 20.086 1.00 94.44 241 ARG A O 1
ATOM 1879 N N . LYS A 1 242 ? -7.839 -8.370 18.974 1.00 94.38 242 LYS A N 1
ATOM 1880 C CA . LYS A 1 242 ? -7.469 -7.823 17.667 1.00 94.38 242 LYS A CA 1
ATOM 1881 C C . LYS A 1 242 ? -7.448 -6.295 17.710 1.00 94.38 242 LYS A C 1
ATOM 1883 O O . LYS A 1 242 ? -6.418 -5.714 17.377 1.00 94.38 242 LYS A O 1
ATOM 1888 N N . PHE A 1 243 ? -8.508 -5.658 18.207 1.00 94.94 243 PHE A N 1
ATOM 1889 C CA . PHE A 1 243 ? -8.559 -4.197 18.310 1.00 94.94 243 PHE A CA 1
ATOM 1890 C C . PHE A 1 243 ? -7.464 -3.615 19.206 1.00 94.94 243 PHE A C 1
ATOM 1892 O O . PHE A 1 243 ? -6.872 -2.601 18.853 1.00 94.94 243 PHE A O 1
ATOM 1899 N N . LYS A 1 244 ? -7.130 -4.265 20.328 1.00 94.38 244 LYS A N 1
ATOM 1900 C CA . LYS A 1 244 ? -6.084 -3.744 21.225 1.00 94.38 244 LYS A CA 1
ATOM 1901 C C . LYS A 1 244 ? -4.656 -4.038 20.768 1.00 94.38 244 LYS A C 1
ATOM 1903 O O . LYS A 1 244 ? -3.764 -3.247 21.057 1.00 94.38 244 LYS A O 1
ATOM 1908 N N . ARG A 1 245 ? -4.403 -5.146 20.064 1.00 93.06 245 ARG A N 1
ATOM 1909 C CA . ARG A 1 245 ? -3.056 -5.474 19.552 1.00 93.06 245 ARG A CA 1
ATOM 1910 C C . ARG A 1 245 ? -2.713 -4.752 18.254 1.00 93.06 245 ARG A C 1
ATOM 1912 O O . ARG A 1 245 ? -1.529 -4.576 17.971 1.00 93.06 245 ARG A O 1
ATOM 1919 N N . THR A 1 246 ? -3.719 -4.353 17.486 1.00 94.88 246 THR A N 1
ATOM 1920 C CA . THR A 1 246 ? -3.570 -3.645 16.213 1.00 94.88 246 THR A CA 1
ATOM 1921 C C . THR A 1 246 ? -4.053 -2.205 16.391 1.00 94.88 246 THR A C 1
ATOM 1923 O O . THR A 1 246 ? -5.095 -1.808 15.878 1.00 94.88 246 THR A O 1
ATOM 1926 N N . ASN A 1 247 ? -3.287 -1.430 17.166 1.00 94.25 247 ASN A N 1
ATOM 1927 C CA . ASN A 1 247 ? -3.641 -0.076 17.619 1.00 94.25 247 ASN A CA 1
ATOM 1928 C C . ASN A 1 247 ? -3.910 0.931 16.487 1.00 94.25 247 ASN A C 1
ATOM 1930 O O . ASN A 1 247 ? -4.613 1.908 16.712 1.00 94.25 247 ASN A O 1
ATOM 1934 N N . ILE A 1 248 ? -3.427 0.695 15.263 1.00 97.31 248 ILE A N 1
ATOM 1935 C CA . ILE A 1 248 ? -3.781 1.530 14.107 1.00 97.31 248 ILE A CA 1
ATOM 1936 C C . ILE A 1 248 ? -5.297 1.562 13.843 1.00 97.31 248 ILE A C 1
ATOM 1938 O O . ILE A 1 248 ? -5.810 2.564 13.357 1.00 97.31 248 ILE A O 1
ATOM 1942 N N . LEU A 1 249 ? -6.041 0.510 14.212 1.00 97.25 249 LEU A N 1
ATOM 1943 C CA . LEU A 1 249 ? -7.499 0.461 14.043 1.00 97.25 249 LEU A CA 1
ATOM 1944 C C . LEU A 1 249 ? -8.234 1.472 14.932 1.00 97.25 249 LEU A C 1
ATOM 1946 O O . LEU A 1 249 ? -9.372 1.827 14.635 1.00 97.25 249 LEU A O 1
ATOM 1950 N N . GLU A 1 250 ? -7.587 1.991 15.979 1.00 95.69 250 GLU A N 1
ATOM 1951 C CA . GLU A 1 250 ? -8.136 3.075 16.800 1.00 95.69 250 GLU A CA 1
ATOM 1952 C C . GLU A 1 250 ? -8.310 4.372 15.988 1.00 95.69 250 GLU A C 1
ATOM 1954 O O . GLU A 1 250 ? -9.174 5.192 16.313 1.00 95.69 250 GLU A O 1
ATOM 1959 N N . LEU A 1 251 ? -7.570 4.536 14.879 1.00 97.06 251 LEU A N 1
ATOM 1960 C CA . LEU A 1 251 ? -7.751 5.663 13.962 1.00 97.06 251 LEU A CA 1
ATOM 1961 C C . LEU A 1 251 ? -9.160 5.706 13.372 1.00 97.06 251 LEU A C 1
ATOM 1963 O O . LEU A 1 251 ? -9.680 6.795 13.177 1.00 97.06 251 LEU A O 1
ATOM 1967 N N . LEU A 1 252 ? -9.823 4.560 13.177 1.00 97.44 252 LEU A N 1
ATOM 1968 C CA . LEU A 1 252 ? -11.184 4.493 12.620 1.00 97.44 252 LEU A CA 1
ATOM 1969 C C . LEU A 1 252 ? -12.248 5.148 13.523 1.00 97.44 252 LEU A C 1
ATOM 1971 O O . LEU A 1 252 ? -13.380 5.371 13.080 1.00 97.44 252 LEU A O 1
ATOM 1975 N N . ARG A 1 253 ? -11.883 5.445 14.781 1.00 96.94 253 ARG A N 1
ATOM 1976 C CA . ARG A 1 253 ? -12.666 6.191 15.782 1.00 96.94 253 ARG A CA 1
ATOM 1977 C C . ARG A 1 253 ? -12.006 7.502 16.222 1.00 96.94 253 ARG A C 1
ATOM 1979 O O . ARG A 1 253 ? -12.466 8.127 17.176 1.00 96.94 253 ARG A O 1
ATOM 1986 N N . THR A 1 254 ? -10.963 7.927 15.519 1.00 95.94 254 THR A N 1
ATOM 1987 C CA . THR A 1 254 ? -10.330 9.238 15.684 1.00 95.94 254 THR A CA 1
ATOM 1988 C C . THR A 1 254 ? -10.807 10.152 14.563 1.00 95.94 254 THR A C 1
ATOM 1990 O O . THR A 1 254 ? -10.861 9.721 13.409 1.00 95.94 254 THR A O 1
ATOM 1993 N N . ASP A 1 255 ? -11.151 11.396 14.890 1.00 95.88 255 ASP A N 1
ATOM 1994 C CA . ASP A 1 255 ? -11.573 12.375 13.890 1.00 95.88 255 ASP A CA 1
ATOM 1995 C C . ASP A 1 255 ? -10.461 12.568 12.837 1.00 95.88 255 ASP A C 1
ATOM 1997 O O . ASP A 1 255 ? -9.312 12.831 13.214 1.00 95.88 255 ASP A O 1
ATOM 2001 N N . PRO A 1 256 ? -10.752 12.439 11.527 1.00 96.31 256 PRO A N 1
ATOM 2002 C CA . PRO A 1 256 ? -9.791 12.714 10.462 1.00 96.31 256 PRO A CA 1
ATOM 2003 C C . PRO A 1 256 ? -9.065 14.060 10.607 1.00 96.31 256 PRO A C 1
ATOM 2005 O O . PRO A 1 256 ? -7.885 14.146 10.269 1.00 96.31 256 PRO A O 1
ATOM 2008 N N . ALA A 1 257 ? -9.721 15.095 11.142 1.00 95.56 257 ALA A N 1
ATOM 2009 C CA . ALA A 1 257 ? -9.113 16.401 11.385 1.00 95.56 257 ALA A CA 1
ATOM 2010 C C . ALA A 1 257 ? -8.027 16.361 12.475 1.00 95.56 257 ALA A C 1
ATOM 2012 O O . ALA A 1 257 ? -7.027 17.080 12.379 1.00 95.56 257 ALA A O 1
ATOM 2013 N N . ASP A 1 258 ? -8.190 15.508 13.485 1.00 95.38 258 ASP A N 1
ATOM 2014 C CA . ASP A 1 258 ? -7.185 15.292 14.527 1.00 95.38 258 ASP A CA 1
ATOM 2015 C C . ASP A 1 258 ? -6.051 14.406 14.017 1.00 95.38 258 ASP A C 1
ATOM 2017 O O . ASP A 1 258 ? -4.878 14.695 14.264 1.00 95.38 258 ASP A O 1
ATOM 2021 N N . VAL A 1 259 ? -6.380 13.372 13.232 1.00 96.38 259 VAL A N 1
ATOM 2022 C CA . VAL A 1 259 ? -5.370 12.543 12.560 1.00 96.38 259 VAL A CA 1
ATOM 2023 C C . VAL A 1 259 ? -4.504 13.406 11.644 1.00 96.38 259 VAL A C 1
ATOM 2025 O O . VAL A 1 259 ? -3.281 13.303 11.698 1.00 96.38 259 VAL A O 1
ATOM 2028 N N . ALA A 1 260 ? -5.103 14.315 10.869 1.00 95.75 260 ALA A N 1
ATOM 2029 C CA . ALA A 1 260 ? -4.386 15.211 9.965 1.00 95.75 260 ALA A CA 1
ATOM 2030 C C . ALA A 1 260 ? -3.327 16.063 10.683 1.00 95.75 260 ALA A C 1
ATOM 2032 O O . ALA A 1 260 ? -2.258 16.324 10.121 1.00 95.75 260 ALA A O 1
ATOM 2033 N N . LYS A 1 261 ? -3.595 16.458 11.933 1.00 94.38 261 LYS A N 1
ATOM 2034 C CA . LYS A 1 261 ? -2.702 17.262 12.783 1.00 94.38 261 LYS A CA 1
ATOM 2035 C C . LYS A 1 261 ? -1.705 16.426 13.589 1.00 94.38 261 LYS A C 1
ATOM 2037 O O . LYS A 1 261 ? -0.803 17.002 14.195 1.00 94.38 261 LYS A O 1
ATOM 2042 N N . ALA A 1 262 ? -1.845 15.101 13.611 1.00 94.19 262 ALA A N 1
ATOM 2043 C CA . ALA A 1 262 ? -0.975 14.230 14.386 1.00 94.19 262 ALA A CA 1
ATOM 2044 C C . ALA A 1 262 ? 0.489 14.368 13.949 1.00 94.19 262 ALA A C 1
ATOM 2046 O O . ALA A 1 262 ? 0.805 14.486 12.763 1.00 94.19 262 ALA A O 1
ATOM 2047 N N . HIS A 1 263 ? 1.402 14.323 14.918 1.00 95.69 263 HIS A N 1
ATOM 2048 C CA . HIS A 1 263 ? 2.831 14.305 14.628 1.00 95.69 263 HIS A CA 1
ATOM 2049 C C . HIS A 1 263 ? 3.212 12.981 13.927 1.00 95.69 263 HIS A C 1
ATOM 2051 O O . HIS A 1 263 ? 2.752 11.931 14.383 1.00 95.69 263 HIS A O 1
ATOM 2057 N N . PRO A 1 264 ? 4.080 12.975 12.889 1.00 96.06 264 PRO A N 1
ATOM 2058 C CA . PRO A 1 264 ? 4.424 11.759 12.140 1.00 96.06 264 PRO A CA 1
ATOM 2059 C C . PRO A 1 264 ? 4.885 10.597 13.029 1.00 96.06 264 PRO A C 1
ATOM 2061 O O . PRO A 1 264 ? 4.435 9.473 12.853 1.00 96.06 264 PRO A O 1
ATOM 2064 N N . ALA A 1 265 ? 5.689 10.882 14.061 1.00 96.19 265 ALA A N 1
ATOM 2065 C CA . ALA A 1 265 ? 6.145 9.871 15.021 1.00 96.19 265 ALA A CA 1
ATOM 2066 C C . ALA A 1 265 ? 4.998 9.124 15.736 1.00 96.19 265 ALA A C 1
ATOM 2068 O O . ALA A 1 265 ? 5.171 7.979 16.138 1.00 96.19 265 ALA A O 1
ATOM 2069 N N . ILE A 1 266 ? 3.824 9.740 15.914 1.00 95.56 266 ILE A N 1
ATOM 2070 C CA . ILE A 1 266 ? 2.658 9.049 16.485 1.00 95.56 266 ILE A CA 1
ATOM 2071 C C . ILE A 1 266 ? 2.146 8.002 15.492 1.00 95.56 266 ILE A C 1
ATOM 2073 O O . ILE A 1 266 ? 1.877 6.876 15.895 1.00 95.56 266 ILE A O 1
ATOM 2077 N N . LEU A 1 267 ? 2.052 8.364 14.210 1.00 96.12 267 LEU A N 1
ATOM 2078 C CA . LEU A 1 267 ? 1.561 7.495 13.139 1.00 96.12 267 LEU A CA 1
ATOM 2079 C C . LEU A 1 267 ? 2.528 6.343 12.852 1.00 96.12 267 LEU A C 1
ATOM 2081 O O . LEU A 1 267 ? 2.112 5.193 12.743 1.00 96.12 267 LEU A O 1
ATOM 2085 N N . GLU A 1 268 ? 3.825 6.637 12.795 1.00 94.88 268 GLU A N 1
ATOM 2086 C CA . GLU A 1 268 ? 4.888 5.654 12.553 1.00 94.88 268 GLU A CA 1
ATOM 2087 C C . GLU A 1 268 ? 4.982 4.600 13.672 1.00 94.88 268 GLU A C 1
ATOM 2089 O O . GLU A 1 268 ? 5.377 3.464 13.423 1.00 94.88 268 GLU A O 1
ATOM 2094 N N . ASN A 1 269 ? 4.562 4.946 14.894 1.00 95.19 269 ASN A N 1
ATOM 2095 C CA . ASN A 1 269 ? 4.480 4.014 16.023 1.00 95.19 269 ASN A CA 1
ATOM 2096 C C . ASN A 1 269 ? 3.207 3.142 16.016 1.00 95.19 269 ASN A C 1
ATOM 2098 O O . ASN A 1 269 ? 3.059 2.251 16.862 1.00 95.19 269 ASN A O 1
ATOM 2102 N N . LEU A 1 270 ? 2.266 3.379 15.097 1.00 95.69 270 LEU A N 1
ATOM 2103 C CA . LEU A 1 270 ? 1.086 2.533 14.943 1.00 95.69 270 LEU A CA 1
ATOM 2104 C C . LEU A 1 270 ? 1.458 1.235 14.224 1.00 95.69 270 LEU A C 1
ATOM 2106 O O . LEU A 1 270 ? 2.164 1.219 13.219 1.00 95.69 270 LEU A O 1
ATOM 2110 N N . ARG A 1 271 ? 0.943 0.113 14.725 1.00 94.50 271 ARG A N 1
ATOM 2111 C CA . ARG A 1 271 ? 1.216 -1.205 14.161 1.00 94.50 271 ARG A CA 1
ATOM 2112 C C . ARG A 1 271 ? 0.461 -1.390 12.846 1.00 94.50 271 ARG A C 1
ATOM 2114 O O . ARG A 1 271 ? -0.748 -1.597 12.860 1.00 94.50 271 ARG A O 1
ATOM 2121 N N . THR A 1 272 ? 1.195 -1.427 11.740 1.00 93.19 272 THR A N 1
ATOM 2122 C CA . THR A 1 272 ? 0.677 -1.724 10.391 1.00 93.19 272 THR A CA 1
ATOM 2123 C C . THR A 1 272 ? 0.674 -3.222 10.058 1.00 93.19 272 THR A C 1
ATOM 2125 O O . THR A 1 272 ? 0.033 -3.665 9.107 1.00 93.19 272 THR A O 1
ATOM 2128 N N . THR A 1 273 ? 1.366 -4.042 10.852 1.00 91.50 273 THR A N 1
ATOM 2129 C CA . THR A 1 273 ? 1.502 -5.482 10.605 1.00 91.50 273 THR A CA 1
ATOM 2130 C C . THR A 1 273 ? 0.292 -6.281 11.094 1.00 91.50 273 THR A C 1
ATOM 2132 O O . THR A 1 273 ? -0.329 -5.976 12.116 1.00 91.50 273 THR A O 1
ATOM 2135 N N . GLY A 1 274 ? -0.028 -7.364 10.377 1.00 89.94 274 GLY A N 1
ATOM 2136 C CA . GLY A 1 274 ? -1.134 -8.260 10.728 1.00 89.94 274 GLY A CA 1
ATOM 2137 C C . GLY A 1 274 ? -2.525 -7.691 10.440 1.00 89.94 274 GLY A C 1
ATOM 2138 O O . GLY A 1 274 ? -3.496 -8.168 11.038 1.00 89.94 274 GLY A O 1
ATOM 2139 N N . LEU A 1 275 ? -2.612 -6.689 9.560 1.00 95.75 275 LEU A N 1
ATOM 2140 C CA . LEU A 1 275 ? -3.875 -6.172 9.043 1.00 95.75 275 LEU A CA 1
ATOM 2141 C C . LEU A 1 275 ? -4.498 -7.137 8.027 1.00 95.75 275 LEU A C 1
ATOM 2143 O O . LEU A 1 275 ? -3.789 -7.693 7.184 1.00 95.75 275 LEU A O 1
ATOM 2147 N N . THR A 1 276 ? -5.815 -7.313 8.097 1.00 95.94 276 THR A N 1
ATOM 2148 C CA . THR A 1 276 ? -6.594 -7.991 7.048 1.00 95.94 276 THR A CA 1
ATOM 2149 C C . THR A 1 276 ? -6.811 -7.065 5.848 1.00 95.94 276 THR A C 1
ATOM 2151 O O . THR A 1 276 ? -6.550 -5.861 5.925 1.00 95.94 276 THR A O 1
ATOM 2154 N N . LEU A 1 277 ? -7.294 -7.596 4.721 1.00 96.44 277 LEU A N 1
ATOM 2155 C CA . LEU A 1 277 ? -7.643 -6.756 3.573 1.00 96.44 277 LEU A CA 1
ATOM 2156 C C . LEU A 1 277 ? -8.796 -5.807 3.936 1.00 96.44 277 LEU A C 1
ATOM 2158 O O . LEU A 1 277 ? -8.738 -4.624 3.609 1.00 96.44 277 LEU A O 1
ATOM 2162 N N . THR A 1 278 ? -9.793 -6.299 4.669 1.00 97.06 278 THR A N 1
ATOM 2163 C CA . THR A 1 278 ? -10.924 -5.515 5.182 1.00 97.06 278 THR A CA 1
ATOM 2164 C C . THR A 1 278 ? -10.450 -4.351 6.059 1.00 97.06 278 THR A C 1
ATOM 2166 O O . THR A 1 278 ? -10.903 -3.219 5.908 1.00 97.06 278 THR A O 1
ATOM 2169 N N . GLU A 1 279 ? -9.467 -4.578 6.928 1.00 97.88 279 GLU A N 1
ATOM 2170 C CA . GLU A 1 279 ? -8.888 -3.521 7.764 1.00 97.88 279 GLU A CA 1
ATOM 2171 C C . GLU A 1 279 ? -8.110 -2.482 6.951 1.00 97.88 279 GLU A C 1
ATOM 2173 O O . GLU A 1 279 ? -8.239 -1.283 7.198 1.00 97.88 279 GLU A O 1
ATOM 2178 N N . ARG A 1 280 ? -7.339 -2.922 5.951 1.00 97.69 280 ARG A N 1
ATOM 2179 C CA . ARG A 1 280 ? -6.615 -2.024 5.038 1.00 97.69 280 ARG A CA 1
ATOM 2180 C C . ARG A 1 280 ? -7.573 -1.143 4.236 1.00 97.69 280 ARG A C 1
ATOM 2182 O O . ARG A 1 280 ? -7.364 0.066 4.170 1.00 97.69 280 ARG A O 1
ATOM 2189 N N . ARG A 1 281 ? -8.648 -1.736 3.708 1.00 97.25 281 ARG A N 1
ATOM 2190 C CA . ARG A 1 281 ? -9.758 -1.049 3.030 1.00 97.25 281 ARG A CA 1
ATOM 2191 C C . ARG A 1 281 ? -10.367 0.039 3.918 1.00 97.25 281 ARG A C 1
ATOM 2193 O O . ARG A 1 281 ? -10.460 1.194 3.508 1.00 97.25 281 ARG A O 1
ATOM 2200 N N . ALA A 1 282 ? -10.720 -0.314 5.153 1.00 98.06 282 ALA A N 1
ATOM 2201 C CA . ALA A 1 282 ? -11.318 0.616 6.106 1.00 98.06 282 ALA A CA 1
ATOM 2202 C C . ALA A 1 282 ? -10.381 1.778 6.471 1.00 98.06 282 ALA A C 1
ATOM 2204 O O . ALA A 1 282 ? -10.808 2.932 6.491 1.00 98.06 282 ALA A O 1
ATOM 2205 N N . LEU A 1 283 ? -9.103 1.486 6.739 1.00 98.19 283 LEU A N 1
ATOM 2206 C CA . LEU A 1 283 ? -8.095 2.508 7.031 1.00 98.19 283 LEU A CA 1
ATOM 2207 C C . LEU A 1 283 ? -7.899 3.448 5.844 1.00 98.19 283 LEU A C 1
ATOM 2209 O O . LEU A 1 283 ? -7.869 4.659 6.038 1.00 98.19 283 LEU A O 1
ATOM 2213 N N . HIS A 1 284 ? -7.817 2.911 4.625 1.00 97.19 284 HIS A N 1
ATOM 2214 C CA . HIS A 1 284 ? -7.705 3.730 3.425 1.00 97.19 284 HIS A CA 1
ATOM 2215 C C . HIS A 1 284 ? -8.923 4.643 3.253 1.00 97.19 284 HIS A C 1
ATOM 2217 O O . HIS A 1 284 ? -8.749 5.845 3.079 1.00 97.19 284 HIS A O 1
ATOM 2223 N N . ALA A 1 285 ? -10.145 4.113 3.382 1.00 97.06 285 ALA A N 1
ATOM 2224 C CA . ALA A 1 285 ? -11.368 4.914 3.307 1.00 97.06 285 ALA A CA 1
ATOM 2225 C C . ALA A 1 285 ? -11.388 6.047 4.346 1.00 97.06 285 ALA A C 1
ATOM 2227 O O . ALA A 1 285 ? -11.729 7.179 4.015 1.00 97.06 285 ALA A O 1
ATOM 2228 N N . HIS A 1 286 ? -10.984 5.761 5.589 1.00 97.69 286 HIS A N 1
ATOM 2229 C CA . HIS A 1 286 ? -10.949 6.751 6.671 1.00 97.69 286 HIS A CA 1
ATOM 2230 C C . HIS A 1 286 ? -9.860 7.818 6.482 1.00 97.69 286 HIS A C 1
ATOM 2232 O O . HIS A 1 286 ? -10.038 8.966 6.883 1.00 97.69 286 HIS A O 1
ATOM 2238 N N . LEU A 1 287 ? -8.728 7.449 5.879 1.00 97.00 287 LEU A N 1
ATOM 2239 C CA . LEU A 1 287 ? -7.554 8.314 5.740 1.00 97.00 287 LEU A CA 1
ATOM 2240 C C . LEU A 1 287 ? -7.431 8.977 4.365 1.00 97.00 287 LEU A C 1
ATOM 2242 O O . LEU A 1 287 ? -6.567 9.833 4.211 1.00 97.00 287 LEU A O 1
ATOM 2246 N N . ARG A 1 288 ? -8.263 8.630 3.375 1.00 94.06 288 ARG A N 1
ATOM 2247 C CA . ARG A 1 288 ? -8.134 9.095 1.980 1.00 94.06 288 ARG A CA 1
ATOM 2248 C C . ARG A 1 288 ? -7.996 10.614 1.873 1.00 94.06 288 ARG A C 1
ATOM 2250 O O . ARG A 1 288 ? -7.038 11.118 1.286 1.00 94.06 288 ARG A O 1
ATOM 2257 N N . ASP A 1 289 ? -8.919 11.351 2.483 1.00 93.25 289 ASP A N 1
ATOM 2258 C CA . ASP A 1 289 ? -8.907 12.815 2.422 1.00 93.25 289 ASP A CA 1
ATOM 2259 C C . ASP A 1 289 ? -7.800 13.429 3.286 1.00 93.25 289 ASP A C 1
ATOM 2261 O O . ASP A 1 289 ? -7.250 14.474 2.938 1.00 93.25 289 ASP A O 1
ATOM 2265 N N . VAL A 1 290 ? -7.402 12.752 4.365 1.00 96.19 290 VAL A N 1
ATOM 2266 C CA . VAL A 1 290 ? -6.245 13.142 5.182 1.00 96.19 290 VAL A CA 1
ATOM 2267 C C . VAL A 1 290 ? -4.947 12.995 4.380 1.00 96.19 290 VAL A C 1
ATOM 2269 O O . VAL A 1 290 ? -4.121 13.905 4.362 1.00 96.19 290 VAL A O 1
ATOM 2272 N N . GLY A 1 291 ? -4.796 11.896 3.639 1.00 94.50 291 GLY A N 1
ATOM 2273 C CA . GLY A 1 291 ? -3.677 11.658 2.733 1.00 94.50 291 GLY A CA 1
ATOM 2274 C C . GLY A 1 291 ? -3.575 12.730 1.649 1.00 94.50 291 GLY A C 1
ATOM 2275 O O . GLY A 1 291 ? -2.488 13.251 1.406 1.00 94.50 291 GLY A O 1
ATOM 2276 N N . ARG A 1 292 ? -4.709 13.145 1.063 1.00 91.62 292 ARG A N 1
ATOM 2277 C CA . ARG A 1 292 ? -4.771 14.278 0.117 1.00 91.62 292 ARG A CA 1
ATOM 2278 C C . ARG A 1 292 ? -4.319 15.596 0.746 1.00 91.62 292 ARG A C 1
ATOM 2280 O O . ARG A 1 292 ? -3.629 16.378 0.094 1.00 91.62 292 ARG A O 1
ATOM 2287 N N . GLN A 1 293 ? -4.690 15.855 1.999 1.00 93.19 293 GLN A N 1
ATOM 2288 C CA . GLN A 1 293 ? -4.213 17.037 2.722 1.00 93.19 293 GLN A CA 1
ATOM 2289 C C . GLN A 1 293 ? -2.700 16.977 2.952 1.00 93.19 293 GLN A C 1
ATOM 2291 O O . GLN A 1 293 ? -2.013 17.971 2.717 1.00 93.19 293 GLN A O 1
ATOM 2296 N N . TRP A 1 294 ? -2.162 15.820 3.346 1.00 94.50 294 TRP A N 1
ATOM 2297 C CA . TRP A 1 294 ? -0.720 15.654 3.534 1.00 94.50 294 TRP A CA 1
ATOM 2298 C C . TRP A 1 294 ? 0.068 15.789 2.232 1.00 94.50 294 TRP A C 1
ATOM 2300 O O . TRP A 1 294 ? 1.114 16.437 2.252 1.00 94.50 294 TRP A O 1
ATOM 2310 N N . ALA A 1 295 ? -0.466 15.296 1.110 1.00 90.38 295 ALA A N 1
ATOM 2311 C CA . ALA A 1 295 ? 0.134 15.445 -0.218 1.00 90.38 295 ALA A CA 1
ATOM 2312 C C . ALA A 1 295 ? 0.370 16.918 -0.590 1.00 90.38 295 ALA A C 1
ATOM 2314 O O . ALA A 1 295 ? 1.426 17.271 -1.104 1.00 90.38 295 ALA A O 1
ATOM 2315 N N . ARG A 1 296 ? -0.579 17.805 -0.254 1.00 89.88 296 ARG A N 1
ATOM 2316 C CA . ARG A 1 296 ? -0.457 19.263 -0.469 1.00 89.88 296 ARG A CA 1
ATOM 2317 C C . ARG A 1 296 ? 0.578 19.932 0.436 1.00 89.88 296 ARG A C 1
ATOM 2319 O O . ARG A 1 296 ? 0.887 21.100 0.249 1.00 89.88 296 ARG A O 1
ATOM 2326 N N . SER A 1 297 ? 1.066 19.217 1.445 1.00 89.31 297 SER A N 1
ATOM 2327 C CA . SER A 1 297 ? 2.009 19.714 2.445 1.00 89.31 297 SER A CA 1
ATOM 2328 C C . SER A 1 297 ? 3.371 19.013 2.370 1.00 89.31 297 SER A C 1
ATOM 2330 O O . SER A 1 297 ? 4.125 19.050 3.339 1.00 89.31 297 SER A O 1
ATOM 2332 N N . ILE A 1 298 ? 3.690 18.362 1.245 1.00 88.50 298 ILE A N 1
ATOM 2333 C CA . ILE A 1 298 ? 4.922 17.576 1.074 1.00 88.50 298 ILE A CA 1
ATOM 2334 C C . ILE A 1 298 ? 6.205 18.422 1.146 1.00 88.50 298 ILE A C 1
ATOM 2336 O O . ILE A 1 298 ? 7.263 17.895 1.474 1.00 88.50 298 ILE A O 1
ATOM 2340 N N . ASP A 1 299 ? 6.107 19.735 0.925 1.00 85.75 299 ASP A N 1
ATOM 2341 C CA . ASP A 1 299 ? 7.252 20.655 0.969 1.00 85.75 299 ASP A CA 1
ATOM 2342 C C . ASP A 1 299 ? 7.854 20.818 2.374 1.00 85.75 299 ASP A C 1
ATOM 2344 O O . ASP A 1 299 ? 8.998 21.247 2.517 1.00 85.75 299 ASP A O 1
ATOM 2348 N N . ASN A 1 300 ? 7.106 20.474 3.429 1.00 91.12 300 ASN A N 1
ATOM 2349 C CA . ASN A 1 300 ? 7.636 20.436 4.789 1.00 91.12 300 ASN A CA 1
ATOM 2350 C C . ASN A 1 300 ? 7.949 18.996 5.218 1.00 91.12 300 ASN A C 1
ATOM 2352 O O . ASN A 1 300 ? 7.207 18.063 4.917 1.00 91.12 300 ASN A O 1
ATOM 2356 N N . GLU A 1 301 ? 9.031 18.818 5.980 1.00 93.88 301 GLU A N 1
ATOM 2357 C CA . GLU A 1 301 ? 9.538 17.496 6.376 1.00 93.88 301 GLU A CA 1
ATOM 2358 C C . GLU A 1 301 ? 8.480 16.639 7.095 1.00 93.88 301 GLU A C 1
ATOM 2360 O O . GLU A 1 301 ? 8.334 15.447 6.823 1.00 93.88 301 GLU A O 1
ATOM 2365 N N . LEU A 1 302 ? 7.688 17.245 7.987 1.00 93.56 302 LEU A N 1
ATOM 2366 C CA . LEU A 1 302 ? 6.642 16.536 8.731 1.00 93.56 302 LEU A CA 1
ATOM 2367 C C . LEU A 1 302 ? 5.475 16.113 7.823 1.00 93.56 302 LEU A C 1
ATOM 2369 O O . LEU A 1 302 ? 4.877 15.056 8.006 1.00 93.56 302 LEU A O 1
ATOM 2373 N N . GLY A 1 303 ? 5.107 16.940 6.853 1.00 92.81 303 GLY A N 1
ATOM 2374 C CA . GLY A 1 303 ? 4.087 16.674 5.844 1.00 92.81 303 GLY A CA 1
ATOM 2375 C C . GLY A 1 303 ? 4.525 15.551 4.921 1.00 92.81 303 GLY A C 1
ATOM 2376 O O . GLY A 1 303 ? 3.776 14.589 4.760 1.00 92.81 303 GLY A O 1
ATOM 2377 N N . LYS A 1 304 ? 5.775 15.601 4.444 1.00 94.06 304 LYS A N 1
ATOM 2378 C CA . LYS A 1 304 ? 6.399 14.514 3.687 1.00 94.06 304 LYS A CA 1
ATOM 2379 C C . LYS A 1 304 ? 6.363 13.196 4.452 1.00 94.06 304 LYS A C 1
ATOM 2381 O O . LYS A 1 304 ? 5.849 12.220 3.928 1.00 94.06 304 LYS A O 1
ATOM 2386 N N . ARG A 1 305 ? 6.807 13.165 5.713 1.00 97.06 305 ARG A N 1
ATOM 2387 C CA . ARG A 1 305 ? 6.785 11.933 6.527 1.00 97.06 305 ARG A CA 1
ATOM 2388 C C . ARG A 1 305 ? 5.381 11.356 6.720 1.00 97.06 3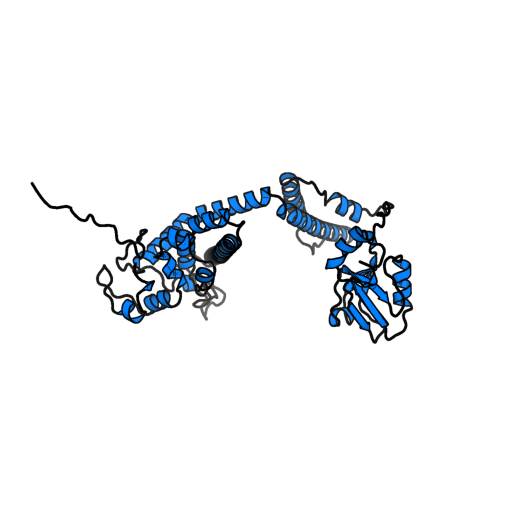05 ARG A C 1
ATOM 2390 O O . ARG A 1 305 ? 5.201 10.146 6.622 1.00 97.06 305 ARG A O 1
ATOM 2397 N N . ARG A 1 306 ? 4.375 12.205 6.967 1.00 96.88 306 ARG A N 1
ATOM 2398 C CA . ARG A 1 306 ? 2.969 11.764 7.077 1.00 96.88 306 ARG A CA 1
ATOM 2399 C C . ARG A 1 306 ? 2.450 11.195 5.759 1.00 96.88 306 ARG A C 1
ATOM 2401 O O . ARG A 1 306 ? 1.780 10.164 5.758 1.00 96.88 306 ARG A O 1
ATOM 2408 N N . TYR A 1 307 ? 2.777 11.848 4.647 1.00 95.88 307 TYR A N 1
ATOM 2409 C CA . TYR A 1 307 ? 2.382 11.391 3.322 1.00 95.88 307 TYR A CA 1
ATOM 2410 C C . TYR A 1 307 ? 3.085 10.088 2.922 1.00 95.88 307 TYR A C 1
ATOM 2412 O O . TYR A 1 307 ? 2.415 9.165 2.468 1.00 95.88 307 TYR A O 1
ATOM 2420 N N . ASP A 1 308 ? 4.390 9.966 3.174 1.00 95.12 308 ASP A N 1
ATOM 2421 C CA . ASP A 1 308 ? 5.174 8.748 2.936 1.00 95.12 308 ASP A CA 1
ATOM 2422 C C . ASP A 1 308 ? 4.599 7.566 3.742 1.00 95.12 308 ASP A C 1
ATOM 2424 O O . ASP A 1 308 ? 4.401 6.476 3.204 1.00 95.12 308 ASP A O 1
ATOM 2428 N N . TRP A 1 309 ? 4.235 7.790 5.011 1.00 96.88 309 TRP A N 1
ATOM 2429 C CA . TRP A 1 309 ? 3.558 6.787 5.842 1.00 96.88 309 TRP A CA 1
ATOM 2430 C C . TRP A 1 309 ? 2.189 6.372 5.278 1.00 96.88 309 TRP A C 1
ATOM 2432 O O . TRP A 1 309 ? 1.866 5.183 5.231 1.00 96.88 309 TRP A O 1
ATOM 2442 N N . PHE A 1 310 ? 1.385 7.330 4.807 1.00 96.69 310 PHE A N 1
ATOM 2443 C CA . PHE A 1 310 ? 0.108 7.031 4.157 1.00 96.69 310 PHE A CA 1
ATOM 2444 C C . PHE A 1 310 ? 0.300 6.232 2.860 1.00 96.69 310 PHE A C 1
ATOM 2446 O O . PHE A 1 310 ? -0.422 5.263 2.619 1.00 96.69 310 PHE A O 1
ATOM 2453 N N . GLN A 1 311 ? 1.294 6.592 2.047 1.00 93.88 311 GLN A N 1
ATOM 2454 C CA . GLN A 1 311 ? 1.599 5.893 0.801 1.00 93.88 311 GLN A CA 1
ATOM 2455 C C . GLN A 1 311 ? 2.116 4.470 1.039 1.00 93.88 311 GLN A C 1
ATOM 2457 O O . GLN A 1 311 ? 1.757 3.571 0.282 1.00 93.88 311 GLN A O 1
ATOM 2462 N N . LEU A 1 312 ? 2.851 4.220 2.130 1.00 94.94 312 LEU A N 1
ATOM 2463 C CA . LEU A 1 312 ? 3.195 2.860 2.562 1.00 94.94 312 LEU A CA 1
ATOM 2464 C C . LEU A 1 312 ? 1.929 2.021 2.812 1.00 94.94 312 LEU A C 1
ATOM 2466 O O . LEU A 1 312 ? 1.779 0.933 2.254 1.00 94.94 312 LEU A O 1
ATOM 2470 N N . LEU A 1 313 ? 0.987 2.539 3.609 1.00 95.75 313 LEU A N 1
ATOM 2471 C CA . LEU A 1 313 ? -0.276 1.849 3.896 1.00 95.75 313 LEU A CA 1
ATOM 2472 C C . LEU A 1 313 ? -1.087 1.573 2.631 1.00 95.75 313 LEU A C 1
ATOM 2474 O O . LEU A 1 313 ? -1.628 0.475 2.466 1.00 95.75 313 LEU A O 1
ATOM 2478 N N . ARG A 1 314 ? -1.161 2.562 1.737 1.00 94.12 314 ARG A N 1
ATOM 2479 C CA . ARG A 1 314 ? -1.863 2.449 0.461 1.00 94.12 314 ARG A CA 1
ATOM 2480 C C . ARG A 1 314 ? -1.197 1.432 -0.463 1.00 94.12 314 ARG A C 1
ATOM 2482 O O . ARG A 1 314 ? -1.896 0.607 -1.040 1.00 94.12 314 ARG A O 1
ATOM 2489 N N . GLY A 1 315 ? 0.130 1.425 -0.558 1.00 93.31 315 GLY A N 1
ATOM 2490 C CA . GLY A 1 315 ? 0.878 0.435 -1.334 1.00 93.31 315 GLY A CA 1
ATOM 2491 C C . GLY A 1 315 ? 0.605 -0.995 -0.863 1.00 93.31 315 GLY A C 1
ATOM 2492 O O . GLY A 1 315 ? 0.265 -1.863 -1.668 1.00 93.31 315 GLY A O 1
ATOM 2493 N N . GLU A 1 316 ? 0.655 -1.239 0.451 1.00 94.44 316 GLU A N 1
ATOM 2494 C CA . GLU A 1 316 ? 0.326 -2.553 1.017 1.00 94.44 316 GLU A CA 1
ATOM 2495 C C . GLU A 1 316 ? -1.148 -2.939 0.799 1.00 94.44 316 GLU A C 1
ATOM 2497 O O . GLU A 1 316 ? -1.471 -4.115 0.604 1.00 94.44 316 GLU A O 1
ATOM 2502 N N . TYR A 1 317 ? -2.056 -1.962 0.825 1.00 95.06 317 TYR A N 1
ATOM 2503 C CA . TYR A 1 317 ? -3.467 -2.159 0.508 1.00 95.06 317 TYR A CA 1
ATOM 2504 C C . TYR A 1 317 ? -3.673 -2.570 -0.955 1.00 95.06 317 TYR A C 1
ATOM 2506 O O . TYR A 1 317 ? -4.267 -3.623 -1.198 1.00 95.06 317 TYR A O 1
ATOM 2514 N N . VAL A 1 318 ? -3.130 -1.813 -1.911 1.00 93.69 318 VAL A N 1
ATOM 2515 C CA . VAL A 1 318 ? -3.201 -2.120 -3.349 1.00 93.69 318 VAL A CA 1
ATOM 2516 C C . VAL A 1 318 ? -2.630 -3.512 -3.628 1.00 93.69 318 VAL A C 1
ATOM 2518 O O . VAL A 1 318 ? -3.273 -4.329 -4.290 1.00 93.69 318 VAL A O 1
ATOM 2521 N N . ALA A 1 319 ? -1.462 -3.832 -3.061 1.00 94.06 319 ALA A N 1
ATOM 2522 C CA . ALA A 1 319 ? -0.851 -5.153 -3.186 1.00 94.06 319 ALA A CA 1
ATOM 2523 C C . ALA A 1 319 ? -1.751 -6.272 -2.626 1.00 94.06 319 ALA A C 1
ATOM 2525 O O . ALA A 1 319 ? -1.893 -7.329 -3.251 1.00 94.06 319 ALA A O 1
ATOM 2526 N N . SER A 1 320 ? -2.405 -6.035 -1.484 1.00 94.38 320 SER A N 1
ATOM 2527 C CA . SER A 1 320 ? -3.338 -6.990 -0.871 1.00 94.38 320 SER A CA 1
ATOM 2528 C C . SER A 1 320 ? -4.586 -7.206 -1.733 1.00 94.38 320 SER A C 1
ATOM 2530 O O . SER A 1 320 ? -4.997 -8.350 -1.924 1.00 94.38 320 SER A O 1
ATOM 2532 N N . VAL A 1 321 ? -5.160 -6.137 -2.301 1.00 94.56 321 VAL A N 1
ATOM 2533 C CA . VAL A 1 321 ? -6.300 -6.217 -3.233 1.00 94.56 321 VAL A CA 1
ATOM 2534 C C . VAL A 1 321 ? -5.924 -7.019 -4.472 1.00 94.56 321 VAL A C 1
ATOM 2536 O O . VAL A 1 321 ? -6.665 -7.919 -4.859 1.00 94.56 321 VAL A O 1
ATOM 2539 N N . ASN A 1 322 ? -4.772 -6.730 -5.077 1.00 93.50 322 ASN A N 1
ATOM 2540 C CA . ASN A 1 322 ? -4.319 -7.421 -6.282 1.00 93.50 322 ASN A CA 1
ATOM 2541 C C . ASN A 1 322 ? -4.069 -8.909 -6.011 1.00 93.50 322 ASN A C 1
ATOM 2543 O O . ASN A 1 322 ? -4.535 -9.754 -6.773 1.00 93.50 322 ASN A O 1
ATOM 2547 N N . THR A 1 323 ? -3.422 -9.234 -4.888 1.00 94.19 323 THR A N 1
ATOM 2548 C CA . THR A 1 323 ? -3.206 -10.624 -4.454 1.00 94.19 323 THR A CA 1
ATOM 2549 C C . THR A 1 323 ? -4.534 -11.347 -4.243 1.00 94.19 323 THR A C 1
ATOM 2551 O O . THR A 1 323 ? -4.722 -12.461 -4.725 1.00 94.19 323 THR A O 1
ATOM 2554 N N . TYR A 1 324 ? -5.486 -10.705 -3.562 1.00 94.31 324 TYR A N 1
ATOM 2555 C CA . TYR A 1 324 ? -6.815 -11.262 -3.325 1.00 94.31 324 TYR A CA 1
ATOM 2556 C C . TYR A 1 324 ? -7.578 -11.493 -4.636 1.00 94.31 324 TYR A C 1
ATOM 2558 O O . TYR A 1 324 ? -8.099 -12.584 -4.855 1.00 94.31 324 TYR A O 1
ATOM 2566 N N . LYS A 1 325 ? -7.622 -10.493 -5.528 1.00 93.62 325 LYS A N 1
ATOM 2567 C CA . LYS A 1 325 ? -8.319 -10.575 -6.821 1.00 93.62 325 LYS A CA 1
ATOM 2568 C C . LYS A 1 325 ? -7.709 -11.657 -7.716 1.00 93.62 325 LYS A C 1
ATOM 2570 O O . LYS A 1 325 ? -8.458 -12.450 -8.280 1.00 93.62 325 LYS A O 1
ATOM 2575 N N . ALA A 1 326 ? -6.380 -11.750 -7.793 1.00 93.69 326 ALA A N 1
ATOM 2576 C CA . ALA A 1 326 ? -5.694 -12.809 -8.536 1.00 93.69 326 ALA A CA 1
ATOM 2577 C C . ALA A 1 326 ? -6.005 -14.204 -7.965 1.00 93.69 326 ALA A C 1
ATOM 2579 O O . ALA A 1 326 ? -6.328 -15.124 -8.714 1.00 93.69 326 ALA A O 1
ATOM 2580 N N . HIS A 1 327 ? -5.991 -14.344 -6.635 1.00 93.88 327 HIS A N 1
ATOM 2581 C CA . HIS A 1 327 ? -6.319 -15.599 -5.953 1.00 93.88 327 HIS A CA 1
ATOM 2582 C C . HIS A 1 327 ? -7.764 -16.039 -6.209 1.00 93.88 327 HIS A C 1
ATOM 2584 O O . HIS A 1 327 ? -8.018 -17.204 -6.503 1.00 93.88 327 HIS A O 1
ATOM 2590 N N . VAL A 1 328 ? -8.714 -15.104 -6.144 1.00 93.44 328 VAL A N 1
ATOM 2591 C CA . VAL A 1 328 ? -10.126 -15.354 -6.466 1.00 93.44 328 VAL A CA 1
ATOM 2592 C C . VAL A 1 328 ? -10.311 -15.717 -7.937 1.00 93.44 328 VAL A C 1
ATOM 2594 O O . VAL A 1 328 ? -11.080 -16.625 -8.239 1.00 93.44 328 VAL A O 1
ATOM 2597 N N . ALA A 1 329 ? -9.607 -15.055 -8.855 1.00 93.06 329 ALA A N 1
ATOM 2598 C CA . ALA A 1 329 ? -9.675 -15.384 -10.277 1.00 93.06 329 ALA A CA 1
ATOM 2599 C C . ALA A 1 329 ? -9.162 -16.806 -10.564 1.00 93.06 329 ALA A C 1
ATOM 2601 O O . ALA A 1 329 ? -9.724 -17.502 -11.405 1.00 93.06 329 ALA A O 1
ATOM 2602 N N . GLN A 1 330 ? -8.128 -17.250 -9.845 1.00 91.94 330 GLN A N 1
ATOM 2603 C CA . GLN A 1 330 ? -7.535 -18.575 -10.024 1.00 91.94 330 GLN A CA 1
ATOM 2604 C C . GLN A 1 330 ? -8.331 -19.695 -9.341 1.00 91.94 330 GLN A C 1
ATOM 2606 O O . GLN A 1 330 ? -8.475 -20.781 -9.898 1.00 91.94 330 GLN A O 1
ATOM 2611 N N . PHE A 1 331 ? -8.822 -19.457 -8.125 1.00 91.12 331 PHE A N 1
ATOM 2612 C CA . PHE A 1 331 ? -9.364 -20.505 -7.257 1.00 91.12 331 PHE A CA 1
ATOM 2613 C C . PHE A 1 331 ? -10.826 -20.281 -6.855 1.00 91.12 331 PHE A C 1
ATOM 2615 O O . PHE A 1 331 ? -11.360 -21.054 -6.072 1.00 91.12 331 PHE A O 1
ATOM 2622 N N . GLY A 1 332 ? -11.493 -19.248 -7.360 1.00 89.19 332 GLY A N 1
ATOM 2623 C CA . GLY A 1 332 ? -12.904 -18.975 -7.095 1.00 89.19 332 GLY A CA 1
ATOM 2624 C C . GLY A 1 332 ? -13.179 -18.122 -5.851 1.00 89.19 332 GLY A C 1
ATOM 2625 O O . GLY A 1 332 ? -12.312 -17.875 -5.006 1.00 89.19 332 GLY A O 1
ATOM 2626 N N . LEU A 1 333 ? -14.432 -17.665 -5.768 1.00 88.56 333 LEU A N 1
ATOM 2627 C CA . LEU A 1 333 ? -14.944 -16.724 -4.769 1.00 88.56 333 LEU A CA 1
ATOM 2628 C C . LEU A 1 333 ? -15.003 -17.308 -3.343 1.00 88.56 333 LEU A C 1
ATOM 2630 O O . LEU A 1 333 ? -15.086 -18.530 -3.171 1.00 88.56 333 LEU A O 1
ATOM 2634 N N . PRO A 1 334 ? -15.033 -16.445 -2.307 1.00 82.19 334 PRO A N 1
ATOM 2635 C CA . PRO A 1 334 ? -15.358 -16.855 -0.942 1.00 82.19 334 PRO A CA 1
ATOM 2636 C C . PRO A 1 334 ? -16.665 -17.661 -0.887 1.00 82.19 334 PRO A C 1
ATOM 2638 O O . PRO A 1 334 ? -17.663 -17.278 -1.489 1.00 82.19 334 PRO A O 1
ATOM 2641 N N . GLY A 1 335 ? -16.662 -18.789 -0.171 1.00 80.06 335 GLY A N 1
ATOM 2642 C CA . GLY A 1 335 ? -17.812 -19.700 -0.052 1.00 80.06 335 GLY A CA 1
ATOM 2643 C C . GLY A 1 335 ? -17.856 -20.819 -1.100 1.00 80.06 335 GLY A C 1
ATOM 2644 O O . GLY A 1 335 ? -18.264 -21.929 -0.774 1.00 80.06 335 GLY A O 1
ATOM 2645 N N . SER A 1 336 ? -17.344 -20.580 -2.310 1.00 82.25 336 SER A N 1
ATOM 2646 C CA . SER A 1 336 ? -17.199 -21.592 -3.371 1.00 82.25 336 SER A CA 1
ATOM 2647 C C . SER A 1 336 ? -15.734 -21.944 -3.654 1.00 82.25 336 SER A C 1
ATOM 2649 O O . SER A 1 336 ? -15.411 -22.404 -4.744 1.00 82.25 336 SER A O 1
ATOM 2651 N N . HIS A 1 337 ? -14.843 -21.671 -2.699 1.00 85.50 337 HIS A N 1
ATOM 2652 C CA . HIS A 1 337 ? -13.397 -21.795 -2.852 1.00 85.50 337 HIS A CA 1
ATOM 2653 C C . HIS A 1 337 ? -12.923 -23.240 -2.600 1.00 85.50 337 HIS A C 1
ATOM 2655 O O . HIS A 1 337 ? -12.866 -23.654 -1.435 1.00 85.50 337 HIS A O 1
ATOM 2661 N N . PRO A 1 338 ? -12.587 -24.039 -3.634 1.00 86.62 338 PRO A N 1
ATOM 2662 C CA . PRO A 1 338 ? -12.012 -25.364 -3.448 1.00 86.62 338 PRO A CA 1
ATOM 2663 C C . PRO A 1 338 ? -10.653 -25.276 -2.755 1.00 86.62 338 PRO A C 1
ATOM 2665 O O . PRO A 1 338 ? -9.772 -24.537 -3.184 1.00 86.62 338 PRO A O 1
ATOM 2668 N N . TYR A 1 339 ? -10.453 -26.094 -1.724 1.00 87.69 339 TYR A N 1
ATOM 2669 C CA . TYR A 1 339 ? -9.140 -26.318 -1.123 1.00 87.69 339 TYR A CA 1
ATOM 2670 C C . TYR A 1 339 ? -8.593 -27.664 -1.572 1.00 87.69 339 TYR A C 1
ATOM 2672 O O . TYR A 1 339 ? -9.318 -28.660 -1.556 1.00 87.69 339 TYR A O 1
ATOM 2680 N N . ALA A 1 340 ? -7.297 -27.703 -1.881 1.00 86.75 340 ALA A N 1
ATOM 2681 C CA . ALA A 1 340 ? -6.596 -28.952 -2.127 1.00 86.75 340 ALA A CA 1
ATOM 2682 C C . ALA A 1 340 ? -6.791 -29.894 -0.933 1.00 86.75 340 ALA A C 1
ATOM 2684 O O . ALA A 1 340 ? -6.769 -29.473 0.232 1.00 86.75 340 ALA A O 1
ATOM 2685 N N . THR A 1 341 ? -6.989 -31.183 -1.189 1.00 84.75 341 THR A N 1
ATOM 2686 C CA . THR A 1 341 ? -7.134 -32.200 -0.136 1.00 84.75 341 THR A CA 1
ATOM 2687 C C . THR A 1 341 ? -6.014 -33.226 -0.256 1.00 84.75 341 THR A C 1
ATOM 2689 O O . THR A 1 341 ? -5.447 -33.363 -1.336 1.00 84.75 341 THR A O 1
ATOM 2692 N N . PRO A 1 342 ? -5.699 -34.002 0.799 1.00 84.69 342 PRO A N 1
ATOM 2693 C CA . PRO A 1 342 ? -4.718 -35.084 0.683 1.00 84.69 342 PRO A CA 1
ATOM 2694 C C . PRO A 1 342 ? -5.045 -36.102 -0.422 1.00 84.69 342 PRO A C 1
ATOM 2696 O O . PRO A 1 342 ? -4.145 -36.761 -0.925 1.00 84.69 342 PRO A O 1
ATOM 2699 N N . LYS A 1 343 ? -6.326 -36.233 -0.804 1.00 82.94 343 LYS A N 1
ATOM 2700 C CA . LYS A 1 343 ? -6.783 -37.130 -1.877 1.00 82.94 343 LYS A CA 1
ATOM 2701 C C . LYS A 1 343 ? -6.679 -36.505 -3.273 1.00 82.94 343 LYS A C 1
ATOM 2703 O O . LYS A 1 343 ? -6.648 -37.237 -4.253 1.00 82.94 343 LYS A O 1
ATOM 2708 N N . THR A 1 344 ? -6.653 -35.177 -3.360 1.00 81.25 344 THR A N 1
ATOM 2709 C CA . THR A 1 344 ? -6.602 -34.404 -4.609 1.00 81.25 344 THR A CA 1
ATOM 2710 C C . THR A 1 344 ? -5.702 -33.176 -4.411 1.00 81.25 344 THR A C 1
ATOM 2712 O O . THR A 1 344 ? -6.209 -32.057 -4.273 1.00 81.25 344 THR A O 1
ATOM 2715 N N . PRO A 1 345 ? -4.372 -33.363 -4.315 1.00 81.75 345 PRO A N 1
ATOM 2716 C CA . PRO A 1 345 ? -3.447 -32.269 -4.018 1.00 81.75 345 PRO A CA 1
ATOM 2717 C C . PRO A 1 345 ? -3.367 -31.238 -5.153 1.00 81.75 345 PRO A C 1
ATOM 2719 O O . PRO A 1 345 ? -3.160 -30.061 -4.878 1.00 81.75 345 PRO A O 1
ATOM 2722 N N . ASP A 1 346 ? -3.614 -31.663 -6.395 1.00 83.06 346 ASP A N 1
ATOM 2723 C CA . ASP A 1 346 ? -3.520 -30.815 -7.592 1.00 83.06 346 ASP A CA 1
ATOM 2724 C C . ASP A 1 346 ? -4.826 -30.072 -7.923 1.00 83.06 346 ASP A C 1
ATOM 2726 O O . ASP A 1 346 ? -4.888 -29.303 -8.880 1.00 83.06 346 ASP A O 1
ATOM 2730 N N . VAL A 1 347 ? -5.896 -30.305 -7.152 1.00 82.75 347 VAL A N 1
ATOM 2731 C CA . VAL A 1 347 ? -7.225 -29.735 -7.409 1.00 82.75 347 VAL A CA 1
ATOM 2732 C C . VAL A 1 347 ? -7.622 -28.810 -6.263 1.00 82.75 347 VAL A C 1
ATOM 2734 O O . VAL A 1 347 ? -7.957 -29.270 -5.172 1.00 82.75 347 VAL A O 1
ATOM 2737 N N . GLY A 1 348 ? -7.630 -27.504 -6.535 1.00 86.00 348 GLY A N 1
ATOM 2738 C CA . GLY A 1 348 ? -8.025 -26.453 -5.594 1.00 86.00 348 GLY A CA 1
ATOM 2739 C C . GLY A 1 348 ? -6.849 -25.654 -5.031 1.00 86.00 348 GLY A C 1
ATOM 2740 O O . GLY A 1 348 ? -5.697 -25.832 -5.411 1.00 86.00 348 GLY A O 1
ATOM 2741 N N . CYS A 1 349 ? -7.154 -24.737 -4.118 1.00 91.00 349 CYS A N 1
ATOM 2742 C CA . CYS A 1 349 ? -6.184 -23.861 -3.478 1.00 91.00 349 CYS A CA 1
ATOM 2743 C C . CYS A 1 349 ? -5.211 -24.659 -2.589 1.00 91.00 349 CYS A C 1
ATOM 2745 O O . CYS A 1 349 ? -5.659 -25.330 -1.649 1.00 91.00 349 CYS A O 1
ATOM 2747 N N . PRO A 1 350 ? -3.889 -24.569 -2.828 1.00 91.00 350 PRO A N 1
ATOM 2748 C CA . PRO A 1 350 ? -2.891 -25.272 -2.023 1.00 91.00 350 PRO A CA 1
ATOM 2749 C C . PRO A 1 350 ? -2.603 -24.569 -0.686 1.00 91.00 350 PRO A C 1
ATOM 2751 O O . PRO A 1 350 ? -2.040 -25.172 0.228 1.00 91.00 350 PRO A O 1
ATOM 2754 N N . LEU A 1 351 ? -2.981 -23.293 -0.554 1.00 91.25 351 LEU A N 1
ATOM 2755 C CA . LEU A 1 351 ? -2.659 -22.464 0.606 1.00 91.25 351 LEU A CA 1
ATOM 2756 C C . LEU A 1 351 ? -3.523 -22.838 1.817 1.00 91.25 351 LEU A C 1
ATOM 2758 O O . LEU A 1 351 ? -4.734 -23.047 1.708 1.00 91.25 351 LEU A O 1
ATOM 2762 N N . ARG A 1 352 ? -2.904 -22.896 3.004 1.00 85.50 352 ARG A N 1
ATOM 2763 C CA . ARG A 1 352 ? -3.561 -23.314 4.255 1.00 85.50 352 ARG A CA 1
ATOM 2764 C C . ARG A 1 352 ? -3.636 -22.186 5.277 1.00 85.50 352 ARG A C 1
ATOM 2766 O O . ARG A 1 352 ? -2.681 -21.437 5.480 1.00 85.50 352 ARG A O 1
ATOM 2773 N N . GLY A 1 353 ? -4.765 -22.109 5.984 1.00 86.75 353 GLY A N 1
ATOM 2774 C CA . GLY A 1 353 ? -4.974 -21.131 7.053 1.00 86.75 353 GLY A CA 1
ATOM 2775 C C . GLY A 1 353 ? -4.671 -19.709 6.579 1.00 86.75 353 GLY A C 1
ATOM 2776 O O . GLY A 1 353 ? -5.110 -19.313 5.506 1.00 86.75 353 GLY A O 1
ATOM 2777 N N . LYS A 1 354 ? -3.863 -18.965 7.341 1.00 85.94 354 LYS A N 1
ATOM 2778 C CA . LYS A 1 354 ? -3.513 -17.563 7.045 1.00 85.94 354 LYS A CA 1
ATOM 2779 C C . LYS A 1 354 ? -2.631 -17.357 5.807 1.00 85.94 354 LYS A C 1
ATOM 2781 O O . LYS A 1 354 ? -2.380 -16.215 5.450 1.00 85.94 354 LYS A O 1
ATOM 2786 N N . GLN A 1 355 ? -2.150 -18.424 5.168 1.00 88.94 355 GLN A N 1
ATOM 2787 C CA . GLN A 1 355 ? -1.468 -18.307 3.876 1.00 88.94 355 GLN A CA 1
ATOM 2788 C C . GLN A 1 355 ? -2.466 -18.050 2.741 1.00 88.94 355 GLN A C 1
ATOM 2790 O O . GLN A 1 355 ? -2.106 -17.427 1.752 1.00 88.94 355 GLN A O 1
ATOM 2795 N N . CYS A 1 356 ? -3.716 -18.513 2.873 1.00 92.00 356 CYS A N 1
ATOM 2796 C CA . CYS A 1 356 ? -4.772 -18.228 1.906 1.00 92.00 356 CYS A CA 1
ATOM 2797 C C . CYS A 1 356 ? -5.304 -16.801 2.136 1.00 92.00 356 CYS A C 1
ATOM 2799 O O . CYS A 1 356 ? -5.789 -16.532 3.241 1.00 92.00 356 CYS A O 1
ATOM 2801 N N . PRO A 1 357 ? -5.291 -15.906 1.125 1.00 93.19 357 PRO A N 1
ATOM 2802 C CA . PRO A 1 357 ? -5.790 -14.536 1.269 1.00 93.19 357 PRO A CA 1
ATOM 2803 C C . PRO A 1 357 ? -7.236 -14.458 1.779 1.00 93.19 357 PRO A C 1
ATOM 2805 O O . PRO A 1 357 ? -7.545 -13.599 2.599 1.00 93.19 357 PRO A O 1
ATOM 2808 N N . LEU A 1 358 ? -8.105 -15.392 1.367 1.00 92.50 358 LEU A N 1
ATOM 2809 C CA . LEU A 1 358 ? -9.506 -15.430 1.809 1.00 92.50 358 LEU A CA 1
ATOM 2810 C C . LEU A 1 358 ? -9.637 -15.749 3.302 1.00 92.50 358 LEU A C 1
ATOM 2812 O O . LEU A 1 358 ? -10.393 -15.106 4.024 1.00 92.50 358 LEU A O 1
ATOM 2816 N N . MET A 1 359 ? -8.882 -16.740 3.776 1.00 90.69 359 MET A N 1
ATOM 2817 C CA . MET A 1 359 ? -8.905 -17.154 5.183 1.00 90.69 359 MET A CA 1
ATOM 2818 C C . MET A 1 359 ? -8.196 -16.146 6.084 1.00 90.69 359 MET A C 1
ATOM 2820 O O . MET A 1 359 ? -8.583 -15.973 7.238 1.00 90.69 359 MET A O 1
ATOM 2824 N N . ALA A 1 360 ? -7.146 -15.500 5.573 1.00 91.81 360 ALA A N 1
ATOM 2825 C CA . ALA A 1 360 ? -6.459 -14.427 6.274 1.00 91.81 360 ALA A CA 1
ATOM 2826 C C . ALA A 1 360 ? -7.391 -13.230 6.497 1.00 91.81 360 ALA A C 1
ATOM 2828 O O . ALA A 1 360 ? -7.392 -12.666 7.589 1.00 91.81 360 ALA A O 1
ATOM 2829 N N . ASP A 1 361 ? -8.200 -12.883 5.492 1.00 93.56 361 ASP A N 1
ATOM 2830 C CA . ASP A 1 361 ? -9.143 -11.769 5.573 1.00 93.56 361 ASP A CA 1
ATOM 2831 C C . ASP A 1 361 ? -10.345 -12.060 6.485 1.00 93.56 361 ASP A C 1
ATOM 2833 O O . ASP A 1 361 ? -10.796 -11.183 7.211 1.00 93.56 361 ASP A O 1
ATOM 2837 N N . ALA A 1 362 ? -10.797 -13.315 6.547 1.00 89.69 362 ALA A N 1
ATOM 2838 C CA . ALA A 1 362 ? -11.936 -13.736 7.366 1.00 89.69 362 ALA A CA 1
ATOM 2839 C C . ALA A 1 362 ? -11.678 -13.765 8.894 1.00 89.69 362 ALA A C 1
ATOM 2841 O O . ALA A 1 362 ? -12.508 -14.275 9.647 1.00 89.69 362 ALA A O 1
ATOM 2842 N N . SER A 1 363 ? -10.537 -13.268 9.386 1.00 87.06 363 SER A N 1
ATOM 2843 C CA . SER A 1 363 ? -10.129 -13.393 10.794 1.00 87.06 363 SER A CA 1
ATOM 2844 C C . SER A 1 363 ? -9.659 -12.055 11.407 1.00 87.06 363 SER A C 1
ATOM 2846 O O . SER A 1 363 ? -8.448 -11.800 11.444 1.00 87.06 363 SER A O 1
ATOM 2848 N N . PRO A 1 364 ? -10.558 -11.260 12.020 1.00 86.75 364 PRO A N 1
ATOM 2849 C CA . PRO A 1 364 ? -11.989 -11.525 12.185 1.00 86.75 364 PRO A CA 1
ATOM 2850 C C . PRO A 1 364 ? -12.775 -11.195 10.910 1.00 86.75 364 PRO A C 1
ATOM 2852 O O . PRO A 1 364 ? -12.377 -10.335 10.137 1.00 86.75 364 PRO A O 1
ATOM 2855 N N . ALA A 1 365 ? -13.916 -11.852 10.707 1.00 84.00 365 ALA A N 1
ATOM 2856 C CA . ALA A 1 365 ? -14.710 -11.710 9.482 1.00 84.00 365 ALA A CA 1
ATOM 2857 C C . ALA A 1 365 ? -15.474 -10.377 9.370 1.00 84.00 365 ALA A C 1
ATOM 2859 O O . ALA A 1 365 ? -16.097 -10.118 8.347 1.00 84.00 365 ALA A O 1
ATOM 2860 N N . TYR A 1 366 ? -15.485 -9.567 10.434 1.00 91.12 366 TYR A N 1
ATOM 2861 C CA . TYR A 1 366 ? -16.256 -8.323 10.542 1.00 91.12 366 TYR A CA 1
ATOM 2862 C C . TYR A 1 366 ? -17.742 -8.438 10.143 1.00 91.12 366 TYR A C 1
ATOM 2864 O O . TYR A 1 366 ? -18.354 -7.483 9.676 1.00 91.12 366 TYR A O 1
ATOM 2872 N N . SER A 1 367 ? -18.329 -9.622 10.332 1.00 90.31 367 SER A N 1
ATOM 2873 C CA . SER A 1 367 ? -19.708 -9.943 9.948 1.00 90.31 367 SER A CA 1
ATOM 2874 C C . SER A 1 367 ? -20.725 -9.759 11.077 1.00 90.31 367 SER A C 1
ATOM 2876 O O . SER A 1 367 ? -21.924 -9.897 10.843 1.00 90.31 367 SER A O 1
ATOM 2878 N N . SER A 1 368 ? -20.262 -9.513 12.304 1.00 91.81 368 SER A N 1
ATOM 2879 C CA . SER A 1 368 ? -21.132 -9.275 13.457 1.00 91.81 368 SER A CA 1
ATOM 2880 C C . SER A 1 368 ? -21.554 -7.810 13.518 1.00 91.81 368 SER A C 1
ATOM 2882 O O . SER A 1 368 ? -20.809 -6.921 13.118 1.00 91.81 368 SER A O 1
ATOM 2884 N N . ASP A 1 369 ? -22.722 -7.553 14.092 1.00 92.81 369 ASP A N 1
ATOM 2885 C CA . ASP A 1 369 ? -23.160 -6.210 14.454 1.00 92.81 369 ASP A CA 1
ATOM 2886 C C . ASP A 1 369 ? -23.234 -6.134 15.979 1.00 92.81 369 ASP A C 1
ATOM 2888 O O . ASP A 1 369 ? -23.899 -6.968 16.590 1.00 92.81 369 ASP A O 1
ATOM 2892 N N . TYR A 1 370 ? -22.530 -5.179 16.591 1.00 93.94 370 TYR A N 1
ATOM 2893 C CA . TYR A 1 370 ? -22.584 -4.918 18.035 1.00 93.94 370 TYR A CA 1
ATOM 2894 C C . TYR A 1 370 ? -23.369 -3.635 18.359 1.00 93.94 370 TYR A C 1
ATOM 2896 O O . TYR A 1 370 ? -23.410 -3.193 19.503 1.00 93.94 370 TYR A O 1
ATOM 2904 N N . GLY A 1 371 ? -24.024 -3.028 17.366 1.00 92.75 371 GLY A N 1
ATOM 2905 C CA . GLY A 1 371 ? -24.855 -1.836 17.525 1.00 92.75 371 GLY A CA 1
ATOM 2906 C C . GLY A 1 371 ? -24.067 -0.533 17.675 1.00 92.75 371 GLY A C 1
ATOM 2907 O O . GLY A 1 371 ? -24.647 0.494 18.024 1.00 92.75 371 GLY A O 1
ATOM 2908 N N . TYR A 1 372 ? -22.753 -0.539 17.433 1.00 95.69 372 TYR A N 1
ATOM 2909 C CA . TYR A 1 372 ? -21.987 0.705 17.384 1.00 95.69 372 TYR A CA 1
ATOM 2910 C C . TYR A 1 372 ? -22.285 1.483 16.090 1.00 95.69 372 TYR A C 1
ATOM 2912 O O . TYR A 1 372 ? -22.571 0.871 15.061 1.00 95.69 372 TYR A O 1
ATOM 2920 N N . PRO A 1 373 ? -22.171 2.826 16.092 1.00 95.56 373 PRO A N 1
ATOM 2921 C CA . PRO A 1 373 ? -22.445 3.630 14.901 1.00 95.56 373 PRO A CA 1
ATOM 2922 C C . PRO A 1 373 ? -21.508 3.267 13.745 1.00 95.56 373 PRO A C 1
ATOM 2924 O O . PRO A 1 373 ? -20.292 3.253 13.938 1.00 95.56 373 PRO A O 1
ATOM 2927 N N . ASP A 1 374 ? -22.036 3.034 12.546 1.00 90.06 374 ASP A N 1
ATOM 2928 C CA . ASP A 1 374 ? -21.241 2.841 11.320 1.00 90.06 374 ASP A CA 1
ATOM 2929 C C . ASP A 1 374 ? -20.702 4.163 10.742 1.00 90.06 374 ASP A C 1
ATOM 2931 O O . ASP A 1 374 ? -19.651 4.195 10.095 1.00 90.06 374 ASP A O 1
ATOM 2935 N N . GLY A 1 375 ? -21.393 5.265 11.028 1.00 90.94 375 GLY A N 1
ATOM 2936 C CA . GLY A 1 375 ? -21.0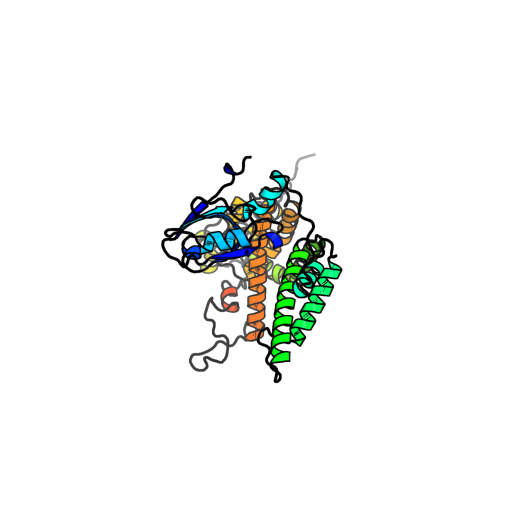47 6.616 10.604 1.00 90.94 375 GLY A CA 1
ATOM 2937 C C . GLY A 1 375 ? -19.873 7.277 11.351 1.00 90.94 375 GLY A C 1
ATOM 2938 O O . GLY A 1 375 ? -19.223 6.665 12.209 1.00 90.94 375 GLY A O 1
ATOM 2939 N N . PRO A 1 376 ? -19.583 8.550 11.015 1.00 91.94 376 PRO A N 1
ATOM 2940 C CA . PRO A 1 376 ? -18.462 9.331 11.542 1.00 91.94 376 PRO A CA 1
ATOM 2941 C C . PRO A 1 376 ? -18.723 9.818 12.979 1.00 91.94 376 PRO A C 1
ATOM 2943 O O . PRO A 1 376 ? -18.913 11.003 13.228 1.00 91.94 376 PRO A O 1
ATOM 2946 N N . VAL A 1 377 ? -18.747 8.885 13.931 1.00 94.75 377 VAL A N 1
ATOM 2947 C CA . VAL A 1 377 ? -18.792 9.178 15.371 1.00 94.75 377 VAL A CA 1
ATOM 2948 C C . VAL A 1 377 ? -17.423 8.878 15.970 1.00 94.75 377 VAL A C 1
ATOM 2950 O O . VAL A 1 377 ? -16.946 7.736 15.894 1.00 94.75 377 VAL A O 1
ATOM 2953 N N . TYR A 1 378 ? -16.807 9.905 16.555 1.00 93.50 378 TYR A N 1
ATOM 2954 C CA . TYR A 1 378 ? -15.416 9.900 17.006 1.00 93.50 378 TYR A CA 1
ATOM 2955 C C . TYR A 1 378 ? -15.284 10.180 18.502 1.00 93.50 378 TYR A C 1
ATOM 2957 O O . TYR A 1 378 ? -16.161 10.762 19.139 1.00 93.50 378 TYR A O 1
ATOM 2965 N N . MET A 1 379 ? -14.161 9.746 19.067 1.00 83.62 379 MET A N 1
ATOM 2966 C CA . MET A 1 379 ? -13.811 10.014 20.457 1.00 83.62 379 MET A CA 1
ATOM 2967 C C . MET A 1 379 ? -13.574 11.512 20.682 1.00 83.62 379 MET A C 1
ATOM 2969 O O . MET A 1 379 ? -12.797 12.114 19.952 1.00 83.62 379 MET A O 1
ATOM 2973 N N . GLY A 1 380 ? -14.193 12.096 21.713 1.00 69.69 380 GLY A N 1
ATOM 2974 C CA . GLY A 1 380 ? -13.999 13.510 22.069 1.00 69.69 380 GLY A CA 1
ATOM 2975 C C . GLY A 1 380 ? -14.988 14.486 21.426 1.00 69.69 380 GLY A C 1
ATOM 2976 O O . GLY A 1 380 ? -14.930 15.672 21.729 1.00 69.69 380 GLY A O 1
ATOM 2977 N N . PHE A 1 381 ? -15.937 14.006 20.615 1.00 48.50 381 PHE A N 1
ATOM 2978 C CA . PHE A 1 381 ? -17.091 14.803 20.196 1.00 48.50 381 PHE A CA 1
ATOM 2979 C C . PHE A 1 381 ? -18.167 14.755 21.295 1.00 48.50 381 PHE A C 1
ATOM 2981 O O . PHE A 1 381 ? -19.203 14.104 21.159 1.00 48.50 381 PHE A O 1
ATOM 2988 N N . GLU A 1 382 ? -17.909 15.412 22.429 1.00 38.38 382 GLU A N 1
ATOM 2989 C CA . GLU A 1 382 ? -19.017 15.908 23.243 1.00 38.38 382 GLU A CA 1
ATOM 2990 C C . GLU A 1 382 ? -19.678 16.998 22.405 1.00 38.38 382 GLU A C 1
ATOM 2992 O O . GLU A 1 382 ? -19.162 18.108 22.276 1.00 38.38 382 GLU A O 1
ATOM 2997 N N . GLY A 1 383 ? -20.787 16.649 21.749 1.00 38.00 383 GLY A N 1
ATOM 2998 C CA . GLY A 1 383 ? -21.686 17.653 21.207 1.00 38.00 383 GLY A CA 1
ATOM 2999 C C . GLY A 1 383 ? -21.943 18.658 22.319 1.00 38.00 383 GLY A C 1
ATOM 3000 O O . GLY A 1 383 ? -22.372 18.277 23.408 1.00 38.00 383 GLY A O 1
ATOM 3001 N N . HIS A 1 384 ? -21.597 19.912 22.057 1.00 32.31 384 HIS A N 1
ATOM 3002 C CA . HIS A 1 384 ? -21.904 21.042 22.911 1.00 32.31 384 HIS A CA 1
ATOM 3003 C C . HIS A 1 384 ? -23.436 21.092 23.022 1.00 32.31 384 HIS A C 1
ATOM 3005 O O . HIS A 1 384 ? -24.109 21.711 22.205 1.00 32.31 384 HIS A O 1
ATOM 3011 N N . ASN A 1 385 ? -23.998 20.338 23.967 1.00 35.16 385 ASN A N 1
ATOM 3012 C CA . ASN A 1 385 ? -25.398 20.437 24.319 1.00 35.16 385 ASN A CA 1
ATOM 3013 C C . ASN A 1 385 ? -25.587 21.842 24.869 1.00 35.16 385 ASN A C 1
ATOM 3015 O O . ASN A 1 385 ? -24.859 22.267 25.772 1.00 35.16 385 ASN A O 1
ATOM 3019 N N . ASP A 1 386 ? -26.544 22.540 24.270 1.00 35.59 386 ASP A N 1
ATOM 3020 C CA . ASP A 1 386 ? -27.132 23.768 24.767 1.00 35.59 386 ASP A CA 1
ATOM 3021 C C . ASP A 1 386 ? -27.200 23.736 26.294 1.00 35.59 386 ASP A C 1
ATOM 3023 O O . ASP A 1 386 ? -27.981 22.992 26.896 1.00 35.59 386 ASP A O 1
ATOM 3027 N N . TYR A 1 387 ? -26.412 24.600 26.933 1.00 37.44 387 TYR A N 1
ATOM 3028 C CA . TYR A 1 387 ? -26.850 25.148 28.201 1.00 37.44 387 TYR A CA 1
ATOM 3029 C C . TYR A 1 387 ? -28.088 25.972 27.880 1.00 37.44 387 TYR A C 1
ATOM 3031 O O . TYR A 1 387 ? -27.998 27.128 27.467 1.00 37.44 387 TYR A O 1
ATOM 3039 N N . GLY A 1 388 ? -29.247 25.336 28.045 1.00 36.59 388 GLY A N 1
ATOM 3040 C CA . GLY A 1 388 ? -30.520 26.016 28.142 1.00 36.59 388 GLY A CA 1
ATOM 3041 C C . GLY A 1 388 ? -30.388 27.130 29.170 1.00 36.59 388 GLY A C 1
ATOM 3042 O O . GLY A 1 388 ? -30.364 26.885 30.376 1.00 36.59 388 GLY A O 1
ATOM 3043 N N . ILE A 1 389 ? -30.304 28.363 28.677 1.00 37.47 389 ILE A N 1
ATOM 3044 C CA . ILE A 1 389 ? -30.591 29.556 29.460 1.00 37.47 389 ILE A CA 1
ATOM 3045 C C . ILE A 1 389 ? -32.108 29.554 29.655 1.00 37.47 389 ILE A C 1
ATOM 3047 O O . ILE A 1 389 ? -32.867 30.177 28.920 1.00 37.47 389 ILE A O 1
ATOM 3051 N N . GLY A 1 390 ? -32.552 28.764 30.627 1.00 38.50 390 GLY A N 1
ATOM 3052 C CA . GLY A 1 390 ? -33.809 28.981 31.316 1.00 38.50 390 GLY A CA 1
ATOM 3053 C C . GLY A 1 390 ? -33.541 29.921 32.483 1.00 38.50 390 GLY A C 1
ATOM 3054 O O . GLY A 1 390 ? -32.799 29.548 33.388 1.00 38.50 390 GLY A O 1
ATOM 3055 N N . ASN A 1 391 ? -34.088 31.137 32.390 1.00 32.53 391 ASN A N 1
ATOM 3056 C CA . ASN A 1 391 ? -34.507 32.078 33.447 1.00 32.53 391 ASN A CA 1
ATOM 3057 C C . ASN A 1 391 ? -34.419 33.505 32.872 1.00 32.53 391 ASN A C 1
ATOM 3059 O O . ASN A 1 391 ? -33.411 33.855 32.275 1.00 32.53 391 ASN A O 1
ATOM 3063 N N . ALA A 1 392 ? -35.353 34.429 33.052 1.00 35.91 392 ALA A N 1
ATOM 3064 C CA . ALA A 1 392 ? -36.695 34.437 33.615 1.00 35.91 392 ALA A CA 1
ATOM 3065 C C . ALA A 1 392 ? -37.274 35.826 33.264 1.00 35.91 392 ALA A C 1
ATOM 3067 O O . ALA A 1 392 ? -36.551 36.819 33.361 1.00 35.91 392 ALA A O 1
ATOM 3068 N N . THR A 1 393 ? -38.555 35.896 32.906 1.00 35.19 393 THR A N 1
ATOM 3069 C CA . THR A 1 393 ? -39.414 37.077 33.109 1.00 35.19 393 THR A CA 1
ATOM 3070 C C . THR A 1 393 ? -40.762 36.599 33.584 1.00 35.19 393 THR A C 1
ATOM 3072 O O . THR A 1 393 ? -41.249 35.623 32.964 1.00 35.19 393 THR A O 1
#

Secondary structure (DSSP, 8-state):
--GGGS--EEEEE-SS---EEEEEGGGGT-SSEEEEEE-HHHHHTT--TT-EEEEETTEE-TT--HHHHHHHHHHPPSSEEEEEE-GGGHHHHHHHH-PPPP-------TTHHHHHHH--TT--HHHHHHHHHHHHHHHHHH--TT---SSHHHHHHHHHHHHHHHHHHHHHHHHHHTSHHHHHHHHHHHHHHHHHTHHHHHHHHHHHHHHS-TTGGG--HHHHHHSBPTTSPBPPHHHHHHHHHSGGGGGGGS-HHHHHHS-HHHHHTS--TT--HHHHHHHHHHHHHHHHHHHTTTTSHHHHHHHHHHHHHHHHHHHHHHHHHHHHHHH--TTS-PBPBTTBTTSSB---GGGSHHHHHTTT------S--SSS--TT-------------

=== Feature glossary ===
The record interleaves many kinds of information about one protein. Here is each kind framed as the question it answers.

Q: What does the local fold look like, residue by residue?
A: The Foldseek 3Di string encodes local tertiary geometry as a 20-letter alphabet — one character per residue — derived from the relative positions of nearby Cα atoms. Unlike the amino-acid sequence, 3Di is a direct function of the 3D structure, so two proteins with the same fold have similar 3Di strings even at low sequence identity.

Q: Which residues are in helices, strands, or loops?
A: The SS8 string is DSSP's per-residue secondary-structure call. α-helix (H) means an i→i+4 H-bond ladder; β-strand (E) means the residue participates in a β-sheet; 3₁₀ (G) and π (I) are tighter and wider helices; T/S are turns/bends; '-' is loop.

Q: How big and how compact is the whole molecule?
A: Radius of gyration (Rg) is the root-mean-square distance of Cα atoms from their centroid — a single number for overall size and compactness. A globular domain of N residues has Rg ≈ 2.2·N^0.38 Å; an extended or disordered chain has a much larger Rg. The Cα contact count is the number of residue pairs whose Cα atoms are within 8 Å and are more than four positions apart in sequence — a standard proxy for tertiary packing density. The bounding box is the smallest axis-aligned box enclosing all Cα atoms.

Q: Where is each backbone atom in 3D?
A: Structure coordinates are given as an mmCIF _atom_site loop: one row per atom with element, residue name, chain id, sequence number, and x/y/z position in Å. Only the four main-chain atoms per residue are included here; side chains are omitted to keep the record compact.

Q: What is the amino-acid chain?
A: Primary structure: the covalent order of the twenty standard amino acids along the backbone. Two proteins with the same sequence will (almost always) fold to the same structure; two with 30% identity often share a fold but not the details.

Q: What if only a Cα trace is available?
A: Three-state secondary structure (P-SEA) collapses the eight DSSP classes into helix (a), strand (b), and coil (c). P-SEA assigns these from Cα geometry alone — distances and angles — without requiring backbone oxygens, so it works on any Cα trace.

Q: What family and function is it annotated with?
A: Database cross-references. InterPro integrates a dozen domain/family signature databases into unified entries with residue-range hits. GO terms attach function/process/location labels with evidence codes. CATH codes position the fold in a four-level structural taxonomy. Organism is the NCBI-taxonomy species name.

Q: How confident is the AlphaFold model at each residue?
A: pLDDT is the predicted lDDT-Cα score: AlphaFold's confidence that the local environment of each residue (all inter-atomic distances within 15 Å) is correctly placed. It is a per-residue number between 0 and 100, with higher meaning more reliable.

Q: How mobile is each atom in the crystal?
A: B-factor (Debye–Waller factor) reflects atomic displacement in the crystal lattice. It is an experimental observable (units Å²), not a prediction; low values mean the atom is pinned down, high values mean it moves or is heterogeneous across the crystal.

Q: Which residues are buried vs exposed?
A: SASA measures how much of the protein is reachable by solvent. It is computed by rolling a water-sized probe over the atomic surface and summing the exposed area (Å²). Per-residue SASA distinguishes core (buried, low SASA) from surface (exposed, high SASA) residues; total SASA is a whole-molecule size measure.

Q: What do the diagnostic plots show?
A: Plot images: a contact map (which residues are close in 3D, as an N×N binary image), a Ramachandran scatter (backbone torsion angles, revealing secondary-structure composition at a glance), and — for AlphaFold structures — a PAE heatmap (pairwise prediction confidence).

Q: What known structures does this most resemble?
A: The Foldseek neighbor list gives the closest experimentally determined structures in the PDB, ranked by structural alignment. TM-score near 1 means near-identical fold; near 0.3 means only rough topology match. This is how one finds what a novel AlphaFold prediction most resembles in the solved-structure universe.

Q: Are the domains correctly placed relative to each other?
A: Predicted aligned error is AlphaFold's pairwise confidence. Unlike pLDDT (per-residue), PAE is per-residue-pair and captures whether two parts of the structure are correctly placed relative to each other. Units are ångströms of expected positional error.

Q: What do the rendered images show?
A: Structure images are PyMOL renders from six orthogonal camera directions. Cartoon representation draws helices as coils and strands as arrows; sticks shows the backbone as bonds; surface shows the solvent-excluded envelope. Rainbow coloring maps sequence position to hue (blue→red, N→C); chain coloring assigns a distinct color per polypeptide.

Q: What are the backbone torsion angles?
A: φ (phi) and ψ (psi) are the two rotatable backbone dihedrals per residue: φ is the C(i-1)–N–Cα–C torsion, ψ is the N–Cα–C–N(i+1) torsion, both in degrees on (−180°, 180°]. α-helical residues cluster near (−60°, −45°); β-strand residues near (−120°, +130°). A Ramachandran plot is simply a scatter of (φ, ψ) for every residue.